Protein 6T4R (pdb70)

Solvent-accessible surface area: 22638 Å² total; per-residue (Å²): 118,178,112,12,113,23,97,128,79,160,66,118,32,61,34,123,1,76,36,100,62,109,98,51,0,45,0,72,0,74,7,54,82,24,108,13,52,21,123,6,41,20,70,52,78,96,47,21,78,0,84,4,66,8,55,76,48,87,21,23,22,71,0,45,10,90,61,92,94,33,51,90,5,55,5,110,15,69,76,43,104,8,46,34,137,2,29,17,41,53,104,136,48,30,124,0,42,7,86,19,88,97,29,88,29,46,23,94,0,42,15,48,69,75,116,44,35,41,4,62,8,82,12,132,88,52,36,3,93,26,116,0,39,14,74,52,70,107,38,16,78,0,40,4,78,22,24,100,74,104,46,64,26,151,10,42,16,36,21,82,76,32,14,15,2,79,12,25,6,20,106,18,79,39,38,18,99,6,67,13,67,6,148,24,33,0,49,0,76,11,63,8,138,88,32,95,47,61,63,108,1,61,6,156,28,21,144,16,52,7,78,115,110,149,86,9,105,31,102,123,82,162,68,101,42,56,29,124,1,74,60,80,61,110,98,51,0,41,0,70,0,75,9,60,70,21,106,12,52,19,111,2,41,20,70,50,79,93,49,26,80,0,65,0,59,7,53,84,59,92,21,23,25,76,0,46,9,90,62,97,91,27,45,103,5,58,4,110,15,67,73,56,101,8,47,34,139,3,30,16,49,38,144,119,41,21,110,0,43,8,88,18,85,82,30,87,27,44,24,96,0,40,11,29,78,69,101,43,25,42,5,63,8,82,12,135,90,52,39,4,105,29,116,0,43,20,63,51,68,102,31,13,75,0,48,3,75,17,22,123,75,133,43,64,24,142,11,44,15,37,11,73,46,50,0,14,0,80,17,20,6,24,119,18,112,27,31,10,95,9,66,0,56,4,99,53,25,0,49,0,56,10,51,4,100,108,32,101,34,60,62,104,1,67,6,119,54,16,166,127,59,111

Structure (mmCIF, N/CA/C/O backbone):
data_6T4R
#
_entry.id   6T4R
#
_cell.length_a   69.039
_cell.length_b   27.630
_cell.length_c   114.542
_cell.angle_alpha   90.000
_cell.angle_beta   101.833
_cell.angle_gamma   90.000
#
_symmetry.space_group_name_H-M   'P 1 21 1'
#
loop_
_entity.id
_entity.type
_entity.pdbx_description
1 polymer 'MORN repeat-containing protein 1'
2 water water
#
loop_
_atom_site.group_PDB
_atom_site.id
_atom_site.type_symbol
_atom_site.label_atom_id
_atom_site.label_alt_id
_atom_site.label_comp_id
_atom_site.label_asym_id
_atom_site.label_entity_id
_atom_site.label_seq_id
_atom_site.pdbx_PDB_ins_code
_atom_site.Cartn_x
_atom_site.Cartn_y
_atom_site.Cartn_z
_atom_site.occupancy
_atom_site.B_iso_or_equiv
_atom_site.auth_seq_id
_atom_site.auth_comp_id
_atom_site.auth_asym_id
_atom_site.auth_atom_id
_atom_site.pdbx_PDB_model_num
ATOM 1 N N . SER A 1 1 ? -60.422 38.237 35.902 1.000 104.540 143 SER AAA N 1
ATOM 2 C CA . SER A 1 1 ? -60.397 37.735 34.498 1.000 99.980 143 SER AAA CA 1
ATOM 3 C C . SER A 1 1 ? -59.294 38.445 33.701 1.000 94.810 143 SER AAA C 1
ATOM 4 O O . SER A 1 1 ? -58.631 37.761 32.900 1.000 106.590 143 SER AAA O 1
ATOM 14 N N . GLU A 1 2 ? -59.114 39.755 33.903 1.000 87.350 144 GLU AAA N 1
ATOM 15 C CA . GLU A 1 2 ? -58.043 40.567 33.264 1.000 86.750 144 GLU AAA CA 1
ATOM 16 C C . GLU A 1 2 ? -56.799 40.527 34.158 1.000 91.320 144 GLU AAA C 1
ATOM 17 O O . GLU A 1 2 ? -55.706 40.866 33.664 1.000 93.830 144 GLU AAA O 1
ATOM 29 N N . LYS A 1 3 ? -56.959 40.120 35.424 1.000 90.510 145 LYS AAA N 1
ATOM 30 C CA . LYS A 1 3 ? -55.845 39.869 36.382 1.000 88.780 145 LYS AAA CA 1
ATOM 31 C C . LYS A 1 3 ? -55.116 38.571 36.002 1.000 82.380 145 LYS AAA C 1
ATOM 32 O O . LYS A 1 3 ? -53.983 38.372 36.490 1.000 79.470 145 LYS AAA O 1
ATOM 51 N N . TYR A 1 4 ? -55.752 37.721 35.186 1.000 80.890 146 TYR AAA N 1
ATOM 52 C CA . TYR A 1 4 ? -55.259 36.387 34.758 1.000 79.230 146 TYR AAA CA 1
ATOM 53 C C . TYR A 1 4 ? -55.221 36.286 33.228 1.000 77.580 146 TYR AAA C 1
ATOM 54 O O . TYR A 1 4 ? -56.280 36.413 32.586 1.000 75.310 146 TYR AAA O 1
ATOM 72 N N . ASP A 1 5 ? -54.033 36.027 32.674 1.000 75.700 147 ASP AAA N 1
ATOM 73 C CA . ASP A 1 5 ? -53.806 35.730 31.234 1.000 76.370 147 ASP AAA CA 1
ATOM 74 C C . ASP A 1 5 ? -53.318 34.279 31.124 1.000 75.670 147 ASP AAA C 1
ATOM 75 O O . ASP A 1 5 ? -52.094 34.060 31.245 1.000 72.700 147 ASP AAA O 1
ATOM 84 N N . GLY A 1 6 ? -54.245 33.334 30.919 1.000 74.690 148 GLY AAA N 1
ATOM 85 C CA . GLY A 1 6 ? -53.950 31.891 30.822 1.000 76.490 148 GLY AAA CA 1
ATOM 86 C C . GLY A 1 6 ? -55.176 31.057 30.479 1.000 82.960 148 GLY AAA C 1
ATOM 87 O O . GLY A 1 6 ? -56.200 31.637 30.058 1.000 78.710 148 GLY AAA O 1
ATOM 91 N N . GLU A 1 7 ? -55.082 29.738 30.682 1.000 87.310 149 GLU AAA N 1
ATOM 92 C CA . GLU A 1 7 ? -56.086 28.739 30.223 1.000 87.460 149 GLU AAA CA 1
ATOM 93 C C . GLU A 1 7 ? -57.130 28.477 31.316 1.000 85.760 149 GLU AAA C 1
ATOM 94 O O . GLU A 1 7 ? -56.857 28.788 32.491 1.000 87.330 149 GLU AAA O 1
ATOM 106 N N . TRP A 1 8 ? -58.279 27.919 30.912 1.000 87.710 150 TRP AAA N 1
ATOM 107 C CA . TRP A 1 8 ? -59.465 27.631 31.767 1.000 85.230 150 TRP AAA CA 1
ATOM 108 C C . TRP A 1 8 ? -59.945 26.193 31.529 1.000 82.410 150 TRP AAA C 1
ATOM 109 O O . TRP A 1 8 ? -59.657 25.643 30.451 1.000 84.900 150 TRP AAA O 1
ATOM 130 N N . ASN A 1 9 ? -60.657 25.618 32.501 1.000 83.690 151 ASN AAA N 1
ATOM 131 C CA . ASN A 1 9 ? -61.287 24.272 32.411 1.000 84.130 151 ASN AAA CA 1
ATOM 132 C C . ASN A 1 9 ? -62.364 24.167 33.498 1.000 84.620 151 ASN AAA C 1
ATOM 133 O O . ASN A 1 9 ? -62.002 24.233 34.692 1.000 77.000 151 ASN AAA O 1
ATOM 144 N N . GLU A 1 10 ? -63.631 24.030 33.090 1.000 92.270 152 GLU AAA N 1
ATOM 145 C CA . GLU A 1 10 ? -64.827 24.008 33.978 1.000 94.920 152 GLU AAA CA 1
ATOM 146 C C . GLU A 1 10 ? -64.938 25.353 34.712 1.000 98.210 152 GLU AAA C 1
ATOM 147 O O . GLU A 1 10 ? -65.359 25.353 35.883 1.000 96.710 152 GLU AAA O 1
ATOM 159 N N . GLY A 1 11 ? -64.570 26.454 34.043 1.000 98.210 153 GLY AAA N 1
ATOM 160 C CA . GLY A 1 11 ? -64.719 27.838 34.536 1.000 94.360 153 GLY AAA CA 1
ATOM 161 C C . GLY A 1 11 ? -63.748 28.192 35.652 1.000 91.620 153 GLY AAA C 1
ATOM 162 O O . GLY A 1 11 ? -63.997 29.205 36.337 1.000 97.560 153 GLY AAA O 1
ATOM 166 N N . ARG A 1 12 ? -62.681 27.405 35.832 1.000 84.190 154 ARG AAA N 1
ATOM 167 C CA . ARG A 1 12 ? -61.601 27.649 36.829 1.000 77.980 154 ARG AAA CA 1
ATOM 168 C C . ARG A 1 12 ? -60.267 27.730 36.081 1.000 77.880 154 ARG AAA C 1
ATOM 169 O O . ARG A 1 12 ? -60.130 27.035 35.051 1.000 86.590 154 ARG AAA O 1
ATOM 190 N N . MET A 1 13 ? -59.322 28.536 36.576 1.000 73.600 155 MET AAA N 1
ATOM 191 C CA . MET A 1 13 ? -57.945 28.614 36.019 1.000 66.740 155 MET AAA CA 1
ATOM 192 C C . MET A 1 13 ? -57.339 27.207 36.081 1.000 60.470 155 MET AAA C 1
ATOM 193 O O . MET A 1 13 ? -57.302 26.632 37.190 1.000 54.550 155 MET AAA O 1
ATOM 207 N N . GLN A 1 14 ? -56.956 26.653 34.928 1.000 53.650 156 GLN AAA N 1
ATOM 208 C CA . GLN A 1 14 ? -56.266 25.341 34.829 1.000 53.830 156 GLN AAA CA 1
ATOM 209 C C . GLN A 1 14 ? -55.398 25.327 33.568 1.000 45.160 156 GLN AAA C 1
ATOM 210 O O . GLN A 1 14 ? -55.841 25.866 32.544 1.000 44.910 156 GLN AAA O 1
ATOM 224 N N . GLY A 1 15 ? -54.212 24.720 33.661 1.000 41.480 157 GLY AAA N 1
ATOM 225 C CA . GLY A 1 15 ? -53.143 24.800 32.650 1.000 39.520 157 GLY AAA CA 1
ATOM 226 C C . GLY A 1 15 ? -52.186 25.927 32.982 1.000 36.770 157 GLY AAA C 1
ATOM 227 O O . GLY A 1 15 ? -52.182 26.372 34.145 1.000 40.000 157 GLY AAA O 1
ATOM 231 N N . TRP A 1 16 ? -51.407 26.386 32.001 1.000 34.570 158 TRP AAA N 1
ATOM 232 C CA . TRP A 1 16 ? -50.437 27.500 32.165 1.000 32.640 158 TRP AAA CA 1
ATOM 233 C C . TRP A 1 16 ? -51.189 28.835 32.211 1.000 32.300 158 TRP AAA C 1
ATOM 234 O O . TRP A 1 16 ? -52.221 28.965 31.514 1.000 39.500 158 TRP AAA O 1
ATOM 255 N N . GLY A 1 17 ? -50.692 29.787 33.000 1.000 30.460 159 GLY AAA N 1
ATOM 256 C CA . GLY A 1 17 ? -51.279 31.135 33.097 1.000 31.570 159 GLY AAA CA 1
ATOM 257 C C . GLY A 1 17 ? -50.414 32.093 33.897 1.000 32.190 159 GLY AAA C 1
ATOM 258 O O . GLY A 1 17 ? -49.656 31.632 34.771 1.000 28.670 159 GLY AAA O 1
ATOM 262 N N . LYS A 1 18 ? -50.537 33.388 33.599 1.000 33.700 160 LYS AAA N 1
ATOM 263 C CA . LYS A 1 18 ? -49.908 34.511 34.342 1.000 39.030 160 LYS AAA CA 1
ATOM 264 C C . LYS A 1 18 ? -50.985 35.176 35.213 1.000 39.490 160 LYS AAA C 1
ATOM 265 O O . LYS A 1 18 ? -52.149 35.255 34.756 1.000 43.360 160 LYS AAA O 1
ATOM 284 N N . TYR A 1 19 ? -50.636 35.583 36.436 1.000 35.960 161 TYR AAA N 1
ATOM 285 C CA . TYR A 1 19 ? -51.534 36.337 37.348 1.000 35.050 161 TYR AAA CA 1
ATOM 286 C C . TYR A 1 19 ? -50.758 37.492 37.981 1.000 31.860 161 TYR AAA C 1
ATOM 287 O O . TYR A 1 19 ? -49.668 37.256 38.541 1.000 26.710 161 TYR AAA O 1
ATOM 305 N N . PHE A 1 20 ? -51.325 38.699 37.907 1.000 32.760 162 PHE AAA N 1
ATOM 306 C CA . PHE A 1 20 ? -50.786 39.948 38.505 1.000 35.680 162 PHE AAA CA 1
ATOM 307 C C . PHE A 1 20 ? -51.599 40.290 39.760 1.000 31.820 162 PHE AAA C 1
ATOM 308 O O . PHE A 1 20 ? -52.759 40.718 39.621 1.000 33.940 162 PHE AAA O 1
ATOM 325 N N . TYR A 1 21 ? -51.015 40.084 40.942 1.000 28.640 163 TYR AAA N 1
ATOM 326 C CA . TYR A 1 21 ? -51.647 40.360 42.257 1.000 27.350 163 TYR AAA CA 1
ATOM 327 C C . TYR A 1 21 ? -51.631 41.865 42.529 1.000 29.420 163 TYR AAA C 1
ATOM 328 O O . TYR A 1 21 ? -50.718 42.568 42.042 1.000 29.630 163 TYR AAA O 1
ATOM 346 N N . ALA A 1 22 ? -52.604 42.321 43.321 1.000 32.080 164 ALA AAA N 1
ATOM 347 C CA . ALA A 1 22 ? -52.821 43.732 43.709 1.000 32.060 164 ALA AAA CA 1
ATOM 348 C C . ALA A 1 22 ? -51.554 44.319 44.350 1.000 32.950 164 ALA AAA C 1
ATOM 349 O O . ALA A 1 22 ? -51.312 45.522 44.153 1.000 36.510 164 ALA AAA O 1
ATOM 356 N N . ASP A 1 23 ? -50.755 43.518 45.065 1.000 31.680 165 ASP AAA N 1
ATOM 357 C CA . ASP A 1 23 ? -49.568 44.027 45.811 1.000 31.820 165 ASP AAA CA 1
ATOM 358 C C . ASP A 1 23 ? -48.316 44.094 44.917 1.000 29.480 165 ASP AAA C 1
ATOM 359 O O . ASP A 1 23 ? -47.249 44.461 45.447 1.000 35.210 165 ASP AAA O 1
ATOM 368 N N . GLY A 1 24 ? -48.419 43.762 43.626 1.000 29.000 166 GLY AAA N 1
ATOM 369 C CA . GLY A 1 24 ? -47.297 43.859 42.668 1.000 31.770 166 GLY AAA CA 1
ATOM 370 C C . GLY A 1 24 ? -46.610 42.520 42.421 1.000 32.910 166 GLY AAA C 1
ATOM 371 O O . GLY A 1 24 ? -45.777 42.449 41.496 1.000 33.170 166 GLY AAA O 1
ATOM 375 N N . GLY A 1 25 ? -46.926 41.490 43.215 1.000 29.560 167 GLY AAA N 1
ATOM 376 C CA . GLY A 1 25 ? -46.452 40.109 42.994 1.000 27.670 167 GLY AAA CA 1
ATOM 377 C C . GLY A 1 25 ? -46.940 39.567 41.658 1.000 26.140 167 GLY AAA C 1
ATOM 378 O O . GLY A 1 25 ? -48.040 39.957 41.214 1.000 25.810 167 GLY AAA O 1
ATOM 382 N N . VAL A 1 26 ? -46.147 38.713 41.017 1.000 24.150 168 VAL AAA N 1
ATOM 383 C CA . VAL A 1 26 ? -46.493 38.103 39.701 1.000 25.770 168 VAL AAA CA 1
ATOM 384 C C . VAL A 1 26 ? -46.193 36.606 39.767 1.000 25.160 168 VAL AAA C 1
ATOM 385 O O . VAL A 1 26 ? -45.053 36.249 40.103 1.000 25.420 168 VAL AAA O 1
ATOM 398 N N . TYR A 1 27 ? -47.197 35.779 39.476 1.000 25.960 169 TYR AAA N 1
ATOM 399 C CA . TYR A 1 27 ? -47.046 34.324 39.234 1.000 26.320 169 TYR AAA CA 1
ATOM 400 C C . TYR A 1 27 ? -47.164 34.059 37.735 1.000 27.030 169 TYR AAA C 1
ATOM 401 O O . TYR A 1 27 ? -48.057 34.633 37.078 1.000 27.560 169 TYR AAA O 1
ATOM 419 N N . GLU A 1 28 ? -46.272 33.217 37.221 1.000 25.870 170 GLU AAA N 1
ATOM 420 C CA . GLU A 1 28 ? -46.407 32.565 35.896 1.000 27.980 170 GLU AAA CA 1
ATOM 421 C C . GLU A 1 28 ? -46.125 31.073 36.091 1.000 24.590 170 GLU AAA C 1
ATOM 422 O O . GLU A 1 28 ? -45.027 30.740 36.558 1.000 22.640 170 GLU AAA O 1
ATOM 434 N N . GLY A 1 29 ? -47.083 30.211 35.765 1.000 23.040 171 GLY AAA N 1
ATOM 435 C CA . GLY A 1 29 ? -46.909 28.762 35.952 1.000 26.090 171 GLY AAA CA 1
ATOM 436 C C . GLY A 1 29 ? -48.203 28.001 35.805 1.000 27.080 171 GLY AAA C 1
ATOM 437 O O . GLY A 1 29 ? -49.167 28.572 35.282 1.000 30.020 171 GLY AAA O 1
ATOM 441 N N . GLU A 1 30 ? -48.206 26.753 36.266 1.000 29.910 172 GLU AAA N 1
ATOM 442 C CA . GLU A 1 30 ? -49.358 25.823 36.177 1.000 32.520 172 GLU AAA CA 1
ATOM 443 C C . GLU A 1 30 ? -50.429 26.224 37.197 1.000 30.840 172 GLU AAA C 1
ATOM 444 O O . GLU A 1 30 ? -50.083 26.715 38.292 1.000 29.750 172 GLU AAA O 1
ATOM 456 N N . TRP A 1 31 ? -51.688 26.023 36.811 1.000 30.730 173 TRP AAA N 1
ATOM 457 C CA . TRP A 1 31 ? -52.906 26.256 37.626 1.000 30.560 173 TRP AAA CA 1
ATOM 458 C C . TRP A 1 31 ? -53.717 24.958 37.660 1.000 32.020 173 TRP AAA C 1
ATOM 459 O O . TRP A 1 31 ? -53.779 24.279 36.621 1.000 31.730 173 TRP AAA O 1
ATOM 480 N N . VAL A 1 32 ? -54.270 24.609 38.824 1.000 34.700 174 VAL AAA N 1
ATOM 481 C CA . VAL A 1 32 ? -55.267 23.510 38.990 1.000 37.510 174 VAL AAA CA 1
ATOM 482 C C . VAL A 1 32 ? -56.387 24.034 39.894 1.000 38.350 174 VAL AAA C 1
ATOM 483 O O . VAL A 1 32 ? -56.073 24.568 40.972 1.000 38.110 174 VAL AAA O 1
ATOM 496 N N . ASP A 1 33 ? -57.639 23.904 39.445 1.000 42.370 175 ASP AAA N 1
ATOM 497 C CA . ASP A 1 33 ? -58.857 24.339 40.181 1.000 45.920 175 ASP AAA CA 1
ATOM 498 C C . ASP A 1 33 ? -58.631 25.738 40.763 1.000 41.670 175 ASP AAA C 1
ATOM 499 O O . ASP A 1 33 ? -58.862 25.914 41.972 1.000 45.660 175 ASP AAA O 1
ATOM 508 N N . GLY A 1 34 ? -58.179 26.683 39.932 1.000 40.130 176 GLY AAA N 1
ATOM 509 C CA . GLY A 1 34 ? -58.073 28.119 40.264 1.000 41.820 176 GLY AAA CA 1
ATOM 510 C C . GLY A 1 34 ? -56.977 28.441 41.273 1.000 40.140 176 GLY AAA C 1
ATOM 511 O O . GLY A 1 34 ? -57.020 29.555 41.835 1.000 43.680 176 GLY AAA O 1
ATOM 515 N N . ARG A 1 35 ? -56.013 27.537 41.486 1.000 39.050 177 ARG AAA N 1
ATOM 516 C CA . ARG A 1 35 ? -54.882 27.748 42.434 1.000 37.740 177 ARG AAA CA 1
ATOM 517 C C . ARG A 1 35 ? -53.551 27.471 41.724 1.000 31.380 177 ARG AAA C 1
ATOM 518 O O . ARG A 1 35 ? -53.540 26.731 40.721 1.000 31.340 177 ARG AAA O 1
ATOM 539 N N . MET A 1 36 ? -52.477 28.080 42.226 1.000 28.710 178 MET AAA N 1
ATOM 540 C CA . MET A 1 36 ? -51.077 27.789 41.822 1.000 28.500 178 MET AAA CA 1
ATOM 541 C C . MET A 1 36 ? -50.764 26.341 42.232 1.000 30.280 178 MET AAA C 1
ATOM 542 O O . MET A 1 36 ? -50.864 26.024 43.434 1.000 30.440 178 MET AAA O 1
ATOM 556 N N . HIS A 1 37 ? -50.462 25.479 41.260 1.000 27.790 179 HIS AAA N 1
ATOM 557 C CA . HIS A 1 37 ? -50.415 24.003 41.432 1.000 27.470 179 HIS AAA CA 1
ATOM 558 C C . HIS A 1 37 ? -49.654 23.373 40.256 1.000 26.270 179 HIS AAA C 1
ATOM 559 O O . HIS A 1 37 ? -50.158 23.444 39.121 1.000 24.620 179 HIS AAA O 1
ATOM 574 N N . GLY A 1 38 ? -48.494 22.770 40.532 1.000 27.270 180 GLY AAA N 1
ATOM 575 C CA . GLY A 1 38 ? -47.497 22.343 39.530 1.000 26.550 180 GLY AAA CA 1
ATOM 576 C C . GLY A 1 38 ? -46.305 23.283 39.517 1.000 29.410 180 GLY AAA C 1
ATOM 577 O O . GLY A 1 38 ? -46.080 23.951 40.546 1.000 34.100 180 GLY AAA O 1
ATOM 581 N N . ARG A 1 39 ? -45.582 23.351 38.394 1.000 32.060 181 ARG AAA N 1
ATOM 582 C CA . ARG A 1 39 ? -44.382 24.217 38.206 1.000 32.740 181 ARG AAA CA 1
ATOM 583 C C . ARG A 1 39 ? -44.822 25.674 38.020 1.000 30.370 181 ARG AAA C 1
ATOM 584 O O . ARG A 1 39 ? -45.794 25.903 37.273 1.000 32.260 181 ARG AAA O 1
ATOM 605 N N . GLY A 1 40 ? -44.111 26.626 38.632 1.000 24.500 182 GLY AAA N 1
ATOM 606 C CA . GLY A 1 40 ? -44.404 28.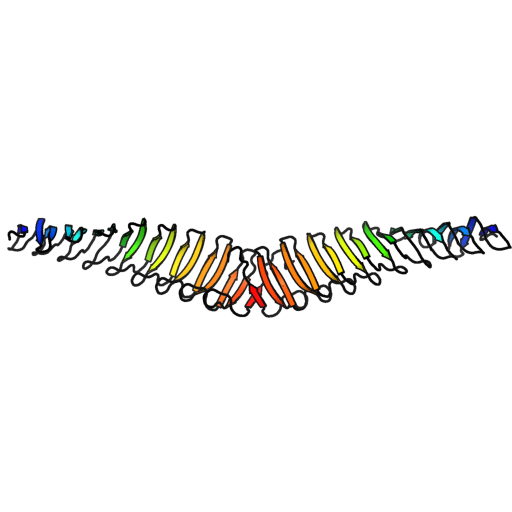061 38.465 1.000 23.440 182 GLY AAA CA 1
ATOM 607 C C . GLY A 1 40 ? -43.357 28.952 39.100 1.000 23.460 182 GLY AAA C 1
ATOM 608 O O . GLY A 1 40 ? -42.640 28.482 39.995 1.000 24.920 182 GLY AAA O 1
ATOM 612 N N . THR A 1 41 ? -43.292 30.201 38.637 1.000 24.460 183 THR AAA N 1
ATOM 613 C CA . THR A 1 41 ? -42.375 31.267 39.107 1.000 25.260 183 THR AAA CA 1
ATOM 614 C C . THR A 1 41 ? -43.208 32.360 39.780 1.000 26.110 183 THR AAA C 1
ATOM 615 O O . THR A 1 41 ? -44.215 32.793 39.186 1.000 24.140 183 THR AAA O 1
ATOM 626 N N . TYR A 1 42 ? -42.803 32.774 40.980 1.000 26.930 184 TYR AAA N 1
ATOM 627 C CA . TYR A 1 42 ? -43.438 33.870 41.747 1.000 27.160 184 TYR AAA CA 1
ATOM 628 C C . TYR A 1 42 ? -42.355 34.899 42.071 1.000 28.800 184 TYR AAA C 1
ATOM 629 O O . TYR A 1 42 ? -41.432 34.601 42.865 1.000 28.710 184 TYR AAA O 1
ATOM 647 N N . VAL A 1 43 ? -42.459 36.067 41.434 1.000 27.400 185 VAL AAA N 1
ATOM 648 C CA . VAL A 1 43 ? -41.654 37.278 41.752 1.000 28.860 185 VAL AAA CA 1
ATOM 649 C C . VAL A 1 43 ? -42.468 38.109 42.747 1.000 28.090 185 VAL AAA C 1
ATOM 650 O O . VAL A 1 43 ? -43.548 38.587 42.368 1.000 28.390 185 VAL AAA O 1
ATOM 663 N N . PHE A 1 44 ? -41.978 38.229 43.983 1.000 28.100 186 PHE AAA N 1
ATOM 664 C CA . PHE A 1 44 ? -42.654 38.941 45.097 1.000 30.450 186 PHE AAA CA 1
ATOM 665 C C . PHE A 1 44 ? -42.278 40.419 45.050 1.000 34.140 186 PHE AAA C 1
ATOM 666 O O . PHE A 1 44 ? -41.177 40.774 44.623 1.000 33.530 186 PHE AAA O 1
ATOM 683 N N . PRO A 1 45 ? -43.182 41.329 45.482 1.000 35.060 187 PRO AAA N 1
ATOM 684 C CA . PRO A 1 45 ? -42.893 42.764 45.459 1.000 35.470 187 PRO AAA CA 1
ATOM 685 C C . PRO A 1 45 ? -41.729 43.166 46.380 1.000 36.660 187 PRO AAA C 1
ATOM 686 O O . PRO A 1 45 ? -41.173 44.229 46.158 1.000 35.590 187 PRO AAA O 1
ATOM 697 N N . ASN A 1 46 ? -41.371 42.318 47.354 1.000 36.020 188 ASN AAA N 1
ATOM 698 C CA . ASN A 1 46 ? -40.247 42.568 48.301 1.000 31.700 188 ASN AAA CA 1
ATOM 699 C C . ASN A 1 46 ? -38.898 42.173 47.677 1.000 26.950 188 ASN AAA C 1
ATOM 700 O O . ASN A 1 46 ? -37.880 42.314 48.373 1.000 28.470 188 ASN AAA O 1
ATOM 711 N N . GLY A 1 47 ? -38.887 41.680 46.435 1.000 27.500 189 GLY AAA N 1
ATOM 712 C CA . GLY A 1 47 ? -37.653 41.302 45.714 1.000 28.410 189 GLY AAA CA 1
ATOM 713 C C . GLY A 1 47 ? -37.406 39.798 45.703 1.000 26.840 189 GLY AAA C 1
ATOM 714 O O . GLY A 1 47 ? -36.643 39.343 44.828 1.000 25.350 189 GLY AAA O 1
ATOM 718 N N . ASN A 1 48 ? -38.008 39.043 46.633 1.000 25.960 190 ASN AAA N 1
ATOM 719 C CA . ASN A 1 48 ? -37.873 37.562 46.715 1.000 23.950 190 ASN AAA CA 1
ATOM 720 C C . ASN A 1 48 ? -38.372 36.950 45.402 1.000 24.630 190 ASN AAA C 1
ATOM 721 O O . ASN A 1 48 ? -39.243 37.566 44.735 1.000 22.640 190 ASN AAA O 1
ATOM 732 N N . LYS A 1 49 ? -37.831 35.786 45.045 1.000 23.050 191 LYS AAA N 1
ATOM 733 C CA . LYS A 1 49 ? -38.244 35.022 43.843 1.000 24.480 191 LYS AAA CA 1
ATOM 734 C C . LYS A 1 49 ? -38.246 33.530 44.185 1.000 23.250 191 LYS AAA C 1
ATOM 735 O O . LYS A 1 49 ? -37.252 33.054 44.756 1.000 23.480 191 LYS AAA O 1
ATOM 754 N N . TYR A 1 50 ? -39.334 32.834 43.856 1.000 22.020 192 TYR AAA N 1
ATOM 755 C CA . TYR A 1 50 ? -39.436 31.356 43.907 1.000 21.760 192 TYR AAA CA 1
ATOM 756 C C . TYR A 1 50 ? -39.564 30.815 42.481 1.000 23.780 192 TYR AAA C 1
ATOM 757 O O . TYR A 1 50 ? -40.356 31.366 41.692 1.000 23.760 192 TYR AAA O 1
ATOM 775 N N . GLU A 1 51 ? -38.768 29.794 42.160 1.000 25.780 193 GLU AAA N 1
ATOM 776 C CA . GLU A 1 51 ? -38.966 28.898 40.991 1.000 29.790 193 GLU AAA CA 1
ATOM 777 C C . GLU A 1 51 ? -39.047 27.472 41.532 1.000 25.740 193 GLU AAA C 1
ATOM 778 O O . GLU A 1 51 ? -38.086 27.053 42.186 1.000 22.150 193 GLU AAA O 1
ATOM 790 N N . GLY A 1 52 ? -40.151 26.764 41.300 1.000 24.860 194 GLY AAA N 1
ATOM 791 C CA . GLY A 1 52 ? -40.296 25.382 41.789 1.000 24.630 194 GLY AAA CA 1
ATOM 792 C C . GLY A 1 52 ? -41.722 24.889 41.740 1.000 24.000 194 GLY AAA C 1
ATOM 793 O O . GLY A 1 52 ? -42.520 25.442 40.972 1.000 24.530 194 GLY AAA O 1
ATOM 797 N N . GLU A 1 53 ? -42.019 23.874 42.549 1.000 27.040 195 GLU AAA N 1
ATOM 798 C CA . GLU A 1 53 ? -43.316 23.152 42.544 1.000 29.690 195 GLU AAA CA 1
ATOM 799 C C . GLU A 1 53 ? -44.269 23.820 43.543 1.000 27.990 195 GLU AAA C 1
ATOM 800 O O . GLU A 1 53 ? -43.801 24.307 44.598 1.000 26.280 195 GLU AAA O 1
ATOM 812 N N . TRP A 1 54 ? -45.556 23.833 43.199 1.000 26.580 196 TRP AAA N 1
ATOM 813 C CA . TRP A 1 54 ? -46.668 24.401 44.004 1.000 27.360 196 TRP AAA CA 1
ATOM 814 C C . TRP A 1 54 ? -47.746 23.332 44.179 1.000 24.050 196 TRP AAA C 1
ATOM 815 O O . TRP A 1 54 ? -47.956 22.564 43.226 1.000 26.090 196 TRP AAA O 1
ATOM 836 N N . VAL A 1 55 ? -48.395 23.305 45.346 1.000 23.690 197 VAL AAA N 1
ATOM 837 C CA . VAL A 1 55 ? -49.667 22.569 45.607 1.000 24.010 197 VAL AAA CA 1
ATOM 838 C C . VAL A 1 55 ? -50.605 23.524 46.348 1.000 24.340 197 VAL AAA C 1
ATOM 839 O O . VAL A 1 55 ? -50.236 23.961 47.447 1.000 24.070 197 VAL AAA O 1
ATOM 852 N N . GLU A 1 56 ? -51.751 23.853 45.746 1.000 28.830 198 GLU AAA N 1
ATOM 853 C CA . GLU A 1 56 ? -52.851 24.644 46.363 1.000 29.710 198 GLU AAA CA 1
ATOM 854 C C . GLU A 1 56 ? -52.309 25.966 46.927 1.000 26.590 198 GLU AAA C 1
ATOM 855 O O . GLU A 1 56 ? -52.583 26.264 48.105 1.000 25.180 198 GLU AAA O 1
ATOM 867 N N . ASP A 1 57 ? -51.571 26.719 46.101 1.000 29.130 199 ASP AAA N 1
ATOM 868 C CA . ASP A 1 57 ? -51.069 28.100 46.361 1.000 27.060 199 ASP AAA CA 1
ATOM 869 C C . ASP A 1 57 ? -49.914 28.096 47.368 1.000 25.970 199 ASP AAA C 1
ATOM 870 O O . ASP A 1 57 ? -49.522 29.189 47.804 1.000 25.860 199 ASP AAA O 1
ATOM 879 N N . ARG A 1 58 ? -49.361 26.932 47.711 1.000 27.000 200 ARG AAA N 1
ATOM 880 C CA . ARG A 1 58 ? -48.231 26.833 48.669 1.000 28.640 200 ARG AAA CA 1
ATOM 881 C C . ARG A 1 58 ? -47.041 26.187 47.956 1.000 25.750 200 ARG AAA C 1
ATOM 882 O O . ARG A 1 58 ? -47.264 25.348 47.073 1.000 25.460 200 ARG AAA O 1
ATOM 903 N N . LYS A 1 59 ? -45.825 26.604 48.310 1.000 26.580 201 LYS AAA N 1
ATOM 904 C CA . LYS A 1 59 ? -44.569 25.953 47.862 1.000 26.480 201 LYS AAA CA 1
ATOM 905 C C . LYS A 1 59 ? -44.581 24.525 48.425 1.000 29.230 201 LYS AAA C 1
ATOM 906 O O . LYS A 1 59 ? -44.693 24.370 49.660 1.000 31.660 201 LYS AAA O 1
ATOM 925 N N . ASP A 1 60 ? -44.541 23.523 47.545 1.000 28.590 202 ASP AAA N 1
ATOM 926 C CA . ASP A 1 60 ? -44.722 22.092 47.900 1.000 31.010 202 ASP AAA CA 1
ATOM 927 C C . ASP A 1 60 ? -44.044 21.241 46.823 1.000 28.290 202 ASP AAA C 1
ATOM 928 O O . ASP A 1 60 ? -44.548 21.219 45.680 1.000 27.440 202 ASP AAA O 1
ATOM 937 N N . GLY A 1 61 ? -42.935 20.589 47.181 1.000 24.120 203 GLY AAA N 1
ATOM 938 C CA . GLY A 1 61 ? -42.070 19.830 46.261 1.000 23.700 203 GLY AAA CA 1
ATOM 939 C C . GLY A 1 61 ? -40.700 20.467 46.170 1.000 23.720 203 GLY AAA C 1
ATOM 940 O O . GLY A 1 61 ? -40.266 21.043 47.175 1.000 24.470 203 GLY AAA O 1
ATOM 944 N N . TYR A 1 62 ? -40.046 20.372 45.009 1.000 23.860 204 TYR AAA N 1
ATOM 945 C CA . TYR A 1 62 ? -38.714 20.975 44.757 1.000 24.350 204 TYR AAA CA 1
ATOM 946 C C . TYR A 1 62 ? -38.869 22.440 44.333 1.000 24.130 204 TYR AAA C 1
ATOM 947 O O . TYR A 1 62 ? -39.747 22.750 43.508 1.000 24.140 204 TYR AAA O 1
ATOM 965 N N . GLY A 1 63 ? -38.006 23.316 44.852 1.000 23.540 205 GLY AAA N 1
ATOM 966 C CA . GLY A 1 63 ? -38.030 24.746 44.497 1.000 22.990 205 GLY AAA CA 1
ATOM 967 C C . GLY A 1 63 ? -36.826 25.512 45.000 1.000 22.500 205 GLY AAA C 1
ATOM 968 O O . GLY A 1 63 ? -36.231 25.098 46.008 1.000 21.770 205 GLY AAA O 1
ATOM 972 N N . ILE A 1 64 ? -36.508 26.607 44.301 1.000 22.710 206 ILE AAA N 1
ATOM 973 C CA . ILE A 1 64 ? -35.421 27.576 44.617 1.000 22.550 206 ILE AAA CA 1
ATOM 974 C C . ILE A 1 64 ? -36.079 28.897 45.023 1.000 23.490 206 ILE AAA C 1
ATOM 975 O O . ILE A 1 64 ? -36.863 29.445 44.220 1.000 23.250 206 ILE AAA O 1
ATOM 991 N N . LEU A 1 65 ? -35.772 29.392 46.219 1.000 23.050 207 LEU AAA N 1
ATOM 992 C CA . LEU A 1 65 ? -36.167 30.757 46.637 1.000 26.000 207 LEU AAA CA 1
ATOM 993 C C . LEU A 1 65 ? -34.888 31.578 46.806 1.000 28.150 207 LEU AAA C 1
ATOM 994 O O . LEU A 1 65 ? -34.078 31.240 47.695 1.000 29.890 207 LEU AAA O 1
ATOM 1010 N N . LEU A 1 66 ? -34.690 32.571 45.934 1.000 27.500 208 LEU AAA N 1
ATOM 1011 C CA . LEU A 1 66 ? -33.645 33.608 46.102 1.000 30.030 208 LEU AAA CA 1
ATOM 1012 C C . LEU A 1 66 ? -34.271 34.750 46.902 1.000 27.840 208 LEU AAA C 1
ATOM 1013 O O . LEU A 1 66 ? -35.291 35.305 46.446 1.000 28.310 208 LEU AAA O 1
ATOM 1029 N N . TYR A 1 67 ? -33.711 35.035 48.077 1.000 29.230 209 TYR AAA N 1
ATOM 1030 C CA . TYR A 1 67 ? -34.150 36.133 48.972 1.000 32.800 209 TYR AAA CA 1
ATOM 1031 C C . TYR A 1 67 ? -33.420 37.423 48.576 1.000 33.070 209 TYR AAA C 1
ATOM 1032 O O . TYR A 1 67 ? -32.237 37.342 48.180 1.000 33.190 209 TYR AAA O 1
ATOM 1050 N N . THR A 1 68 ? -34.110 38.563 48.681 1.000 36.180 210 THR AAA N 1
ATOM 1051 C CA . THR A 1 68 ? -33.561 39.935 48.507 1.000 39.450 210 THR AAA CA 1
ATOM 1052 C C . THR A 1 68 ? -32.273 40.069 49.327 1.000 41.200 210 THR AAA C 1
ATOM 1053 O O . THR A 1 68 ? -31.243 40.478 48.757 1.000 35.180 210 THR AAA O 1
ATOM 1064 N N . ASN A 1 69 ? -32.348 39.690 50.609 1.000 42.980 211 ASN AAA N 1
ATOM 1065 C CA . ASN A 1 69 ? -31.260 39.800 51.621 1.000 43.830 211 ASN AAA CA 1
ATOM 1066 C C . ASN A 1 69 ? -30.074 38.889 51.276 1.000 39.490 211 ASN AAA C 1
ATOM 1067 O O . ASN A 1 69 ? -29.134 38.876 52.066 1.000 43.210 211 ASN AAA O 1
ATOM 1078 N N . GLY A 1 70 ? -30.110 38.158 50.159 1.000 46.560 212 GLY AAA N 1
ATOM 1079 C CA . GLY A 1 70 ? -28.936 37.464 49.586 1.000 44.260 212 GLY AAA CA 1
ATOM 1080 C C . GLY A 1 70 ? -28.927 35.972 49.880 1.000 37.720 212 GLY AAA C 1
ATOM 1081 O O . GLY A 1 70 ? -28.189 35.244 49.191 1.000 30.940 212 GLY AAA O 1
ATOM 1085 N N . GLU A 1 71 ? -29.704 35.516 50.865 1.000 33.490 213 GLU AAA N 1
ATOM 1086 C CA . GLU A 1 71 ? -29.861 34.064 51.159 1.000 31.570 213 GLU AAA CA 1
ATOM 1087 C C . GLU A 1 71 ? -30.471 33.373 49.934 1.000 30.240 213 GLU AAA C 1
ATOM 1088 O O . GLU A 1 71 ? -31.245 34.025 49.179 1.000 28.630 213 GLU AAA O 1
ATOM 1100 N N . ARG A 1 72 ? -30.136 32.096 49.743 1.000 29.150 214 ARG AAA N 1
ATOM 1101 C CA . ARG A 1 72 ? -30.665 31.250 48.644 1.000 28.050 214 ARG AAA CA 1
ATOM 1102 C C . ARG A 1 72 ? -30.987 29.859 49.194 1.000 26.820 214 ARG AAA C 1
ATOM 1103 O O . ARG A 1 72 ? -30.058 29.179 49.649 1.000 28.450 214 ARG AAA O 1
ATOM 1124 N N . TYR A 1 73 ? -32.258 29.464 49.169 1.000 26.100 215 TYR AAA N 1
ATOM 1125 C CA . TYR A 1 73 ? -32.692 28.090 49.515 1.000 26.810 215 TYR AAA CA 1
ATOM 1126 C C . TYR A 1 73 ? -32.921 27.314 48.222 1.000 27.510 215 TYR AAA C 1
ATOM 1127 O O . TYR A 1 73 ? -33.594 27.835 47.307 1.000 32.140 215 TYR AAA O 1
ATOM 1145 N N . GLU A 1 74 ? -32.368 26.104 48.174 1.000 25.650 216 GLU AAA N 1
ATOM 1146 C CA . GLU A 1 74 ? -32.508 25.144 47.056 1.000 27.510 216 GLU AAA CA 1
ATOM 1147 C C . GLU A 1 74 ? -32.784 23.774 47.679 1.000 26.850 216 GLU AAA C 1
ATOM 1148 O O . GLU A 1 74 ? -31.912 23.273 48.415 1.000 23.850 216 GLU AAA O 1
ATOM 1160 N N . GLY A 1 75 ? -33.980 23.229 47.452 1.000 27.700 217 GLY AAA N 1
ATOM 1161 C CA . GLY A 1 75 ? -34.373 21.906 47.968 1.000 29.070 217 GLY AAA CA 1
ATOM 1162 C C . GLY A 1 75 ? -35.876 21.745 48.052 1.000 28.370 217 GLY AAA C 1
ATOM 1163 O O . GLY A 1 75 ? -36.580 22.305 47.191 1.000 29.570 217 GLY AAA O 1
ATOM 1167 N N . TYR A 1 76 ? -36.348 21.013 49.062 1.000 25.780 218 TYR AAA N 1
ATOM 1168 C CA . TYR A 1 76 ? -37.742 20.517 49.145 1.000 24.320 218 TYR AAA CA 1
ATOM 1169 C C . TYR A 1 76 ? -38.546 21.385 50.118 1.000 21.880 218 TYR AAA C 1
ATOM 1170 O O . TYR A 1 76 ? -37.985 21.946 51.090 1.000 22.450 218 TYR AAA O 1
ATOM 1188 N N . TRP A 1 77 ? -39.835 21.508 49.794 1.000 19.410 219 TRP AAA N 1
ATOM 1189 C CA . TRP A 1 77 ? -40.854 22.346 50.466 1.000 19.060 219 TRP AAA CA 1
ATOM 1190 C C . TRP A 1 77 ? -42.086 21.487 50.754 1.000 19.240 219 TRP AAA C 1
ATOM 1191 O O . TRP A 1 77 ? -42.363 20.582 49.950 1.000 18.970 219 TRP AAA O 1
ATOM 1212 N N . HIS A 1 78 ? -42.800 21.780 51.841 1.000 19.190 220 HIS AAA N 1
ATOM 1213 C CA . HIS A 1 78 ? -44.139 21.216 52.157 1.000 21.430 220 HIS AAA CA 1
ATOM 1214 C C . HIS A 1 78 ? -44.955 22.282 52.892 1.000 22.280 220 HIS AAA C 1
ATOM 1215 O O . HIS A 1 78 ? -44.419 22.879 53.846 1.000 23.870 220 HIS AAA O 1
ATOM 1230 N N . LEU A 1 79 ? -46.191 22.520 52.450 1.000 22.230 221 LEU AAA N 1
ATOM 1231 C CA . LEU A 1 79 ? -47.111 23.528 53.038 1.000 25.940 221 LEU AAA CA 1
ATOM 1232 C C . LEU A 1 79 ? -46.381 24.870 53.174 1.000 25.970 221 LEU AAA C 1
ATOM 1233 O O . LEU A 1 79 ? -46.476 25.486 54.250 1.000 27.520 221 LEU AAA O 1
ATOM 1249 N N . ASP A 1 80 ? -45.666 25.284 52.122 1.000 29.220 222 ASP AAA N 1
ATOM 1250 C CA . ASP A 1 80 ? -45.125 26.659 51.935 1.000 29.560 222 ASP AAA CA 1
ATOM 1251 C C . ASP A 1 80 ? -43.879 26.891 52.804 1.000 27.230 222 ASP AAA C 1
ATOM 1252 O O . ASP A 1 80 ? -43.484 28.059 52.943 1.000 26.360 222 ASP AAA O 1
ATOM 1261 N N . LYS A 1 81 ? -43.267 25.830 53.344 1.000 26.560 223 LYS AAA N 1
ATO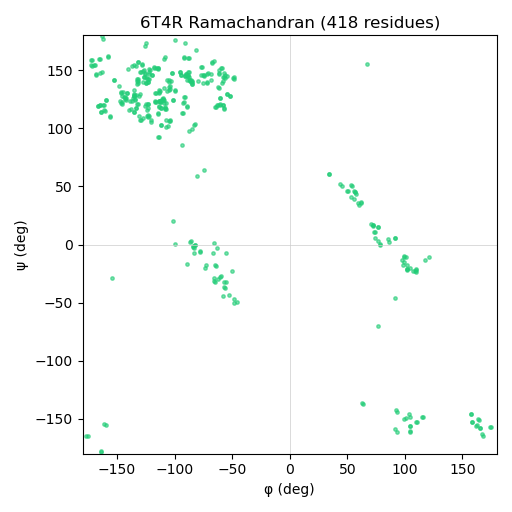M 1262 C CA . LYS A 1 81 ? -42.069 25.911 54.225 1.000 28.270 223 LYS AAA CA 1
ATOM 1263 C C . LYS A 1 81 ? -41.036 24.874 53.780 1.000 24.880 223 LYS AAA C 1
ATOM 1264 O O . LYS A 1 81 ? -41.441 23.852 53.223 1.000 25.620 223 LYS AAA O 1
ATOM 1283 N N . ALA A 1 82 ? -39.756 25.129 54.062 1.000 26.950 224 ALA AAA N 1
ATOM 1284 C CA . ALA A 1 82 ? -38.643 24.170 53.884 1.000 27.910 224 ALA AAA CA 1
ATOM 1285 C C . ALA A 1 82 ? -38.993 22.883 54.641 1.000 30.890 224 ALA AAA C 1
ATOM 1286 O O . ALA A 1 82 ? -39.396 22.975 55.821 1.000 30.470 224 ALA AAA O 1
ATOM 1293 N N . HIS A 1 83 ? -38.883 21.732 53.974 1.000 30.210 225 HIS AAA N 1
ATOM 1294 C CA . HIS A 1 83 ? -39.255 20.405 54.529 1.000 28.830 225 HIS AAA CA 1
ATOM 1295 C C . HIS A 1 83 ? -38.559 19.297 53.733 1.000 27.740 225 HIS AAA C 1
ATOM 1296 O O . HIS A 1 83 ? -38.748 19.246 52.506 1.000 26.630 225 HIS AAA O 1
ATOM 1311 N N . GLY A 1 84 ? -37.801 18.438 54.420 1.000 26.790 226 GLY AAA N 1
ATOM 1312 C CA . GLY A 1 84 ? -36.953 17.400 53.802 1.000 26.960 226 GLY AAA CA 1
ATOM 1313 C C . GLY A 1 84 ? -35.544 17.922 53.595 1.000 27.570 226 GLY AAA C 1
ATOM 1314 O O . GLY A 1 84 ? -35.091 18.706 54.447 1.000 29.580 226 GLY AAA O 1
ATOM 1318 N N . LYS A 1 85 ? -34.880 17.527 52.504 1.000 25.660 227 LYS AAA N 1
ATOM 1319 C CA . LYS A 1 85 ? -33.476 17.929 52.222 1.000 26.530 227 LYS AAA CA 1
ATOM 1320 C C . LYS A 1 85 ? -33.479 19.277 51.496 1.000 23.270 227 LYS AAA C 1
ATOM 1321 O O . LYS A 1 85 ? -34.335 19.481 50.630 1.000 21.870 227 LYS AAA O 1
ATOM 1340 N N . GLY A 1 86 ? -32.527 20.142 51.842 1.000 22.950 228 GLY AAA N 1
ATOM 1341 C CA . GLY A 1 86 ? -32.431 21.519 51.326 1.000 24.530 228 GLY AAA CA 1
ATOM 1342 C C . GLY A 1 86 ? -31.101 22.152 51.666 1.000 23.190 228 GLY AAA C 1
ATOM 1343 O O . GLY A 1 86 ? -30.565 21.848 52.734 1.000 22.780 228 GLY AAA O 1
ATOM 1347 N N . THR A 1 87 ? -30.596 22.999 50.768 1.000 26.040 229 THR AAA N 1
ATOM 1348 C CA . THR A 1 87 ? -29.335 23.768 50.918 1.000 25.720 229 THR AAA CA 1
ATOM 1349 C C . THR A 1 87 ? -29.691 25.244 51.106 1.000 25.960 229 THR AAA C 1
ATOM 1350 O O . THR A 1 87 ? -30.430 25.774 50.258 1.000 29.870 229 THR AAA O 1
ATOM 1361 N N . LEU A 1 88 ? -29.223 25.861 52.193 1.000 26.050 230 LEU AAA N 1
ATOM 1362 C CA . LEU A 1 88 ? -29.311 27.327 52.412 1.000 26.580 230 LEU AAA CA 1
ATOM 1363 C C . LEU A 1 88 ? -27.893 27.898 52.352 1.000 27.060 230 LEU AAA C 1
ATOM 1364 O O . LEU A 1 88 ? -27.057 27.478 53.183 1.000 25.250 230 LEU AAA O 1
ATOM 1380 N N . THR A 1 89 ? -27.638 28.782 51.381 1.000 28.060 231 THR AAA N 1
ATOM 1381 C CA . THR A 1 89 ? -26.373 29.547 51.247 1.000 33.440 231 THR AAA CA 1
ATOM 1382 C C . THR A 1 89 ? -26.657 30.993 51.651 1.000 37.460 231 THR AAA C 1
ATOM 1383 O O . THR A 1 89 ? -27.769 31.483 51.334 1.000 41.490 231 THR AAA O 1
ATOM 1394 N N . PHE A 1 90 ? -25.705 31.628 52.341 1.000 44.470 232 PHE AAA N 1
ATOM 1395 C CA . PHE A 1 90 ? -25.776 33.046 52.773 1.000 46.040 232 PHE AAA CA 1
ATOM 1396 C C . PHE A 1 90 ? -24.774 33.862 51.948 1.000 49.490 232 PHE AAA C 1
ATOM 1397 O O . PHE A 1 90 ? -23.856 33.260 51.342 1.000 47.130 232 PHE AAA O 1
ATOM 1414 N N . LEU A 1 91 ? -24.981 35.184 51.895 1.000 62.050 233 LEU AAA N 1
ATOM 1415 C CA . LEU A 1 91 ? -24.060 36.173 51.265 1.000 60.870 233 LEU AAA CA 1
ATOM 1416 C C . LEU A 1 91 ? -22.614 35.952 51.736 1.000 60.590 233 LEU AAA C 1
ATOM 1417 O O . LEU A 1 91 ? -21.727 35.906 50.856 1.000 57.480 233 LEU AAA O 1
ATOM 1433 N N . GLN A 1 92 ? -22.394 35.784 53.050 1.000 61.850 234 GLN AAA N 1
ATOM 1434 C CA . GLN A 1 92 ? -21.050 35.674 53.690 1.000 63.950 234 GLN AAA CA 1
ATOM 1435 C C . GLN A 1 92 ? -20.298 34.457 53.127 1.000 61.980 234 GLN AAA C 1
ATOM 1436 O O . GLN A 1 92 ? -19.051 34.477 53.156 1.000 71.150 234 GLN AAA O 1
ATOM 1450 N N . GLY A 1 93 ? -21.026 33.425 52.676 1.000 57.260 235 GLY AAA N 1
ATOM 1451 C CA . GLY A 1 93 ? -20.463 32.180 52.120 1.000 51.870 235 GLY AAA CA 1
ATOM 1452 C C . GLY A 1 93 ? -20.841 30.955 52.943 1.000 44.520 235 GLY AAA C 1
ATOM 1453 O O . GLY A 1 93 ? -20.618 29.839 52.448 1.000 41.090 235 GLY AAA O 1
ATOM 1457 N N . ASP A 1 94 ? -21.368 31.147 54.160 1.000 41.640 236 ASP AAA N 1
ATOM 1458 C CA . ASP A 1 94 ? -21.933 30.071 55.020 1.000 40.200 236 ASP AAA CA 1
ATOM 1459 C C . ASP A 1 94 ? -22.911 29.220 54.199 1.000 37.390 236 ASP AAA C 1
ATOM 1460 O O . ASP A 1 94 ? -23.632 29.786 53.343 1.000 33.350 236 ASP AAA O 1
ATOM 1469 N N . ARG A 1 95 ? -22.929 27.907 54.451 1.000 33.470 237 ARG AAA N 1
ATOM 1470 C CA . ARG A 1 95 ? -23.743 26.931 53.683 1.000 31.140 237 ARG AAA CA 1
ATOM 1471 C C . ARG A 1 95 ? -24.274 25.856 54.630 1.000 26.940 237 ARG AAA C 1
ATOM 1472 O O . ARG A 1 95 ? -23.460 25.254 55.344 1.000 26.110 237 ARG AAA O 1
ATOM 1493 N N . TYR A 1 96 ? -25.588 25.625 54.625 1.000 25.710 238 TYR AAA N 1
ATOM 1494 C CA . TYR A 1 96 ? -26.245 24.503 55.341 1.000 25.940 238 TYR AAA CA 1
ATOM 1495 C C . TYR A 1 96 ? -26.777 23.505 54.314 1.000 27.040 238 TYR AAA C 1
ATOM 1496 O O . TYR A 1 96 ? -27.538 23.926 53.433 1.000 25.450 238 TYR AAA O 1
ATOM 1514 N N . VAL A 1 97 ? -26.380 22.236 54.449 1.000 27.860 239 VAL AAA N 1
ATOM 1515 C CA . VAL A 1 97 ? -26.861 21.082 53.635 1.000 28.090 239 VAL AAA CA 1
ATOM 1516 C C . VAL A 1 97 ? -27.413 20.031 54.603 1.000 29.640 239 VAL AAA C 1
ATOM 1517 O O . VAL A 1 97 ? -26.628 19.506 55.407 1.000 29.090 239 VAL AAA O 1
ATOM 1530 N N . GLY A 1 98 ? -28.712 19.739 54.543 1.000 30.710 240 GLY AAA N 1
ATOM 1531 C CA . GLY A 1 98 ? -29.326 18.724 55.418 1.000 32.720 240 GLY AAA CA 1
ATOM 1532 C C . GLY A 1 98 ? -30.821 18.891 55.585 1.000 31.950 240 GLY AAA C 1
ATOM 1533 O O . GLY A 1 98 ? -31.461 19.445 54.689 1.000 33.860 240 GLY AAA O 1
ATOM 1537 N N . GLU A 1 99 ? -31.343 18.428 56.720 1.000 31.830 241 GLU AAA N 1
ATOM 1538 C CA . GLU A 1 99 ? -32.786 18.148 56.922 1.000 33.560 241 GLU AAA CA 1
ATOM 1539 C C . GLU A 1 99 ? -33.478 19.400 57.456 1.000 28.520 241 GLU AAA C 1
ATOM 1540 O O . GLU A 1 99 ? -32.847 20.180 58.189 1.000 26.180 241 GLU AAA O 1
ATOM 1552 N N . TRP A 1 100 ? -34.735 19.570 57.053 1.000 26.130 242 TRP AAA N 1
ATOM 1553 C CA . TRP A 1 100 ? -35.606 20.719 57.392 1.000 26.810 242 TRP AAA CA 1
ATOM 1554 C C . TRP A 1 100 ? -36.958 20.180 57.862 1.000 25.520 242 TRP AAA C 1
ATOM 1555 O O . TRP A 1 100 ? -37.432 19.187 57.281 1.000 23.860 242 TRP AAA O 1
ATOM 1576 N N . HIS A 1 101 ? -37.539 20.810 58.881 1.000 27.740 243 HIS AAA N 1
ATOM 1577 C CA . HIS A 1 101 ? -38.882 20.486 59.427 1.000 30.320 243 HIS AAA CA 1
ATOM 1578 C C . HIS A 1 101 ? -39.690 21.787 59.501 1.000 29.050 243 HIS AAA C 1
ATOM 1579 O O . HIS A 1 101 ? -39.353 22.644 60.337 1.000 29.240 243 HIS AAA O 1
ATOM 1594 N N . TYR A 1 102 ? -40.670 21.936 58.606 1.000 29.010 244 TYR AAA N 1
ATOM 1595 C CA . TYR A 1 102 ? -41.530 23.134 58.420 1.000 32.100 244 TYR AAA CA 1
ATOM 1596 C C . TYR A 1 102 ? -40.726 24.409 58.711 1.000 31.460 244 TYR AAA C 1
ATOM 1597 O O . TYR A 1 102 ? -41.086 25.155 59.639 1.000 33.390 244 TYR AAA O 1
ATOM 1615 N N . GLY A 1 103 ? -39.657 24.631 57.937 1.000 30.610 245 GLY AAA N 1
ATOM 1616 C CA . GLY A 1 103 ? -38.941 25.918 57.837 1.000 29.340 245 GLY AAA CA 1
ATOM 1617 C C . GLY A 1 103 ? -37.788 26.066 58.822 1.000 30.420 245 GLY AAA C 1
ATOM 1618 O O . GLY A 1 103 ? -37.212 27.164 58.854 1.000 29.700 245 GLY AAA O 1
ATOM 1622 N N . LYS A 1 104 ? -37.449 25.020 59.587 1.000 29.020 246 LYS AAA N 1
ATOM 1623 C CA . LYS A 1 104 ? -36.371 25.050 60.617 1.000 29.390 246 LYS AAA CA 1
ATOM 1624 C C . LYS A 1 104 ? -35.335 23.964 60.309 1.000 28.220 246 LYS AAA C 1
ATOM 1625 O O . LYS A 1 104 ? -35.754 22.861 59.904 1.000 27.250 246 LYS AAA O 1
ATOM 1644 N N . LYS A 1 105 ? -34.044 24.267 60.489 1.000 27.090 247 LYS AAA N 1
ATOM 1645 C CA . LYS A 1 105 ? -32.950 23.260 60.485 1.000 27.810 247 LYS AAA CA 1
ATOM 1646 C C . LYS A 1 105 ? -33.296 22.241 61.577 1.000 30.550 247 LYS AAA C 1
ATOM 1647 O O . LYS A 1 105 ? -33.415 22.650 62.750 1.000 31.390 247 LYS AAA O 1
ATOM 1666 N N . HIS A 1 106 ? -33.525 20.982 61.202 1.000 29.890 248 HIS AAA N 1
ATOM 1667 C CA . HIS A 1 106 ? -34.127 19.958 62.093 1.000 30.570 248 HIS AAA CA 1
ATOM 1668 C C . HIS A 1 106 ? -33.848 18.555 61.548 1.000 30.650 248 HIS AAA C 1
ATOM 1669 O O . HIS A 1 106 ? -34.303 18.257 60.421 1.000 27.880 248 HIS AAA O 1
ATOM 1684 N N . GLY A 1 107 ? -33.159 17.734 62.350 1.000 30.410 249 GLY AAA N 1
ATOM 1685 C CA . GLY A 1 107 ? -32.569 16.443 61.951 1.000 28.520 249 GLY AAA CA 1
ATOM 1686 C C . GLY A 1 107 ? -31.066 16.574 61.797 1.000 31.860 249 GLY AAA C 1
ATOM 1687 O O . GLY A 1 107 ? -30.472 17.392 62.524 1.000 35.010 249 GLY AAA O 1
ATOM 1691 N N . HIS A 1 108 ? -30.463 15.811 60.885 1.000 31.520 250 HIS AAA N 1
ATOM 1692 C CA . HIS A 1 108 ? -29.011 15.877 60.572 1.000 36.590 250 HIS AAA CA 1
ATOM 1693 C C . HIS A 1 108 ? -28.766 16.950 59.505 1.000 36.350 250 HIS AAA C 1
ATOM 1694 O O . HIS A 1 108 ? -29.584 17.059 58.571 1.000 35.660 250 HIS AAA O 1
ATOM 1709 N N . GLY A 1 109 ? -27.669 17.698 59.640 1.000 36.930 251 GLY AAA N 1
ATOM 1710 C CA . GLY A 1 109 ? -27.274 18.759 58.694 1.000 34.960 251 GLY AAA CA 1
ATOM 1711 C C . GLY A 1 109 ? -25.828 19.177 58.876 1.000 33.970 251 GLY AAA C 1
ATOM 1712 O O . GLY A 1 109 ? -25.326 19.122 60.018 1.000 31.740 251 GLY AAA O 1
ATOM 1716 N N . VAL A 1 110 ? -25.174 19.559 57.778 1.000 30.680 252 VAL AAA N 1
ATOM 1717 C CA . VAL A 1 110 ? -23.782 20.082 57.779 1.000 32.480 252 VAL AAA CA 1
ATOM 1718 C C . VAL A 1 110 ? -23.845 21.585 57.486 1.000 34.420 252 VAL AAA C 1
ATOM 1719 O O . VAL A 1 110 ? -24.352 21.959 56.416 1.000 33.820 252 VAL AAA O 1
ATOM 1732 N N . LEU A 1 111 ? -23.380 22.405 58.434 1.000 34.470 253 LEU AAA N 1
ATOM 1733 C CA . LEU A 1 111 ? -23.204 23.870 58.269 1.000 35.560 253 LEU AAA CA 1
ATOM 1734 C C . LEU A 1 111 ? -21.707 24.165 58.135 1.000 35.070 253 LEU AAA C 1
ATOM 1735 O O . LEU A 1 111 ? -21.006 24.124 59.163 1.000 31.120 253 LEU AAA O 1
ATOM 1751 N N . SER A 1 112 ? -21.247 24.394 56.898 1.000 35.450 254 SER AAA N 1
ATOM 1752 C CA . SER A 1 112 ? -19.895 24.908 56.558 1.000 35.470 254 SER AAA CA 1
ATOM 1753 C C . SER A 1 112 ? -19.896 26.432 56.704 1.000 39.010 254 SER AAA C 1
ATOM 1754 O O . SER A 1 112 ? -20.457 27.115 55.819 1.000 36.670 254 SER AAA O 1
ATOM 1762 N N . TYR A 1 113 ? -19.309 26.937 57.794 1.000 41.560 255 TYR AAA N 1
ATOM 1763 C CA . TYR A 1 113 ? -19.088 28.386 58.023 1.000 44.780 255 TYR AAA CA 1
ATOM 1764 C C . TYR A 1 113 ? -17.975 28.854 57.082 1.000 45.970 255 TYR AAA C 1
ATOM 1765 O O . TYR A 1 113 ? -17.080 28.046 56.774 1.000 47.190 255 TYR AAA O 1
ATOM 1783 N N . SER A 1 114 ? -18.055 30.106 56.618 1.000 55.310 256 SER AAA N 1
ATOM 1784 C CA . SER A 1 114 ? -16.993 30.792 55.833 1.000 58.790 256 SER AAA CA 1
ATOM 1785 C C . SER A 1 114 ? -15.715 30.921 56.677 1.000 59.650 256 SER AAA C 1
ATOM 1786 O O . SER A 1 114 ? -14.623 30.916 56.086 1.000 59.310 256 SER AAA O 1
ATOM 1794 N N . ASN A 1 115 ? -15.871 31.025 58.004 1.000 62.350 257 ASN AAA N 1
ATOM 1795 C CA . ASN A 1 115 ? -14.816 30.995 59.059 1.000 60.170 257 ASN AAA CA 1
ATOM 1796 C C . ASN A 1 115 ? -13.873 29.798 58.898 1.000 53.940 257 ASN AAA C 1
ATOM 1797 O O . ASN A 1 115 ? -12.770 29.839 59.483 1.000 60.340 257 ASN AAA O 1
ATOM 1808 N N . GLY A 1 116 ? -14.328 28.739 58.216 1.000 54.330 258 GLY AAA N 1
ATOM 1809 C CA . GLY A 1 116 ? -13.615 27.451 58.083 1.000 54.850 258 GLY AAA CA 1
ATOM 1810 C C . GLY A 1 116 ? -14.188 26.387 59.012 1.000 51.080 258 GLY AAA C 1
ATOM 1811 O O . GLY A 1 116 ? -13.981 25.181 58.747 1.000 44.130 258 GLY AAA O 1
ATOM 1815 N N . ASP A 1 117 ? -14.866 26.814 60.083 1.000 53.700 259 ASP AAA N 1
ATOM 1816 C CA . ASP A 1 117 ? -15.590 25.933 61.036 1.000 55.730 259 ASP AAA CA 1
ATOM 1817 C C . ASP A 1 117 ? -16.641 25.124 60.266 1.000 51.680 259 ASP AAA C 1
ATOM 1818 O O . ASP A 1 117 ? -17.276 25.685 59.338 1.000 51.610 259 ASP AAA O 1
ATOM 1827 N N . THR A 1 118 ? -16.799 23.849 60.633 1.000 46.890 260 THR AAA N 1
ATOM 1828 C CA . THR A 1 118 ? -17.857 22.934 60.131 1.000 44.120 260 THR AAA CA 1
ATOM 1829 C C . THR A 1 118 ? -18.546 22.264 61.323 1.000 39.150 260 THR AAA C 1
ATOM 1830 O O . THR A 1 118 ? -17.833 21.753 62.212 1.000 35.470 260 THR AAA O 1
ATOM 1841 N N . TYR A 1 119 ? -19.881 22.304 61.352 1.000 37.440 261 TYR AAA N 1
ATOM 1842 C CA . TYR A 1 119 ? -20.731 21.510 62.277 1.000 38.040 261 TYR AAA CA 1
ATOM 1843 C C . TYR A 1 119 ? -21.425 20.408 61.481 1.000 32.960 261 TYR AAA C 1
ATOM 1844 O O . TYR A 1 119 ? -22.161 20.727 60.534 1.000 36.530 261 TYR AAA O 1
ATOM 1862 N N . ASP A 1 120 ? -21.189 19.158 61.875 1.000 33.340 262 ASP AAA N 1
ATOM 1863 C CA . ASP A 1 120 ? -21.804 17.942 61.286 1.000 34.670 262 ASP AAA CA 1
ATOM 1864 C C . ASP A 1 120 ? -22.500 17.181 62.417 1.000 30.380 262 ASP AAA C 1
ATOM 1865 O O . ASP A 1 120 ? -21.796 16.663 63.286 1.000 29.570 262 ASP AAA O 1
ATOM 1874 N N . GLY A 1 121 ? -23.833 17.157 62.428 1.000 32.020 263 GLY AAA N 1
ATOM 1875 C CA . GLY A 1 121 ? -24.613 16.576 63.538 1.000 35.300 263 GLY AAA CA 1
ATOM 1876 C C . GLY A 1 121 ? -26.064 17.024 63.552 1.000 33.680 263 GLY AAA C 1
ATOM 1877 O O . GLY A 1 121 ? -26.578 17.421 62.487 1.000 35.280 263 GLY AAA O 1
ATOM 1881 N N . GLU A 1 122 ? -26.683 16.987 64.736 1.000 32.360 264 GLU AAA N 1
ATOM 1882 C CA . GLU A 1 122 ? -28.156 17.049 64.921 1.000 33.460 264 GLU AAA CA 1
ATOM 1883 C C . GLU A 1 122 ? -28.605 18.486 65.206 1.000 32.760 264 GLU AAA C 1
ATOM 1884 O O . GLU A 1 122 ? -27.846 19.262 65.830 1.000 28.590 264 GLU AAA O 1
ATOM 1896 N N . TRP A 1 123 ? -29.821 18.800 64.757 1.000 31.120 265 TRP AAA N 1
ATOM 1897 C CA . TRP A 1 123 ? -30.484 20.120 64.884 1.000 29.130 265 TRP AAA CA 1
ATOM 1898 C C . TRP A 1 123 ? -31.904 19.922 65.413 1.000 28.940 265 TRP AAA C 1
ATOM 1899 O O . TRP A 1 123 ? -32.554 18.951 65.003 1.000 28.330 265 TRP AAA O 1
ATOM 1920 N N . ARG A 1 124 ? -32.362 20.836 66.265 1.000 32.160 266 ARG AAA N 1
ATOM 1921 C CA . ARG A 1 124 ? -33.783 20.986 66.666 1.000 34.190 266 ARG AAA CA 1
ATOM 1922 C C . ARG A 1 124 ? -34.119 22.481 66.648 1.000 31.340 266 ARG AAA C 1
ATOM 1923 O O . ARG A 1 124 ? -33.387 23.251 67.294 1.000 34.800 266 ARG AAA O 1
ATOM 1944 N N . ASP A 1 125 ? -35.173 22.869 65.927 1.000 28.810 267 ASP AAA N 1
ATOM 1945 C CA . ASP A 1 125 ? -35.754 24.235 65.989 1.000 32.030 267 ASP AAA CA 1
ATOM 1946 C C . ASP A 1 125 ? -34.661 25.273 65.691 1.000 30.930 267 ASP AAA C 1
ATOM 1947 O O . ASP A 1 125 ? -34.558 26.262 66.449 1.000 27.260 267 ASP AAA O 1
ATOM 1956 N N . ASP A 1 126 ? -33.864 25.027 64.641 1.000 33.490 268 ASP AAA N 1
ATOM 1957 C CA . ASP A 1 126 ? -32.833 25.945 64.072 1.000 35.490 268 ASP AAA CA 1
ATOM 1958 C C . ASP A 1 126 ? -31.537 25.961 64.901 1.000 35.270 268 ASP AAA C 1
ATOM 1959 O O . ASP A 1 126 ? -30.607 26.675 64.489 1.000 36.230 268 ASP AAA O 1
ATOM 1968 N N . ASP A 1 127 ? -31.443 25.200 65.996 1.000 37.960 269 ASP AAA N 1
ATOM 1969 C CA . ASP A 1 127 ? -30.239 25.156 66.874 1.000 39.630 269 ASP AAA CA 1
ATOM 1970 C C . ASP A 1 127 ? -29.594 23.767 66.826 1.000 37.020 269 ASP AAA C 1
ATOM 1971 O O . ASP A 1 127 ? -30.320 22.787 66.606 1.000 39.430 269 ASP AAA O 1
ATOM 1980 N N . ALA A 1 128 ? -28.281 23.687 67.044 1.000 39.410 270 ALA AAA N 1
ATOM 1981 C CA . ALA A 1 128 ? -27.563 22.422 67.336 1.000 36.170 270 ALA AAA CA 1
ATOM 1982 C C . ALA A 1 128 ? -28.151 21.828 68.623 1.000 33.470 270 ALA AAA C 1
ATOM 1983 O O . ALA A 1 128 ? -28.158 22.530 69.659 1.000 30.890 270 ALA AAA O 1
ATOM 1990 N N . TRP A 1 129 ? -28.681 20.606 68.520 1.000 34.090 271 TRP AAA N 1
ATOM 1991 C CA . TRP A 1 129 ? -29.313 19.822 69.612 1.000 37.160 271 TRP AAA CA 1
ATOM 1992 C C . TRP A 1 129 ? -29.013 18.338 69.390 1.000 37.470 271 TRP AAA C 1
ATOM 1993 O O . TRP A 1 129 ? -29.302 17.852 68.284 1.000 34.400 271 TRP AAA O 1
ATOM 2014 N N . GLY A 1 130 ? -28.487 17.652 70.408 1.000 37.700 272 GLY AAA N 1
ATOM 2015 C CA . GLY A 1 130 ? -28.096 16.230 70.338 1.000 35.810 272 GLY AAA CA 1
ATOM 2016 C C . GLY A 1 130 ? -26.605 16.086 70.110 1.000 37.330 272 GLY AAA C 1
ATOM 2017 O O . GLY A 1 130 ? -25.857 16.973 70.556 1.000 38.760 272 GLY AAA O 1
ATOM 2021 N N . TYR A 1 131 ? -26.185 15.012 69.439 1.000 40.230 273 TYR AAA N 1
ATOM 2022 C CA . TYR A 1 131 ? -24.767 14.727 69.103 1.000 39.360 273 TYR AAA CA 1
ATOM 2023 C C . TYR A 1 131 ? -24.410 15.464 67.810 1.000 36.970 273 TYR AAA C 1
ATOM 2024 O O . TYR A 1 131 ? -25.237 15.517 66.884 1.000 34.300 273 TYR AAA O 1
ATOM 2042 N N . GLY A 1 132 ? -23.201 16.022 67.763 1.000 36.190 274 GLY AAA N 1
ATOM 2043 C CA . GLY A 1 132 ? -22.627 16.649 66.561 1.000 34.660 274 GLY AAA CA 1
ATOM 2044 C C . GLY A 1 132 ? -21.135 16.862 66.713 1.000 32.730 274 GLY AAA C 1
ATOM 2045 O O . GLY A 1 132 ? -20.656 16.880 67.863 1.000 30.470 274 GLY AAA O 1
ATOM 2049 N N . VAL A 1 133 ? -20.441 17.021 65.585 1.000 32.160 275 VAL AAA N 1
ATOM 2050 C CA . VAL A 1 133 ? -18.983 17.314 65.506 1.000 33.650 275 VAL AAA CA 1
ATOM 2051 C C . VAL A 1 133 ? -18.809 18.748 64.999 1.000 35.850 275 VAL AAA C 1
ATOM 2052 O O . VAL A 1 133 ? -19.366 19.066 63.941 1.000 34.680 275 VAL AAA O 1
ATOM 2065 N N . LEU A 1 134 ? -18.075 19.582 65.746 1.000 40.980 276 LEU AAA N 1
ATOM 2066 C CA . LEU A 1 134 ? -17.554 20.889 65.274 1.000 38.270 276 LEU AAA CA 1
ATOM 2067 C C . LEU A 1 134 ? -16.058 20.725 64.980 1.000 43.000 276 LEU AAA C 1
ATOM 2068 O O . LEU A 1 134 ? -15.284 20.571 65.942 1.000 43.580 276 LEU AAA O 1
ATOM 2084 N N . GLN A 1 135 ? -15.690 20.706 63.697 1.000 46.370 277 GLN AAA N 1
ATOM 2085 C CA . GLN A 1 135 ? -14.282 20.806 63.238 1.000 46.650 277 GLN AAA CA 1
ATOM 2086 C C . GLN A 1 135 ? -13.956 22.293 63.093 1.000 46.340 277 GLN AAA C 1
ATOM 2087 O O . GLN A 1 135 ? -14.339 22.881 62.059 1.000 50.120 277 GLN AAA O 1
ATOM 2101 N N . TYR A 1 136 ? -13.314 22.887 64.104 1.000 48.410 278 TYR AAA N 1
ATOM 2102 C CA . TYR A 1 136 ? -12.897 24.314 64.097 1.000 51.230 278 TYR AAA CA 1
ATOM 2103 C C . TYR A 1 136 ? -11.792 24.493 63.046 1.000 51.340 278 TYR AAA C 1
ATOM 2104 O O . TYR A 1 136 ? -11.135 23.490 62.682 1.000 52.470 278 TYR AAA O 1
ATOM 2122 N N . ALA A 1 137 ? -11.612 25.725 62.560 1.000 53.530 279 ALA AAA N 1
ATOM 2123 C CA . ALA A 1 137 ? -10.627 26.102 61.516 1.000 57.640 279 ALA AAA CA 1
ATOM 2124 C C . ALA A 1 137 ? -9.200 25.920 62.050 1.000 63.930 279 ALA AAA C 1
ATOM 2125 O O . ALA A 1 137 ? -8.304 25.584 61.249 1.000 63.990 279 ALA AAA O 1
ATOM 2132 N N . ASN A 1 138 ? -9.009 26.113 63.360 1.000 64.760 280 ASN AAA N 1
ATOM 2133 C CA . ASN A 1 138 ? -7.684 26.140 64.037 1.000 64.240 280 ASN AAA CA 1
ATOM 2134 C C . ASN A 1 138 ? -7.200 24.721 64.378 1.000 65.040 280 ASN AAA C 1
ATOM 2135 O O . ASN A 1 138 ? -6.097 24.612 64.948 1.000 68.490 280 ASN AAA O 1
ATOM 2146 N N . GLY A 1 139 ? -7.989 23.684 64.074 1.000 61.890 281 GLY AAA N 1
ATOM 2147 C CA . GLY A 1 139 ? -7.602 22.270 64.255 1.000 55.260 281 GLY AAA CA 1
ATOM 2148 C C . GLY A 1 139 ? -8.363 21.594 65.385 1.000 53.550 281 GLY AAA C 1
ATOM 2149 O O . GLY A 1 139 ? -8.455 20.350 65.362 1.000 54.090 281 GLY AAA O 1
ATOM 2153 N N . CYS A 1 140 ? -8.878 22.365 66.348 1.000 53.190 282 CYS AAA N 1
ATOM 2154 C CA . CYS A 1 140 ? -9.712 21.859 67.473 1.000 59.120 282 CYS AAA CA 1
ATOM 2155 C C . CYS A 1 140 ? -10.929 21.112 66.911 1.000 58.920 282 CYS AAA C 1
ATOM 2156 O O . CYS A 1 140 ? -11.453 21.535 65.856 1.000 63.930 282 CYS AAA O 1
ATOM 2164 N N . ARG A 1 141 ? -11.352 20.040 67.587 1.000 53.290 283 ARG AAA N 1
ATOM 2165 C CA . ARG A 1 141 ? -12.557 19.246 67.235 1.000 49.670 283 ARG AAA CA 1
ATOM 2166 C C . ARG A 1 141 ? -13.333 18.907 68.515 1.000 48.500 283 ARG AAA C 1
ATOM 2167 O O . ARG A 1 141 ? -12.738 18.302 69.425 1.000 42.930 283 ARG AAA O 1
ATOM 2188 N N . TYR A 1 142 ? -14.614 19.287 68.574 1.000 47.310 284 TYR AAA N 1
ATOM 2189 C CA . TYR A 1 142 ? -15.584 18.854 69.614 1.000 41.090 284 TYR AAA CA 1
ATOM 2190 C C . TYR A 1 142 ? -16.475 17.750 69.038 1.000 41.040 284 TYR AAA C 1
ATOM 2191 O O . TYR A 1 142 ? -17.088 17.983 67.984 1.000 36.740 284 TYR AAA O 1
ATOM 2209 N N . GLU A 1 143 ? -16.516 16.596 69.711 1.000 42.910 285 GLU AAA N 1
ATOM 2210 C CA . GLU A 1 143 ? -17.464 15.484 69.447 1.000 38.120 285 GLU AAA CA 1
ATOM 2211 C C . GLU A 1 143 ? -18.266 15.244 70.726 1.000 37.980 285 GLU AAA C 1
ATOM 2212 O O . GLU A 1 143 ? -17.686 14.723 71.698 1.000 41.820 285 GLU AAA O 1
ATOM 2224 N N . GLY A 1 144 ? -19.540 15.635 70.747 1.000 36.680 286 GLY AAA N 1
ATOM 2225 C CA . GLY A 1 144 ? -20.393 15.426 71.930 1.000 36.450 286 GLY AAA CA 1
ATOM 2226 C C . GLY A 1 144 ? -21.758 16.066 71.799 1.000 39.180 286 GLY AAA C 1
ATOM 2227 O O . GLY A 1 144 ? -22.204 16.312 70.662 1.000 37.870 286 GLY AAA O 1
ATOM 2231 N N . GLU A 1 145 ? -22.382 16.336 72.947 1.000 39.490 287 GLU AAA N 1
ATOM 2232 C CA . GLU A 1 145 ? -23.803 16.739 73.060 1.000 37.590 287 GLU AAA CA 1
ATOM 2233 C C . GLU A 1 145 ? -23.912 18.265 72.955 1.000 37.610 287 GLU AAA C 1
ATOM 2234 O O . GLU A 1 145 ? -22.992 18.977 73.419 1.000 34.820 287 GLU AAA O 1
ATOM 2246 N N . TRP A 1 146 ? -25.000 18.731 72.338 1.000 33.140 288 TRP AAA N 1
ATOM 2247 C CA . TRP A 1 146 ? -25.344 20.162 72.141 1.000 33.020 288 TRP AAA CA 1
ATOM 2248 C C . TRP A 1 146 ? -26.747 20.414 72.699 1.000 33.200 288 TRP AAA C 1
ATOM 2249 O O . TRP A 1 146 ? -27.587 19.496 72.630 1.000 32.370 288 TRP AAA O 1
ATOM 2270 N N . ALA A 1 147 ? -26.985 21.615 73.224 1.000 32.230 289 ALA AAA N 1
ATOM 2271 C CA . ALA A 1 147 ? -28.307 22.080 73.694 1.000 32.660 289 ALA AAA CA 1
ATOM 2272 C C . ALA A 1 147 ? -28.405 23.588 73.461 1.000 35.500 289 ALA AAA C 1
ATOM 2273 O O . ALA A 1 147 ? -27.518 24.328 73.946 1.000 34.800 289 ALA AAA O 1
ATOM 2280 N N . GLU A 1 148 ? -29.435 24.009 72.721 1.000 36.650 290 GLU AAA N 1
ATOM 2281 C CA . GLU A 1 148 ? -29.716 25.424 72.378 1.000 37.350 290 GLU AAA CA 1
ATOM 2282 C C . GLU A 1 148 ? -28.484 26.013 71.677 1.000 34.170 290 GLU AAA C 1
ATOM 2283 O O . GLU A 1 148 ? -28.062 27.129 72.031 1.000 32.020 290 GLU AAA O 1
ATOM 2295 N N . ASP A 1 149 ? -27.919 25.258 70.732 1.000 34.970 291 ASP AAA N 1
ATOM 2296 C CA . ASP A 1 149 ? -26.870 25.714 69.783 1.000 41.280 291 ASP AAA CA 1
ATOM 2297 C C . ASP A 1 149 ? -25.499 25.798 70.471 1.000 43.270 291 ASP AAA C 1
ATOM 2298 O O . ASP A 1 149 ? -24.544 26.212 69.782 1.000 43.580 291 ASP AAA O 1
ATOM 2307 N N . ARG A 1 150 ? -25.392 25.418 71.753 1.000 39.580 292 ARG AAA N 1
ATOM 2308 C CA . ARG A 1 150 ? -24.135 25.499 72.551 1.000 42.660 292 ARG AAA CA 1
ATOM 2309 C C . ARG A 1 150 ? -23.761 24.105 73.076 1.000 39.680 292 ARG AAA C 1
ATOM 2310 O O . ARG A 1 150 ? -24.672 23.282 73.287 1.000 42.040 292 ARG AAA O 1
ATOM 2331 N N . ARG A 1 151 ? -22.460 23.855 73.263 1.000 41.890 293 ARG AAA N 1
ATOM 2332 C CA . ARG A 1 151 ? -21.918 22.583 73.823 1.000 37.540 293 ARG AAA CA 1
ATOM 2333 C C . ARG A 1 151 ? -22.479 22.407 75.238 1.000 35.590 293 ARG AAA C 1
ATOM 2334 O O . ARG A 1 151 ? -22.362 23.345 76.046 1.000 35.830 293 ARG AAA O 1
ATOM 2355 N N . HIS A 1 152 ? -23.101 21.261 75.510 1.000 34.810 294 HIS AAA N 1
ATOM 2356 C CA . HIS A 1 152 ? -23.941 21.033 76.715 1.000 35.600 294 HIS AAA CA 1
ATOM 2357 C C . HIS A 1 152 ? -24.215 19.534 76.869 1.000 36.670 294 HIS AAA C 1
ATOM 2358 O O . HIS A 1 152 ? -24.827 18.958 75.954 1.000 31.660 294 HIS AAA O 1
ATOM 2373 N N . GLY A 1 153 ? -23.778 18.943 77.987 1.000 36.570 295 GLY AAA N 1
ATOM 2374 C CA . GLY A 1 153 ? -23.775 17.487 78.236 1.000 33.810 295 GLY AAA CA 1
ATOM 2375 C C . GLY A 1 153 ? -22.354 16.950 78.241 1.000 38.800 295 GLY AAA C 1
ATOM 2376 O O . GLY A 1 153 ? -21.435 17.728 78.562 1.000 40.470 295 GLY AAA O 1
ATOM 2380 N N . LYS A 1 154 ? -22.168 15.674 77.893 1.000 47.240 296 LYS AAA N 1
ATOM 2381 C CA . LYS A 1 154 ? -20.829 15.038 77.770 1.000 47.270 296 LYS AAA CA 1
ATOM 2382 C C . LYS A 1 154 ? -20.276 15.313 76.370 1.000 44.720 296 LYS AAA C 1
ATOM 2383 O O . LYS A 1 154 ? -21.063 15.281 75.402 1.000 40.390 296 LYS AAA O 1
ATOM 2402 N N . GLY A 1 155 ? -18.969 15.570 76.274 1.000 44.470 297 GLY AAA N 1
ATOM 2403 C CA . GLY A 1 155 ? -18.280 15.825 74.995 1.000 42.760 297 GLY AAA CA 1
ATOM 2404 C C . GLY A 1 155 ? -16.791 15.550 75.079 1.000 43.470 297 GLY AAA C 1
ATOM 2405 O O . GLY A 1 155 ? -16.257 15.483 76.205 1.000 40.600 297 GLY AAA O 1
ATOM 2409 N N . LEU A 1 156 ? -16.158 15.379 73.917 1.000 44.140 298 LEU AAA N 1
ATOM 2410 C CA . LEU A 1 156 ? -14.690 15.234 73.750 1.000 42.760 298 LEU AAA CA 1
ATOM 2411 C C . LEU A 1 156 ? -14.173 16.456 72.986 1.000 42.910 298 LEU AAA C 1
ATOM 2412 O O . LEU A 1 156 ? -14.684 16.708 71.880 1.000 46.240 298 LEU AAA O 1
ATOM 2428 N N . LEU A 1 157 ? -13.214 17.183 73.566 1.000 40.580 299 LEU AAA N 1
ATOM 2429 C CA . LEU A 1 157 ? -12.514 18.321 72.916 1.000 38.030 299 LEU AAA CA 1
ATOM 2430 C C . LEU A 1 157 ? -11.056 17.923 72.674 1.000 39.730 299 LEU AAA C 1
ATOM 2431 O O . LEU A 1 157 ? -10.278 17.911 73.648 1.000 46.810 299 LEU AAA O 1
ATOM 2447 N N . VAL A 1 158 ? -10.720 17.579 71.430 1.000 39.330 300 VAL AAA N 1
ATOM 2448 C CA . VAL A 1 158 ? -9.341 17.231 70.984 1.000 37.770 300 VAL AAA CA 1
ATOM 2449 C C . VAL A 1 158 ? -8.697 18.512 70.456 1.000 42.030 300 VAL AAA C 1
ATOM 2450 O O . VAL A 1 158 ? -9.270 19.108 69.526 1.000 48.060 300 VAL AAA O 1
ATOM 2463 N N . LEU A 1 159 ? -7.562 18.920 71.030 1.000 47.430 301 LEU AAA N 1
ATOM 2464 C CA . LEU A 1 159 ? -6.798 20.118 70.586 1.000 49.840 301 LEU AAA CA 1
ATOM 2465 C C . LEU A 1 159 ? -5.824 19.697 69.488 1.000 49.750 301 LEU AAA C 1
ATOM 2466 O O . LEU A 1 159 ? -5.531 18.511 69.344 1.000 46.470 301 LEU AAA O 1
ATOM 2482 N N . PRO A 1 160 ? -5.314 20.645 68.667 1.000 55.290 302 PRO AAA N 1
ATOM 2483 C CA . PRO A 1 160 ? -4.379 20.309 67.590 1.000 57.960 302 PRO AAA CA 1
ATOM 2484 C C . PRO A 1 160 ? -3.114 19.573 68.066 1.000 60.690 302 PRO AAA C 1
ATOM 2485 O O . PRO A 1 160 ? -2.669 18.682 67.364 1.000 64.420 302 PRO AAA O 1
ATOM 2496 N N . ASP A 1 161 ? -2.591 19.937 69.243 1.000 60.130 303 ASP AAA N 1
ATOM 2497 C CA . ASP A 1 161 ? -1.298 19.434 69.788 1.000 65.480 303 ASP AAA CA 1
ATOM 2498 C C . ASP A 1 161 ? -1.446 18.019 70.375 1.000 64.650 303 ASP AAA C 1
ATOM 2499 O O . ASP A 1 161 ? -0.407 17.453 70.758 1.000 67.940 303 ASP AAA O 1
ATOM 2508 N N . GLY A 1 162 ? -2.666 17.471 70.451 1.000 58.170 304 GLY AAA N 1
ATOM 2509 C CA . GLY A 1 162 ? -2.928 16.095 70.921 1.000 55.680 304 GLY AAA CA 1
ATOM 2510 C C . GLY A 1 162 ? -3.614 16.070 72.279 1.000 52.540 304 GLY AAA C 1
ATOM 2511 O O . GLY A 1 162 ? -4.226 15.037 72.604 1.000 51.440 304 GLY AAA O 1
ATOM 2515 N N . SER A 1 163 ? -3.503 17.156 73.053 1.000 49.980 305 SER AAA N 1
ATOM 2516 C CA . SER A 1 163 ? -4.279 17.401 74.298 1.000 51.910 305 SER AAA CA 1
ATOM 2517 C C . SER A 1 163 ? -5.762 17.125 74.030 1.000 53.260 305 SER AAA C 1
ATOM 2518 O O . SER A 1 163 ? -6.232 17.448 72.918 1.000 59.970 305 SER AAA O 1
ATOM 2526 N N . SER A 1 164 ? -6.471 16.546 75.001 1.000 46.670 306 SER AAA N 1
ATOM 2527 C CA . SER A 1 164 ? -7.938 16.330 74.937 1.000 42.410 306 SER AAA CA 1
ATOM 2528 C C . SER A 1 164 ? -8.574 16.595 76.305 1.000 39.840 306 SER AAA C 1
ATOM 2529 O O . SER A 1 164 ? -7.885 16.439 77.334 1.000 35.250 306 SER AAA O 1
ATOM 2537 N N . TYR A 1 165 ? -9.837 17.025 76.289 1.000 40.660 307 TYR AAA N 1
ATOM 2538 C CA . TYR A 1 165 ? -10.743 17.090 77.463 1.000 36.780 307 TYR AAA CA 1
ATOM 2539 C C . TYR A 1 165 ? -11.925 16.153 77.206 1.000 39.900 307 TYR AAA C 1
ATOM 2540 O O . TYR A 1 165 ? -12.590 16.322 76.166 1.000 41.070 307 TYR AAA O 1
ATOM 2558 N N . GLU A 1 166 ? -12.139 15.189 78.106 1.000 42.210 308 GLU AAA N 1
ATOM 2559 C CA . GLU A 1 166 ? -13.350 14.334 78.163 1.000 44.580 308 GLU AAA CA 1
ATOM 2560 C C . GLU A 1 166 ? -14.109 14.661 79.446 1.000 41.400 308 GLU AAA C 1
ATOM 2561 O O . GLU A 1 166 ? -13.532 14.469 80.538 1.000 45.530 308 GLU AAA O 1
ATOM 2573 N N . GLY A 1 167 ? -15.349 15.131 79.319 1.000 41.200 309 GLY AAA N 1
ATOM 2574 C CA . GLY A 1 167 ? -16.222 15.413 80.472 1.000 40.430 309 GLY AAA CA 1
ATOM 2575 C C . GLY A 1 167 ? -17.406 16.281 80.100 1.000 37.630 309 GLY AAA C 1
ATOM 2576 O O . GLY A 1 167 ? -17.843 16.242 78.932 1.000 38.780 309 GLY AAA O 1
ATOM 2580 N 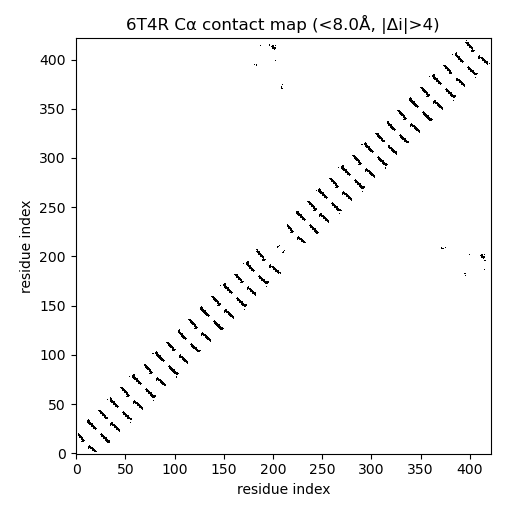N . SER A 1 168 ? -17.883 17.058 81.070 1.000 38.310 310 SER AAA N 1
ATOM 2581 C CA . SER A 1 168 ? -19.182 17.769 81.026 1.000 36.240 310 SER AAA CA 1
ATOM 2582 C C . SER A 1 168 ? -18.988 19.202 80.523 1.000 37.710 310 SER AAA C 1
ATOM 2583 O O . SER A 1 168 ? -17.940 19.812 80.808 1.000 30.480 310 SER AAA O 1
ATOM 2591 N N . PHE A 1 169 ? -19.986 19.696 79.790 1.000 37.360 311 PHE AAA N 1
ATOM 2592 C CA . PHE A 1 169 ? -20.107 21.092 79.312 1.000 34.970 311 PHE AAA CA 1
ATOM 2593 C C . PHE A 1 169 ? -21.473 21.623 79.742 1.000 35.470 311 PHE AAA C 1
ATOM 2594 O O . PHE A 1 169 ? -22.413 20.820 79.866 1.000 32.260 311 PHE AAA O 1
ATOM 2611 N N . ALA A 1 170 ? -21.563 22.931 79.974 1.000 38.310 312 ALA AAA N 1
ATOM 2612 C CA . ALA A 1 170 ? -22.817 23.652 80.282 1.000 42.440 312 ALA AAA CA 1
ATOM 2613 C C . ALA A 1 170 ? -22.728 25.054 79.678 1.000 42.430 312 ALA AAA C 1
ATOM 2614 O O . ALA A 1 170 ? -21.763 25.770 79.998 1.000 46.410 312 ALA AAA O 1
ATOM 2621 N N . HIS A 1 171 ? -23.671 25.396 78.796 1.000 41.240 313 HIS AAA N 1
ATOM 2622 C CA . HIS A 1 171 ? -23.817 26.739 78.177 1.000 42.170 313 HIS AAA CA 1
ATOM 2623 C C . HIS A 1 171 ? -22.543 27.100 77.399 1.000 41.920 313 HIS AAA C 1
ATOM 2624 O O . HIS A 1 171 ? -22.157 28.290 77.414 1.000 48.600 313 HIS AAA O 1
ATOM 2639 N N . GLY A 1 172 ? -21.906 26.105 76.768 1.000 43.860 314 GLY AAA N 1
ATOM 2640 C CA . GLY A 1 172 ? -20.765 26.287 75.847 1.000 40.040 314 GLY AAA CA 1
ATOM 2641 C C . GLY A 1 172 ? -19.408 26.023 76.489 1.000 39.460 314 GLY AAA C 1
ATOM 2642 O O . GLY A 1 172 ? -18.432 25.847 75.732 1.000 40.250 314 GLY AAA O 1
ATOM 2646 N N . LYS A 1 173 ? -19.329 25.971 77.823 1.000 39.150 315 LYS AAA N 1
ATOM 2647 C CA . LYS A 1 173 ? -18.040 25.935 78.572 1.0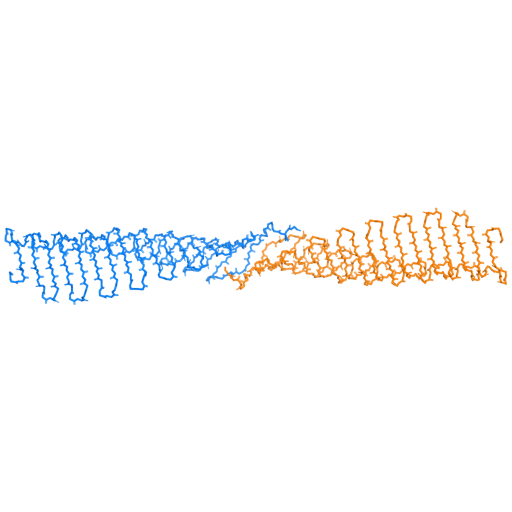00 40.320 315 LYS AAA CA 1
ATOM 2648 C C . LYS A 1 173 ? -17.906 24.616 79.336 1.000 41.330 315 LYS AAA C 1
ATOM 2649 O O . LYS A 1 173 ? -18.946 24.041 79.723 1.000 46.310 315 LYS AAA O 1
ATOM 2668 N N . LYS A 1 174 ? -16.666 24.173 79.563 1.000 41.760 316 LYS AAA N 1
ATOM 2669 C CA . LYS A 1 174 ? -16.332 23.056 80.488 1.000 41.070 316 LYS AAA CA 1
ATOM 2670 C C . LYS A 1 174 ? -16.993 23.346 81.840 1.000 38.230 316 LYS AAA C 1
ATOM 2671 O O . LYS A 1 174 ? -16.819 24.473 82.354 1.000 36.170 316 LYS AAA O 1
ATOM 2690 N N . ASP A 1 175 ? -17.749 22.387 82.377 1.000 37.270 317 ASP AAA N 1
ATOM 2691 C CA . ASP A 1 175 ? -18.570 22.574 83.603 1.000 39.550 317 ASP AAA CA 1
ATOM 2692 C C . ASP A 1 175 ? -18.994 21.201 84.136 1.000 37.520 317 ASP AAA C 1
ATOM 2693 O O . ASP A 1 175 ? -19.668 20.472 83.390 1.000 35.460 317 ASP AAA O 1
ATOM 2702 N N . GLY A 1 176 ? -18.600 20.869 85.371 1.000 36.790 318 GLY AAA N 1
ATOM 2703 C CA . GLY A 1 176 ? -18.884 19.576 86.030 1.000 38.310 318 GLY AAA CA 1
ATOM 2704 C C . GLY A 1 176 ? -17.655 18.669 86.061 1.000 38.550 318 GLY AAA C 1
ATOM 2705 O O . GLY A 1 176 ? -16.531 19.140 85.899 1.000 40.870 318 GLY AAA O 1
ATOM 2709 N N . PRO A 1 177 ? -17.825 17.342 86.271 1.000 37.840 319 PRO AAA N 1
ATOM 2710 C CA . PRO A 1 177 ? -16.696 16.410 86.267 1.000 36.180 319 PRO AAA CA 1
ATOM 2711 C C . PRO A 1 177 ? -16.126 16.191 84.855 1.000 37.230 319 PRO AAA C 1
ATOM 2712 O O . PRO A 1 177 ? -16.896 16.099 83.913 1.000 39.580 319 PRO AAA O 1
ATOM 2723 N N . GLY A 1 178 ? -14.797 16.131 84.740 1.000 36.210 320 GLY AAA N 1
ATOM 2724 C CA . GLY A 1 178 ? -14.087 15.941 83.461 1.000 37.880 320 GLY AAA CA 1
ATOM 2725 C C . GLY A 1 178 ? -12.655 15.489 83.676 1.000 37.430 320 GLY AAA C 1
ATOM 2726 O O . GLY A 1 178 ? -12.244 15.385 84.848 1.000 35.990 320 GLY AAA O 1
ATOM 2730 N N . LYS A 1 179 ? -11.929 15.229 82.586 1.000 36.630 321 LYS AAA N 1
ATOM 2731 C CA . LYS A 1 179 ? -10.523 14.755 82.621 1.000 40.710 321 LYS AAA CA 1
ATOM 2732 C C . LYS A 1 179 ? -9.767 15.291 81.399 1.000 41.500 321 LYS AAA C 1
ATOM 2733 O O . LYS A 1 179 ? -10.333 15.300 80.296 1.000 39.030 321 LYS AAA O 1
ATOM 2752 N N . ILE A 1 180 ? -8.540 15.775 81.622 1.000 43.440 322 ILE AAA N 1
ATOM 2753 C CA . ILE A 1 180 ? -7.586 16.235 80.570 1.000 44.640 322 ILE AAA CA 1
ATOM 2754 C C . ILE A 1 180 ? -6.512 15.157 80.390 1.000 44.180 322 ILE AAA C 1
ATOM 2755 O O . ILE A 1 180 ? -6.026 14.647 81.419 1.000 43.420 322 ILE AAA O 1
ATOM 2771 N N . ILE A 1 181 ? -6.200 14.810 79.137 1.000 47.170 323 ILE AAA N 1
ATOM 2772 C CA . ILE A 1 181 ? -4.958 14.089 78.722 1.000 46.950 323 ILE AAA CA 1
ATOM 2773 C C . ILE A 1 181 ? -4.098 15.099 77.957 1.000 44.900 323 ILE AAA C 1
ATOM 2774 O O . ILE A 1 181 ? -4.661 15.808 77.113 1.000 43.740 323 ILE AAA O 1
ATOM 2790 N N . LEU A 1 182 ? -2.791 15.163 78.237 1.000 51.330 324 LEU AAA N 1
ATOM 2791 C CA . LEU A 1 182 ? -1.879 16.230 77.735 1.000 49.910 324 LEU AAA CA 1
ATOM 2792 C C . LEU A 1 182 ? -1.063 15.768 76.519 1.000 49.870 324 LEU AAA C 1
ATOM 2793 O O . LEU A 1 182 ? -0.282 16.594 76.008 1.000 44.610 324 LEU AAA O 1
ATOM 2809 N N . LYS A 1 183 ? -1.255 14.523 76.070 1.000 55.520 325 LYS AAA N 1
ATOM 2810 C CA . LYS A 1 183 ? -0.617 13.896 74.874 1.000 66.750 325 LYS AAA CA 1
ATOM 2811 C C . LYS A 1 183 ? 0.675 13.184 75.294 1.000 71.020 325 LYS AAA C 1
ATOM 2812 O O . LYS A 1 183 ? 0.861 12.021 74.859 1.000 71.430 325 LYS AAA O 1
ATOM 2831 N N . ASP A 1 184 ? 1.525 13.832 76.101 1.000 72.190 326 ASP AAA N 1
ATOM 2832 C CA . ASP A 1 184 ? 2.634 13.136 76.815 1.000 77.180 326 ASP AAA CA 1
ATOM 2833 C C . ASP A 1 184 ? 2.039 11.981 77.637 1.000 76.000 326 ASP AAA C 1
ATOM 2834 O O . ASP A 1 184 ? 2.820 11.201 78.207 1.000 78.670 326 ASP AAA O 1
ATOM 2843 N N . GLY A 1 185 ? 0.703 11.904 77.703 1.000 77.130 327 GLY AAA N 1
ATOM 2844 C CA . GLY A 1 185 ? -0.066 10.792 78.293 1.000 76.780 327 GLY AAA CA 1
ATOM 2845 C C . GLY A 1 185 ? -0.633 11.154 79.657 1.000 75.730 327 GLY AAA C 1
ATOM 2846 O O . GLY A 1 185 ? -1.590 10.469 80.079 1.000 66.430 327 GLY AAA O 1
ATOM 2850 N N . SER A 1 186 ? -0.066 12.173 80.321 1.000 70.820 328 SER AAA N 1
ATOM 2851 C CA . SER A 1 186 ? -0.359 12.564 81.728 1.000 71.280 328 SER AAA CA 1
ATOM 2852 C C . SER A 1 186 ? -1.784 13.116 81.804 1.000 66.620 328 SER AAA C 1
ATOM 2853 O O . SER A 1 186 ? -2.179 13.827 80.868 1.000 71.140 328 SER AAA O 1
ATOM 2861 N N . MET A 1 187 ? -2.508 12.802 82.881 1.000 60.860 329 MET AAA N 1
ATOM 2862 C CA . MET A 1 187 ? -3.989 12.924 82.959 1.000 61.790 329 MET AAA CA 1
ATOM 2863 C C . MET A 1 187 ? -4.377 13.567 84.298 1.000 54.830 329 MET AAA C 1
ATOM 2864 O O . MET A 1 187 ? -3.849 13.123 85.330 1.000 53.230 329 MET AAA O 1
ATOM 2878 N N . TYR A 1 188 ? -5.265 14.569 84.267 1.000 46.940 330 TYR AAA N 1
ATOM 2879 C CA . TYR A 1 188 ? -5.859 15.236 85.457 1.000 44.250 330 TYR AAA CA 1
ATOM 2880 C C . TYR A 1 188 ? -7.368 14.973 85.477 1.000 41.500 330 TYR AAA C 1
ATOM 2881 O O . TYR A 1 188 ? -8.036 15.318 84.488 1.000 42.450 330 TYR AAA O 1
ATOM 2899 N N . ILE A 1 189 ? -7.880 14.382 86.561 1.000 37.420 331 ILE AAA N 1
ATOM 2900 C CA . ILE A 1 189 ? -9.334 14.119 86.775 1.000 40.950 331 ILE AAA CA 1
ATOM 2901 C C . ILE A 1 189 ? -9.830 15.081 87.855 1.000 39.390 331 ILE AAA C 1
ATOM 2902 O O . ILE A 1 189 ? -9.352 14.964 88.999 1.000 44.270 331 ILE AAA O 1
ATOM 2918 N N . GLY A 1 190 ? -10.756 15.980 87.504 1.000 37.380 332 GLY AAA N 1
ATOM 2919 C CA . GLY A 1 190 ? -11.193 17.086 88.378 1.000 35.180 332 GLY AAA CA 1
ATOM 2920 C C . GLY A 1 190 ? -12.550 17.647 87.989 1.000 32.990 332 GLY AAA C 1
ATOM 2921 O O . GLY A 1 190 ? -13.346 16.922 87.362 1.000 33.500 332 GLY AAA O 1
ATOM 2925 N N . THR A 1 191 ? -12.795 18.907 88.354 1.000 35.750 333 THR AAA N 1
ATOM 2926 C CA . THR A 1 191 ? -14.102 19.605 88.254 1.000 38.730 333 THR AAA CA 1
ATOM 2927 C C . THR A 1 191 ? -13.886 20.974 87.606 1.000 38.390 333 THR AAA C 1
ATOM 2928 O O . THR A 1 191 ? -12.893 21.638 87.954 1.000 37.390 333 THR AAA O 1
ATOM 2939 N N . TRP A 1 192 ? -14.789 21.373 86.707 1.000 36.580 334 TRP AAA N 1
ATOM 2940 C CA . TRP A 1 192 ? -14.776 22.701 86.039 1.000 39.830 334 TRP AAA CA 1
ATOM 2941 C C . TRP A 1 192 ? -16.048 23.474 86.407 1.000 42.810 334 TRP AAA C 1
ATOM 2942 O O . TRP A 1 192 ? -17.068 22.828 86.715 1.000 44.430 334 TRP AAA O 1
ATOM 2963 N N . LYS A 1 193 ? -15.960 24.807 86.388 1.000 48.130 335 LYS AAA N 1
ATOM 2964 C CA . LYS A 1 193 ? -17.108 25.748 86.459 1.000 49.580 335 LYS AAA CA 1
ATOM 2965 C C . LYS A 1 193 ? -16.795 26.943 85.552 1.000 47.940 335 LYS AAA C 1
ATOM 2966 O O . LYS A 1 193 ? -15.712 27.540 85.719 1.000 43.230 335 LYS AAA O 1
ATOM 2985 N N . ASP A 1 194 ? -17.689 27.244 84.605 1.000 50.130 336 ASP AAA N 1
ATOM 2986 C CA . ASP A 1 194 ? -17.577 28.404 83.679 1.000 57.240 336 ASP AAA CA 1
ATOM 2987 C C . ASP A 1 194 ? -16.234 28.331 82.932 1.000 54.230 336 ASP AAA C 1
ATOM 2988 O O . ASP A 1 194 ? -15.609 29.392 82.743 1.000 60.800 336 ASP AAA O 1
ATOM 2997 N N . GLY A 1 195 ? -15.798 27.127 82.542 1.000 46.260 337 GLY AAA N 1
ATOM 2998 C CA . GLY A 1 195 ? -14.640 26.907 81.651 1.000 43.580 337 GLY AAA CA 1
ATOM 2999 C C . GLY A 1 195 ? -13.299 26.852 82.371 1.000 39.830 337 GLY AAA C 1
ATOM 3000 O O . GLY A 1 195 ? -12.281 26.700 81.667 1.000 37.700 337 GLY AAA O 1
ATOM 3004 N N . VAL A 1 196 ? -13.272 26.950 83.706 1.000 38.010 338 VAL AAA N 1
ATOM 3005 C CA . VAL A 1 196 ? -12.009 26.996 84.507 1.000 41.070 338 VAL AAA CA 1
ATOM 3006 C C . VAL A 1 196 ? -12.023 25.879 85.562 1.000 43.110 338 VAL AAA C 1
ATOM 3007 O O . VAL A 1 196 ? -13.108 25.592 86.111 1.000 48.050 338 VAL AAA O 1
ATOM 3020 N N . ILE A 1 197 ? -10.853 25.286 85.836 1.000 39.480 339 ILE AAA N 1
ATOM 3021 C CA . ILE A 1 197 ? -10.649 24.270 86.915 1.000 42.270 339 ILE AAA CA 1
ATOM 3022 C C . ILE A 1 197 ? -10.963 24.932 88.260 1.000 39.810 339 ILE AAA C 1
ATOM 3023 O O . ILE A 1 197 ? -10.498 26.067 88.475 1.000 41.620 339 ILE AAA O 1
ATOM 3039 N N . VAL A 1 198 ? -11.710 24.244 89.128 1.000 40.960 340 VAL AAA N 1
ATOM 3040 C CA . VAL A 1 198 ? -12.023 24.702 90.516 1.000 42.010 340 VAL AAA CA 1
ATOM 3041 C C . VAL A 1 198 ? -11.533 23.642 91.507 1.000 41.210 340 VAL AAA C 1
ATOM 3042 O O . VAL A 1 198 ? -11.651 22.438 91.198 1.000 40.810 340 VAL AAA O 1
ATOM 3055 N N . GLY A 1 199 ? -11.000 24.089 92.647 1.000 41.440 341 GLY AAA N 1
ATOM 3056 C CA . GLY A 1 199 ? -10.511 23.223 93.737 1.000 40.020 341 GLY AAA CA 1
ATOM 3057 C C . GLY A 1 199 ? -9.343 22.357 93.299 1.000 36.570 341 GLY AAA C 1
ATOM 3058 O O . GLY A 1 199 ? -8.451 22.870 92.598 1.000 38.770 341 GLY AAA O 1
ATOM 3062 N N . GLN A 1 200 ? -9.363 21.083 93.692 1.000 35.910 342 GLN AAA N 1
ATOM 3063 C CA . GLN A 1 200 ? -8.263 20.105 93.489 1.000 40.000 342 GLN AAA CA 1
ATOM 3064 C C . GLN A 1 200 ? -8.811 18.876 92.759 1.000 39.710 342 GLN AAA C 1
ATOM 3065 O O . GLN A 1 200 ? -10.037 18.799 92.559 1.000 42.290 342 GLN AAA O 1
ATOM 3079 N N . GLY A 1 201 ? -7.924 17.960 92.370 1.000 40.310 343 GLY AAA N 1
ATOM 3080 C CA . GLY A 1 201 ? -8.276 16.741 91.620 1.000 40.610 343 GLY AAA CA 1
ATOM 3081 C C . GLY A 1 201 ? -7.166 15.707 91.658 1.000 44.200 343 GLY AAA C 1
ATOM 3082 O O . GLY A 1 201 ? -6.130 15.953 92.322 1.000 51.200 343 GLY AAA O 1
ATOM 3086 N N . GLU A 1 202 ? -7.384 14.589 90.965 1.000 41.450 344 GLU AAA N 1
ATOM 3087 C CA . GLU A 1 202 ? -6.448 13.441 90.882 1.000 45.710 344 GLU AAA CA 1
ATOM 3088 C C . GLU A 1 202 ? -5.533 13.641 89.669 1.000 44.850 344 GLU AAA C 1
ATOM 3089 O O . GLU A 1 202 ? -6.061 13.878 88.562 1.000 39.540 344 GLU AAA O 1
ATOM 3101 N N . PHE A 1 203 ? -4.214 13.581 89.874 1.000 41.700 345 PHE AAA N 1
ATOM 3102 C CA . PHE A 1 203 ? -3.194 13.628 88.796 1.000 42.670 345 PHE AAA CA 1
ATOM 3103 C C . PHE A 1 203 ? -2.432 12.299 88.768 1.000 43.950 345 PHE AAA C 1
ATOM 3104 O O . PHE A 1 203 ? -1.962 11.838 89.823 1.000 47.970 345 PHE AAA O 1
ATOM 3121 N N . ARG A 1 204 ? -2.327 11.712 87.574 1.000 46.970 346 ARG AAA N 1
ATOM 3122 C CA . ARG A 1 204 ? -1.654 10.418 87.295 1.000 51.780 346 ARG AAA CA 1
ATOM 3123 C C . ARG A 1 204 ? -0.647 10.640 86.159 1.000 48.890 346 ARG AAA C 1
ATOM 3124 O O . ARG A 1 204 ? -1.088 10.887 85.022 1.000 45.430 346 ARG AAA O 1
ATOM 3145 N N . LEU A 1 205 ? 0.649 10.606 86.478 1.000 51.260 347 LEU AAA N 1
ATOM 3146 C CA . LEU A 1 205 ? 1.759 10.735 85.493 1.000 56.160 347 LEU AAA CA 1
ATOM 3147 C C . LEU A 1 205 ? 1.629 9.626 84.441 1.000 58.760 347 LEU AAA C 1
ATOM 3148 O O . LEU A 1 205 ? 1.191 8.523 84.804 1.000 49.040 347 LEU AAA O 1
ATOM 3164 N N . SER A 1 206 ? 1.966 9.924 83.184 1.000 62.310 348 SER AAA N 1
ATOM 3165 C CA . SER A 1 206 ? 2.117 8.927 82.092 1.000 65.800 348 SER AAA CA 1
ATOM 3166 C C . SER A 1 206 ? 3.501 8.290 82.216 1.000 69.610 348 SER AAA C 1
ATOM 3167 O O . SER A 1 206 ? 4.333 8.859 82.932 1.000 64.000 348 SER AAA O 1
ATOM 3175 N N . GLU A 1 207 ? 3.754 7.185 81.507 1.000 79.300 349 GLU AAA N 1
ATOM 3176 C CA . GLU A 1 207 ? 5.074 6.491 81.470 1.000 79.410 349 GLU AAA CA 1
ATOM 3177 C C . GLU A 1 207 ? 6.012 7.223 80.490 1.000 78.390 349 GLU AAA C 1
ATOM 3178 O O . GLU A 1 207 ? 6.492 6.611 79.510 1.000 82.090 349 GLU AAA O 1
ATOM 3190 N N . ASN A 1 208 ? 6.260 8.509 80.759 1.000 77.140 350 ASN AAA N 1
ATOM 3191 C CA . ASN A 1 208 ? 7.354 9.319 80.158 1.000 79.670 350 ASN AAA CA 1
ATOM 3192 C C . ASN A 1 208 ? 8.575 9.191 81.077 1.000 89.560 350 ASN AAA C 1
ATOM 3193 O O . ASN A 1 208 ? 8.425 8.570 82.159 1.000 85.270 350 ASN AAA O 1
ATOM 3204 N N . CYS A 1 209 ? 9.728 9.737 80.668 1.000 92.940 351 CYS AAA N 1
ATOM 3205 C CA . CYS A 1 209 ? 11.002 9.703 81.443 1.000 91.530 351 CYS AAA CA 1
ATOM 3206 C C . CYS A 1 209 ? 10.900 10.699 82.608 1.000 88.190 351 CYS AAA C 1
ATOM 3207 O O . CYS A 1 209 ? 11.671 11.680 82.633 1.000 81.770 351 CYS AAA O 1
ATOM 3215 N N . ASP A 1 210 ? 9.973 10.430 83.536 1.000 83.890 352 ASP AAA N 1
ATOM 3216 C CA . ASP A 1 210 ? 9.599 11.319 84.671 1.000 80.010 352 ASP AAA CA 1
ATOM 3217 C C . ASP A 1 210 ? 9.020 10.485 85.825 1.000 82.080 352 ASP AAA C 1
ATOM 3218 O O . ASP A 1 210 ? 9.141 10.937 86.978 1.000 76.220 352 ASP AAA O 1
ATOM 3227 N N . LEU A 1 211 ? 8.392 9.337 85.532 1.000 81.590 353 LEU AAA N 1
ATOM 3228 C CA . LEU A 1 211 ? 8.127 8.261 86.530 1.000 86.170 353 LEU AAA CA 1
ATOM 3229 C C . LEU A 1 211 ? 9.153 7.129 86.349 1.000 87.700 353 LEU AAA C 1
ATOM 3230 O O . LEU A 1 211 ? 8.887 6.006 86.827 1.000 78.800 353 LEU AAA O 1
ATOM 3246 N N . SER A 1 212 ? 10.291 7.427 85.706 1.000 89.540 354 SER AAA N 1
ATOM 3247 C CA . SER A 1 212 ? 11.434 6.499 85.485 1.000 88.020 354 SER AAA CA 1
ATOM 3248 C C . SER A 1 212 ? 12.743 7.295 85.390 1.000 87.860 354 SER AAA C 1
ATOM 3249 O O . SER A 1 212 ? 13.505 7.442 86.351 1.000 70.500 354 SER AAA O 1
ATOM 3257 N N . SER B 1 1 ? 71.546 0.275 114.371 1.000 58.900 143 SER CCC N 1
ATOM 3258 C CA . SER B 1 1 ? 72.376 -0.605 113.494 1.000 61.070 143 SER CCC CA 1
ATOM 3259 C C . SER B 1 1 ? 71.661 -1.944 113.266 1.000 59.290 143 SER CCC C 1
ATOM 3260 O O . SER B 1 1 ? 70.907 -2.374 114.166 1.000 54.410 143 SER CCC O 1
ATOM 3270 N N . GLU B 1 2 ? 71.905 -2.569 112.106 1.000 54.920 144 GLU CCC N 1
ATOM 3271 C CA . GLU B 1 2 ? 71.258 -3.819 111.609 1.000 58.250 144 GLU CCC CA 1
ATOM 3272 C C . GLU B 1 2 ? 69.845 -3.511 111.081 1.000 54.790 144 GLU CCC C 1
ATOM 3273 O O . GLU B 1 2 ? 69.649 -3.602 109.851 1.000 55.040 144 GLU CCC O 1
ATOM 3285 N N . LYS B 1 3 ? 68.907 -3.181 111.977 1.000 50.790 145 LYS CCC N 1
ATOM 3286 C CA . LYS B 1 3 ? 67.506 -2.805 111.645 1.000 43.680 145 LYS CCC CA 1
ATOM 3287 C C . LYS B 1 3 ? 67.483 -1.393 111.043 1.000 41.130 145 LYS CCC C 1
ATOM 3288 O O . LYS B 1 3 ? 66.498 -1.078 110.376 1.000 40.260 145 LYS CCC O 1
ATOM 3307 N N . TYR B 1 4 ? 68.520 -0.578 111.275 1.000 39.610 146 TYR CCC N 1
ATOM 3308 C CA . TYR B 1 4 ? 68.674 0.782 110.686 1.000 39.310 146 TYR CCC CA 1
ATOM 3309 C C . TYR B 1 4 ? 70.026 0.896 109.976 1.000 36.930 146 TYR CCC C 1
ATOM 3310 O O . TYR B 1 4 ? 71.065 0.761 110.639 1.000 34.650 146 TYR CCC O 1
ATOM 3328 N N . ASP B 1 5 ? 69.993 1.159 108.667 1.000 37.940 147 ASP CCC N 1
ATOM 3329 C CA . ASP B 1 5 ? 71.178 1.439 107.815 1.000 38.430 147 ASP CCC CA 1
ATOM 3330 C C . ASP B 1 5 ? 71.086 2.896 107.339 1.000 35.950 147 ASP CCC C 1
ATOM 3331 O O . ASP B 1 5 ? 70.437 3.139 106.305 1.000 37.650 147 ASP CCC O 1
ATOM 3340 N N . GLY B 1 6 ? 71.695 3.829 108.081 1.000 30.840 148 GLY CCC N 1
ATOM 3341 C CA . GLY B 1 6 ? 71.646 5.275 107.786 1.000 29.700 148 GLY CCC CA 1
ATOM 3342 C C . GLY B 1 6 ? 72.491 6.099 108.742 1.000 29.450 148 GLY CCC C 1
ATOM 3343 O O . GLY B 1 6 ? 73.312 5.513 109.477 1.000 30.620 148 GLY CCC O 1
ATOM 3347 N N . GLU B 1 7 ? 72.274 7.417 108.752 1.000 30.620 149 GLU CCC N 1
ATOM 3348 C CA . GLU B 1 7 ? 73.136 8.409 109.453 1.000 33.070 149 GLU CCC CA 1
ATOM 3349 C C . GLU B 1 7 ? 72.616 8.650 110.877 1.000 34.420 149 GLU CCC C 1
ATOM 3350 O O . GLU B 1 7 ? 71.429 8.351 111.150 1.000 30.670 149 GLU CCC O 1
ATOM 3362 N N . TRP B 1 8 ? 73.490 9.178 111.740 1.000 38.210 150 TRP CCC N 1
ATOM 3363 C CA . TRP B 1 8 ? 73.242 9.459 113.179 1.000 42.190 150 TRP CCC CA 1
ATOM 3364 C C . TRP B 1 8 ? 73.708 10.878 113.518 1.000 43.990 150 TRP CCC C 1
ATOM 3365 O O . TRP B 1 8 ? 74.576 11.413 112.797 1.000 38.400 150 TRP CCC O 1
ATOM 3386 N N . ASN B 1 9 ? 73.158 11.451 114.589 1.000 50.320 151 ASN CCC N 1
ATOM 3387 C CA . ASN B 1 9 ? 73.567 12.770 115.141 1.000 55.820 151 ASN CCC CA 1
ATOM 3388 C C . ASN B 1 9 ? 73.080 12.855 116.590 1.000 62.230 151 ASN CCC C 1
ATOM 3389 O O . ASN B 1 9 ? 71.851 12.837 116.797 1.000 60.700 151 ASN CCC O 1
ATOM 3400 N N . GLU B 1 10 ? 74.019 12.926 117.541 1.000 64.410 152 GLU CCC N 1
ATOM 3401 C CA . GLU B 1 10 ? 73.764 12.928 119.009 1.000 63.940 152 GLU CCC CA 1
ATOM 3402 C C . GLU B 1 10 ? 73.076 11.616 119.413 1.000 62.580 152 GLU CCC C 1
ATOM 3403 O O . GLU B 1 10 ? 72.200 11.650 120.302 1.000 67.870 152 GLU CCC O 1
ATOM 3415 N N . GLY B 1 11 ? 73.466 10.505 118.776 1.000 65.060 153 GLY CCC N 1
ATOM 3416 C CA . GLY B 1 11 ? 73.025 9.136 119.113 1.000 65.030 153 GLY CCC CA 1
ATOM 3417 C C . GLY B 1 11 ? 71.580 8.854 118.728 1.000 65.500 153 GLY CCC C 1
ATOM 3418 O O . GLY B 1 11 ? 71.030 7.855 119.235 1.000 72.240 153 GLY CCC O 1
ATOM 3422 N N . ARG B 1 12 ? 70.990 9.677 117.854 1.000 62.400 154 ARG CCC N 1
ATOM 3423 C CA . ARG B 1 12 ? 69.618 9.491 117.306 1.000 55.360 154 ARG CCC CA 1
ATOM 3424 C C . ARG B 1 12 ? 69.714 9.420 115.779 1.000 42.680 154 ARG CCC C 1
ATOM 3425 O O . ARG B 1 12 ? 70.597 10.094 115.216 1.000 44.530 154 ARG CCC O 1
ATOM 3446 N N . MET B 1 13 ? 68.843 8.638 115.140 1.000 35.640 155 MET CCC N 1
ATOM 3447 C CA . MET B 1 13 ? 68.735 8.573 113.659 1.000 34.360 155 MET CCC CA 1
ATOM 3448 C C . MET B 1 13 ? 68.434 9.985 113.148 1.000 31.980 155 MET CCC C 1
ATOM 3449 O O . MET B 1 13 ? 67.440 10.584 113.598 1.000 30.070 155 MET CCC O 1
ATOM 3463 N N . GLN B 1 14 ? 69.311 10.524 112.298 1.000 32.680 156 GLN CCC N 1
ATOM 3464 C CA . GLN B 1 14 ? 69.136 11.852 111.658 1.000 34.090 156 GLN CCC CA 1
ATOM 3465 C C . GLN B 1 14 ? 69.877 11.853 110.323 1.000 29.120 156 GLN CCC C 1
ATOM 3466 O O . GLN B 1 14 ? 70.974 11.275 110.263 1.000 35.340 156 GLN CCC O 1
ATOM 3480 N N . GLY B 1 15 ? 69.289 12.498 109.314 1.000 24.450 157 GLY CCC N 1
ATOM 3481 C CA . GLY B 1 15 ? 69.729 12.428 107.910 1.000 24.670 157 GLY CCC CA 1
ATOM 3482 C C . GLY B 1 15 ? 69.003 11.313 107.179 1.000 25.180 157 GLY CCC C 1
ATOM 3483 O O . GLY B 1 15 ? 67.930 10.892 107.656 1.000 30.380 157 GLY CCC O 1
ATOM 3487 N N . TRP B 1 16 ? 69.567 10.841 106.069 1.000 21.030 158 TRP CCC N 1
ATOM 3488 C CA . TRP B 1 16 ? 68.980 9.755 105.247 1.000 22.100 158 TRP CCC CA 1
ATOM 3489 C C . TRP B 1 16 ? 69.228 8.407 105.932 1.000 22.020 158 TRP CCC C 1
ATOM 3490 O O . TRP B 1 16 ? 70.288 8.245 106.567 1.000 24.690 158 TRP CCC O 1
ATOM 3511 N N . GLY B 1 17 ? 68.289 7.470 105.811 1.000 20.090 159 GLY CCC N 1
ATOM 3512 C CA . GLY B 1 17 ? 68.447 6.120 106.382 1.000 20.100 159 GLY CCC CA 1
ATOM 3513 C C . GLY B 1 17 ? 67.343 5.174 105.963 1.000 20.810 159 GLY CCC C 1
ATOM 3514 O O . GLY B 1 17 ? 66.241 5.654 105.644 1.000 19.410 159 GLY CCC O 1
ATOM 3518 N N . LYS B 1 18 ? 67.650 3.874 105.975 1.000 24.350 160 LYS CCC N 1
ATOM 3519 C CA . LYS B 1 18 ? 66.704 2.756 105.725 1.000 26.310 160 LYS CCC CA 1
ATOM 3520 C C . LYS B 1 18 ? 66.385 2.101 107.077 1.000 24.660 160 LYS CCC C 1
ATOM 3521 O O . LYS B 1 18 ? 67.307 1.971 107.897 1.000 25.230 160 LYS CCC O 1
ATOM 3540 N N . TYR B 1 19 ? 65.128 1.718 107.309 1.000 22.350 161 TYR CCC N 1
ATOM 3541 C CA . TYR B 1 19 ? 64.698 0.963 108.516 1.000 22.600 161 TYR CCC CA 1
ATOM 3542 C C . TYR B 1 19 ? 63.797 -0.197 108.093 1.000 21.460 161 TYR CCC C 1
ATOM 3543 O O . TYR B 1 19 ? 62.834 0.041 107.355 1.000 21.530 161 TYR CCC O 1
ATOM 3561 N N . PHE B 1 20 ? 64.120 -1.402 108.569 1.000 22.620 162 PHE CCC N 1
ATOM 3562 C CA . PHE B 1 20 ? 63.371 -2.664 108.343 1.000 22.350 162 PHE CCC CA 1
ATOM 3563 C C . PHE B 1 20 ? 62.588 -3.013 109.616 1.000 21.020 162 PHE CCC C 1
ATOM 3564 O O . PHE B 1 20 ? 63.196 -3.441 110.605 1.000 24.870 162 PHE CCC O 1
ATOM 3581 N N . TYR B 1 21 ? 61.272 -2.824 109.594 1.000 21.560 163 TYR CCC N 1
ATOM 3582 C CA . TYR B 1 21 ? 60.349 -3.120 110.722 1.000 21.480 163 TYR CCC CA 1
ATOM 3583 C C . TYR B 1 21 ? 60.105 -4.630 110.795 1.000 22.350 163 TYR CCC C 1
ATOM 3584 O O . TYR B 1 21 ? 60.186 -5.316 109.752 1.000 20.540 163 TYR CCC O 1
ATOM 3602 N N . ALA B 1 22 ? 59.791 -5.116 112.000 1.000 20.580 164 ALA CCC N 1
ATOM 3603 C CA . ALA B 1 22 ? 59.603 -6.545 112.335 1.000 19.310 164 ALA CCC CA 1
ATOM 3604 C C . ALA B 1 22 ? 58.522 -7.170 111.440 1.000 19.640 164 ALA CCC C 1
ATOM 3605 O O . ALA B 1 22 ? 58.658 -8.356 111.099 1.000 20.610 164 ALA CCC O 1
ATOM 3612 N N . ASP B 1 23 ? 57.506 -6.405 111.039 1.000 18.520 165 ASP CCC N 1
ATOM 3613 C CA . ASP B 1 23 ? 56.350 -6.927 110.258 1.000 18.870 165 ASP CCC CA 1
ATOM 3614 C C . ASP B 1 23 ? 56.639 -6.946 108.746 1.000 17.870 165 ASP CCC C 1
ATOM 3615 O O . ASP B 1 23 ? 55.729 -7.317 107.999 1.000 20.970 165 ASP CCC O 1
ATOM 3624 N N . GLY B 1 24 ? 57.842 -6.575 108.301 1.000 17.830 166 GLY CCC N 1
ATOM 3625 C CA . GLY B 1 24 ? 58.239 -6.639 106.879 1.000 18.450 166 GLY CCC CA 1
ATOM 3626 C C . GLY B 1 24 ? 58.144 -5.294 106.176 1.000 18.710 166 GLY CCC C 1
ATOM 3627 O O . GLY B 1 24 ? 58.621 -5.201 105.031 1.000 22.350 166 GLY CCC O 1
ATOM 3631 N N . GLY B 1 25 ? 57.548 -4.285 106.816 1.000 16.550 167 GLY CCC N 1
ATOM 3632 C CA . GLY B 1 25 ? 57.525 -2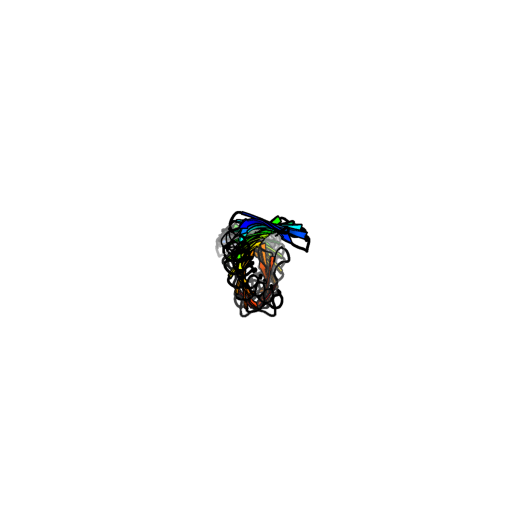.898 106.310 1.000 16.390 167 GLY CCC CA 1
ATOM 3633 C C . GLY B 1 25 ? 58.929 -2.328 106.192 1.000 14.630 167 GLY CCC C 1
ATOM 3634 O O . GLY B 1 25 ? 59.786 -2.705 106.998 1.000 14.260 167 GLY CCC O 1
ATOM 3638 N N . VAL B 1 26 ? 59.162 -1.462 105.209 1.000 13.990 168 VAL CCC N 1
ATOM 3639 C CA . VAL B 1 26 ? 60.484 -0.823 104.970 1.000 15.490 168 VAL CCC CA 1
ATOM 3640 C C . VAL B 1 26 ? 60.261 0.673 104.728 1.000 16.070 168 VAL CCC C 1
ATOM 3641 O O . VAL B 1 26 ? 59.473 1.017 103.837 1.000 14.680 168 VAL CCC O 1
ATOM 3654 N N . TYR B 1 27 ? 60.939 1.516 105.507 1.000 16.260 169 TYR CCC N 1
ATOM 3655 C CA . TYR B 1 27 ? 61.082 2.968 105.255 1.000 16.990 169 TYR CCC CA 1
ATOM 3656 C C . TYR B 1 27 ? 62.484 3.245 104.715 1.000 19.360 169 TYR CCC C 1
ATOM 3657 O O . TYR B 1 27 ? 63.462 2.676 105.249 1.000 18.550 169 TYR CCC O 1
ATOM 3675 N N . GLU B 1 28 ? 62.562 4.096 103.690 1.000 20.520 170 GLU CCC N 1
ATOM 3676 C CA . GLU B 1 28 ? 63.813 4.750 103.237 1.000 22.730 170 GLU CCC CA 1
ATOM 3677 C C . GLU B 1 28 ? 63.514 6.240 103.046 1.000 21.980 170 GLU CCC C 1
ATOM 3678 O O . GLU B 1 28 ? 62.607 6.570 102.257 1.000 21.770 170 GLU CCC O 1
ATOM 3690 N N . GLY B 1 29 ? 64.229 7.109 103.757 1.000 20.520 171 GLY CCC N 1
ATOM 3691 C CA . GLY B 1 29 ? 63.994 8.559 103.684 1.000 20.080 171 GLY CCC CA 1
ATOM 3692 C C . GLY B 1 29 ? 64.689 9.308 104.797 1.000 20.410 171 GLY CCC C 1
ATOM 3693 O O . GLY B 1 29 ? 65.587 8.726 105.436 1.000 21.220 171 GLY CCC O 1
ATOM 3697 N N . GLU B 1 30 ? 64.261 10.554 105.014 1.000 21.770 172 GLU CCC N 1
ATOM 3698 C CA . GLU B 1 30 ? 64.846 11.485 106.010 1.000 24.670 172 GLU CCC CA 1
ATOM 3699 C C . GLU B 1 30 ? 64.415 11.070 107.422 1.000 24.860 172 GLU CCC C 1
ATOM 3700 O O . GLU B 1 30 ? 63.278 10.574 107.587 1.000 21.480 172 GLU CCC O 1
ATOM 3712 N N . TRP B 1 31 ? 65.321 11.258 108.383 1.000 24.680 173 TRP CCC N 1
ATOM 3713 C CA . TRP B 1 31 ? 65.127 11.019 109.834 1.000 25.830 173 TRP CCC CA 1
ATOM 3714 C C . TRP B 1 31 ? 65.466 12.310 110.588 1.000 26.060 173 TRP CCC C 1
ATOM 3715 O O . TRP B 1 31 ? 66.447 12.975 110.210 1.000 24.490 173 TRP CCC O 1
ATOM 3736 N N . VAL B 1 32 ? 64.670 12.660 111.600 1.000 27.430 174 VAL CCC N 1
ATOM 3737 C CA . VAL B 1 32 ? 64.966 13.761 112.565 1.000 27.750 174 VAL CCC CA 1
ATOM 3738 C C . VAL B 1 32 ? 64.653 13.245 113.974 1.000 29.350 174 VAL CCC C 1
ATOM 3739 O O . VAL B 1 32 ? 63.537 12.720 114.174 1.000 27.660 174 VAL CCC O 1
ATOM 3752 N N . ASP B 1 33 ? 65.614 13.370 114.896 1.000 31.640 175 ASP CCC N 1
ATOM 3753 C CA . ASP B 1 33 ? 65.501 12.919 116.309 1.000 36.990 175 ASP CCC CA 1
ATOM 3754 C C . ASP B 1 33 ? 64.844 11.535 116.368 1.000 31.920 175 ASP CCC C 1
ATOM 3755 O O . ASP B 1 33 ? 63.854 11.379 117.104 1.000 31.860 175 ASP CCC O 1
ATOM 3764 N N . GLY B 1 34 ? 65.379 10.585 115.599 1.000 29.600 176 GLY CCC N 1
ATOM 3765 C CA . GLY B 1 34 ? 65.022 9.155 115.661 1.000 29.070 176 GLY CCC CA 1
ATOM 3766 C C . GLY B 1 34 ? 63.645 8.839 115.100 1.000 29.760 176 GLY CCC C 1
ATOM 3767 O O . GLY B 1 34 ? 63.158 7.723 115.378 1.000 28.740 176 GLY CCC O 1
ATOM 3771 N N . ARG B 1 35 ? 63.037 9.750 114.330 1.000 28.560 177 ARG CCC N 1
ATOM 3772 C CA . ARG B 1 35 ? 61.689 9.543 113.732 1.000 28.520 177 ARG CCC CA 1
ATOM 3773 C C . ARG B 1 35 ? 61.733 9.820 112.227 1.000 26.720 177 ARG CCC C 1
ATOM 3774 O O . ARG B 1 35 ? 62.634 10.553 111.778 1.000 26.840 177 ARG CCC O 1
ATOM 3795 N N . MET B 1 36 ? 60.811 9.202 111.484 1.000 23.990 178 MET CCC N 1
ATOM 3796 C CA . MET B 1 36 ? 60.562 9.481 110.047 1.000 22.870 178 MET CCC CA 1
ATOM 3797 C C . MET B 1 36 ? 60.049 10.924 109.950 1.000 19.470 178 MET CCC C 1
ATOM 3798 O O . MET B 1 36 ? 59.016 11.230 110.578 1.000 19.510 178 MET CCC O 1
ATOM 3812 N N . HIS B 1 37 ? 60.783 11.789 109.250 1.000 16.990 179 HIS CCC N 1
ATOM 3813 C CA . HIS B 1 37 ? 60.607 13.264 109.299 1.000 16.960 179 HIS CCC CA 1
ATOM 3814 C C . HIS B 1 37 ? 61.316 13.903 108.099 1.000 15.450 179 HIS CCC C 1
ATOM 3815 O O . HIS B 1 37 ? 62.554 13.842 108.046 1.000 14.930 179 HIS CCC O 1
ATOM 3830 N N . GLY B 1 38 ? 60.543 14.505 107.190 1.000 16.330 180 GLY CCC N 1
ATOM 3831 C CA . GLY B 1 38 ? 60.992 14.938 105.854 1.000 16.760 180 GLY CCC CA 1
ATOM 3832 C C . GLY B 1 38 ? 60.482 13.985 104.789 1.000 18.030 180 GLY CCC C 1
ATOM 3833 O O . GLY B 1 38 ? 59.461 13.311 105.040 1.000 18.380 180 GLY CCC O 1
ATOM 3837 N N . ARG B 1 39 ? 61.161 13.923 103.643 1.000 17.970 181 ARG CCC N 1
ATOM 3838 C CA . ARG B 1 39 ? 60.746 13.078 102.498 1.000 19.350 181 ARG CCC CA 1
ATOM 3839 C C . ARG B 1 39 ? 61.169 11.625 102.753 1.000 19.040 181 ARG CCC C 1
ATOM 3840 O O . ARG B 1 39 ? 62.293 11.402 103.262 1.000 19.450 181 ARG CCC O 1
ATOM 3861 N N . GLY B 1 40 ? 60.312 10.668 102.392 1.000 17.550 182 GLY CCC N 1
ATOM 3862 C CA . GLY B 1 40 ? 60.601 9.234 102.574 1.000 16.740 182 GLY CCC CA 1
ATOM 3863 C C . GLY B 1 40 ? 59.567 8.339 101.925 1.000 16.290 182 GLY CCC C 1
ATOM 3864 O O . GLY B 1 40 ? 58.444 8.803 101.675 1.000 17.850 182 GLY CCC O 1
ATOM 3868 N N . THR B 1 41 ? 59.961 7.094 101.658 1.000 16.430 183 THR CCC N 1
ATOM 3869 C CA . THR B 1 41 ? 59.136 6.033 101.031 1.000 15.860 183 THR CCC CA 1
ATOM 3870 C C . THR B 1 41 ? 58.911 4.933 102.066 1.000 16.170 183 THR CCC C 1
ATOM 3871 O O . THR B 1 41 ? 59.895 4.494 102.688 1.000 16.110 183 THR CCC O 1
ATOM 3882 N N . TYR B 1 42 ? 57.658 4.518 102.244 1.000 17.770 184 TYR CCC N 1
ATOM 3883 C CA . TYR B 1 42 ? 57.271 3.398 103.136 1.000 17.900 184 TYR CCC CA 1
ATOM 3884 C C . TYR B 1 42 ? 56.513 2.363 102.295 1.000 18.380 184 TYR CCC C 1
ATOM 3885 O O . TYR B 1 42 ? 55.392 2.653 101.823 1.000 17.500 184 TYR CCC O 1
ATOM 3903 N N . VAL B 1 43 ? 57.138 1.202 102.098 1.000 17.100 185 VAL CCC N 1
ATOM 3904 C CA . VAL B 1 43 ? 56.509 -0.011 101.505 1.000 18.110 185 VAL CCC CA 1
ATOM 3905 C C . VAL B 1 43 ? 55.986 -0.862 102.667 1.000 17.450 185 VAL CCC C 1
ATOM 3906 O O . VAL B 1 43 ? 56.805 -1.338 103.458 1.000 17.640 185 VAL CCC O 1
ATOM 3919 N N . PHE B 1 44 ? 54.667 -0.999 102.782 1.000 17.970 186 PHE CCC N 1
ATOM 3920 C CA . PHE B 1 44 ? 53.985 -1.737 103.875 1.000 18.580 186 PHE CCC CA 1
ATOM 3921 C C . PHE B 1 44 ? 53.854 -3.210 103.483 1.000 19.140 186 PHE CCC C 1
ATOM 3922 O O . PHE B 1 44 ? 53.716 -3.547 102.305 1.000 19.400 186 PHE CCC O 1
ATOM 3939 N N . PRO B 1 45 ? 53.887 -4.139 104.463 1.000 19.460 187 PRO CCC N 1
ATOM 3940 C CA . PRO B 1 45 ? 53.756 -5.568 104.171 1.000 19.830 187 PRO CCC CA 1
ATOM 3941 C C . PRO B 1 45 ? 52.386 -5.956 103.587 1.000 18.110 187 PRO CCC C 1
ATOM 3942 O O . PRO B 1 45 ? 52.287 -7.010 103.007 1.000 18.250 187 PRO CCC O 1
ATOM 3953 N N . ASN B 1 46 ? 51.374 -5.098 103.744 1.000 19.600 188 ASN CCC N 1
ATOM 3954 C CA . ASN B 1 46 ? 49.997 -5.324 103.225 1.000 19.760 188 ASN CCC CA 1
ATOM 3955 C C . ASN B 1 46 ? 49.912 -4.926 101.747 1.000 18.810 188 ASN CCC C 1
ATOM 3956 O O . ASN B 1 46 ? 48.812 -5.068 101.194 1.000 20.550 188 ASN CCC O 1
ATOM 3967 N N . GLY B 1 47 ? 51.006 -4.450 101.139 1.000 17.900 189 GLY CCC N 1
ATOM 3968 C CA . GLY B 1 47 ? 51.048 -4.065 99.712 1.000 18.640 189 GLY CCC CA 1
ATOM 3969 C C . GLY B 1 47 ? 50.964 -2.554 99.502 1.000 18.220 189 GLY CCC C 1
ATOM 3970 O O . GLY B 1 47 ? 51.372 -2.095 98.418 1.000 19.250 189 GLY CCC O 1
ATOM 3974 N N . ASN B 1 48 ? 50.454 -1.800 100.481 1.000 15.340 190 ASN CCC N 1
ATOM 3975 C CA . ASN B 1 48 ? 50.352 -0.316 100.411 1.000 16.750 190 ASN CCC CA 1
ATOM 3976 C C . ASN B 1 48 ? 51.758 0.278 100.233 1.000 16.630 190 ASN CCC C 1
ATOM 3977 O O . ASN B 1 48 ? 52.744 -0.346 100.677 1.000 17.790 190 ASN CCC O 1
ATOM 3988 N N . LYS B 1 49 ? 51.841 1.443 99.596 1.000 15.480 191 LYS CCC N 1
ATOM 3989 C CA . LYS B 1 49 ? 53.097 2.212 99.422 1.000 17.270 191 LYS CCC CA 1
ATOM 3990 C C . LYS B 1 49 ? 52.788 3.705 99.572 1.000 16.420 191 LYS CCC C 1
ATOM 3991 O O . LYS B 1 49 ? 51.853 4.178 98.916 1.000 16.670 191 LYS CCC O 1
ATOM 4010 N N . TYR B 1 50 ? 53.559 4.414 100.396 1.000 16.880 192 TYR CCC N 1
ATOM 4011 C CA . TYR B 1 50 ? 53.536 5.896 100.513 1.000 17.420 192 TYR CCC CA 1
ATOM 4012 C C . TYR B 1 50 ? 54.868 6.458 100.005 1.000 19.660 192 TYR CCC C 1
ATOM 4013 O O . TYR B 1 50 ? 55.926 5.911 100.360 1.000 20.420 192 TYR CCC O 1
ATOM 4031 N N . GLU B 1 51 ? 54.797 7.487 99.162 1.000 22.100 193 GLU CCC N 1
ATOM 4032 C CA . GLU B 1 51 ? 55.921 8.397 98.828 1.000 26.600 193 GLU CCC CA 1
ATOM 4033 C C . GLU B 1 51 ? 55.455 9.816 99.153 1.000 23.180 193 GLU CCC C 1
ATOM 4034 O O . GLU B 1 51 ? 54.437 10.229 98.581 1.000 17.660 193 GLU CCC O 1
ATOM 4046 N N . GLY B 1 52 ? 56.151 10.526 100.042 1.000 21.110 194 GLY CCC N 1
ATOM 4047 C CA . GLY B 1 52 ? 55.766 11.904 100.398 1.000 21.470 194 GLY CCC CA 1
ATOM 4048 C C . GLY B 1 52 ? 56.443 12.394 101.658 1.000 19.510 194 GLY CCC C 1
ATOM 4049 O O . GLY B 1 52 ? 57.481 11.836 102.031 1.000 19.250 194 GLY CCC O 1
ATOM 4053 N N . GLU B 1 53 ? 55.844 13.399 102.295 1.000 20.790 195 GLU CCC N 1
ATOM 4054 C CA . GLU B 1 53 ? 56.420 14.117 103.456 1.000 21.500 195 GLU CCC CA 1
ATOM 4055 C C . GLU B 1 53 ? 55.957 13.439 104.750 1.000 19.760 195 GLU CCC C 1
ATOM 4056 O O . GLU B 1 53 ? 54.804 12.945 104.798 1.000 16.770 195 GLU CCC O 1
ATOM 4068 N N . TRP B 1 54 ? 56.842 13.424 105.747 1.000 18.670 196 TRP CCC N 1
ATOM 4069 C CA . TRP B 1 54 ? 56.618 12.848 107.096 1.000 20.300 196 TRP CCC CA 1
ATOM 4070 C C . TRP B 1 54 ? 56.943 13.910 108.146 1.000 19.030 196 TRP CCC C 1
ATOM 4071 O O . TRP B 1 54 ? 57.896 14.670 107.921 1.000 18.880 196 TRP CCC O 1
ATOM 4092 N N . VAL B 1 55 ? 56.190 13.931 109.248 1.000 20.150 197 VAL CCC N 1
ATOM 4093 C CA . VAL B 1 55 ? 56.524 14.672 110.502 1.000 20.560 197 VAL CCC CA 1
ATOM 4094 C C . VAL B 1 55 ? 56.287 13.714 111.673 1.000 22.220 197 VAL CCC C 1
ATOM 4095 O O . VAL B 1 55 ? 55.137 13.271 111.839 1.000 21.820 197 VAL CCC O 1
ATOM 4108 N N . GLU B 1 56 ? 57.343 13.388 112.421 1.000 25.610 198 GLU CCC N 1
ATOM 4109 C CA . GLU B 1 56 ? 57.283 12.599 113.683 1.000 30.360 198 GLU CCC CA 1
ATOM 4110 C C . GLU B 1 56 ? 56.555 11.267 113.449 1.000 27.210 198 GLU CCC C 1
ATOM 4111 O O . GLU B 1 56 ? 55.630 10.962 114.223 1.000 26.550 198 GLU CCC O 1
ATOM 4123 N N . ASP B 1 57 ? 56.968 10.520 112.417 1.000 27.110 199 ASP CCC N 1
ATOM 4124 C CA . ASP B 1 57 ? 56.515 9.137 112.075 1.000 25.870 199 ASP CCC CA 1
ATOM 4125 C C . ASP B 1 57 ? 55.095 9.133 111.499 1.000 22.780 199 ASP CCC C 1
ATOM 4126 O O . ASP B 1 57 ? 54.538 8.042 111.340 1.000 22.730 199 ASP CCC O 1
ATOM 4135 N N . ARG B 1 58 ? 54.537 10.293 111.162 1.000 23.090 200 ARG CCC N 1
ATOM 4136 C CA . ARG B 1 58 ? 53.175 10.387 110.580 1.000 21.650 200 ARG CCC CA 1
ATOM 4137 C C . ARG B 1 58 ? 53.276 11.033 109.199 1.000 18.550 200 ARG CCC C 1
ATOM 4138 O O . ARG B 1 58 ? 54.154 11.882 109.010 1.000 19.670 200 ARG CCC O 1
ATOM 4159 N N . LYS B 1 59 ? 52.422 10.609 108.268 1.000 17.640 201 LYS CCC N 1
ATOM 4160 C CA . LYS B 1 59 ? 52.251 11.265 106.948 1.000 18.420 201 LYS CCC CA 1
ATOM 4161 C C . LYS B 1 59 ? 51.737 12.687 107.217 1.000 20.100 201 LYS CCC C 1
ATOM 4162 O O . LYS B 1 59 ? 50.682 12.827 107.876 1.000 20.150 201 LYS CCC O 1
ATOM 4181 N N . ASP B 1 60 ? 52.493 13.700 106.787 1.000 19.980 202 ASP CCC N 1
ATOM 4182 C CA . ASP B 1 60 ? 52.242 15.129 107.114 1.000 20.910 202 ASP CCC CA 1
ATOM 4183 C C . ASP B 1 60 ? 52.893 15.996 106.031 1.000 19.910 202 ASP CCC C 1
ATOM 4184 O O . ASP B 1 60 ? 54.145 16.027 105.967 1.000 17.260 202 ASP CCC O 1
ATOM 4193 N N . GLY B 1 61 ? 52.066 16.645 105.205 1.000 18.700 203 GLY CCC N 1
ATOM 4194 C CA . GLY B 1 61 ? 52.489 17.405 104.016 1.000 17.930 203 GLY CCC CA 1
ATOM 4195 C C . GLY B 1 61 ? 51.967 16.758 102.751 1.000 17.980 203 GLY CCC C 1
ATOM 4196 O O . GLY B 1 61 ? 50.874 16.167 102.812 1.000 21.370 203 GLY CCC O 1
ATOM 4200 N N . TYR B 1 62 ? 52.711 16.861 101.645 1.000 17.240 204 TYR CCC N 1
ATOM 4201 C CA . TYR B 1 62 ? 52.344 16.259 100.340 1.000 16.560 204 TYR CCC CA 1
ATOM 4202 C C . TYR B 1 62 ? 52.813 14.803 100.292 1.000 15.080 204 TYR CCC C 1
ATOM 4203 O O . TYR B 1 62 ? 53.949 14.509 100.713 1.000 13.310 204 TYR CCC O 1
ATOM 4221 N N . GLY B 1 63 ? 51.970 13.918 99.757 1.000 15.330 205 GLY CCC N 1
ATOM 4222 C CA . GLY B 1 63 ? 52.311 12.495 99.603 1.000 15.280 205 GLY CCC CA 1
ATOM 4223 C C . GLY B 1 63 ? 51.330 11.735 98.739 1.000 16.220 205 GLY CCC C 1
ATOM 4224 O O . GLY B 1 63 ? 50.154 12.147 98.653 1.000 16.590 205 GLY CCC O 1
ATOM 4228 N N . ILE B 1 64 ? 51.825 10.655 98.129 1.000 19.300 206 ILE CCC N 1
ATOM 4229 C CA . ILE B 1 64 ? 51.071 9.694 97.278 1.000 20.560 206 ILE CCC CA 1
ATOM 4230 C C . ILE B 1 64 ? 51.036 8.352 98.013 1.000 21.600 206 ILE CCC C 1
ATOM 4231 O O . ILE B 1 64 ? 52.116 7.813 98.334 1.000 22.720 206 ILE CCC O 1
ATOM 4247 N N . LEU B 1 65 ? 49.841 7.830 98.271 1.000 20.720 207 LEU CCC N 1
ATOM 4248 C CA . LEU B 1 65 ? 49.669 6.462 98.806 1.000 20.270 207 LEU CCC CA 1
ATOM 4249 C C . LEU B 1 65 ? 48.952 5.632 97.740 1.000 21.340 207 LEU CCC C 1
ATOM 4250 O O . LEU B 1 65 ? 47.798 5.962 97.425 1.000 20.530 207 LEU CCC O 1
ATOM 4266 N N . LEU B 1 66 ? 49.641 4.637 97.176 1.000 21.040 208 LEU CCC N 1
ATOM 4267 C CA . LEU B 1 66 ? 49.021 3.580 96.337 1.000 23.830 208 LEU CCC CA 1
ATOM 4268 C C . LEU B 1 66 ? 48.589 2.441 97.269 1.000 23.180 208 LEU CCC C 1
ATOM 4269 O O . LEU B 1 66 ? 49.440 1.893 97.974 1.000 20.780 208 LEU CCC O 1
ATOM 4285 N N . TYR B 1 67 ? 47.289 2.157 97.307 1.000 23.450 209 TYR CCC N 1
ATOM 4286 C CA . TYR B 1 67 ? 46.673 1.080 98.118 1.000 24.390 209 TYR CCC CA 1
ATOM 4287 C C . TYR B 1 67 ? 46.667 -0.220 97.305 1.000 25.500 209 TYR CCC C 1
ATOM 4288 O O . TYR B 1 67 ? 46.527 -0.168 96.066 1.000 28.100 209 TYR CCC O 1
ATOM 4306 N N . THR B 1 68 ? 46.830 -1.349 98.004 1.000 26.770 210 THR CCC N 1
ATOM 4307 C CA . THR B 1 68 ? 46.678 -2.736 97.486 1.000 26.210 210 THR CCC CA 1
ATOM 4308 C C . THR B 1 68 ? 45.393 -2.843 96.662 1.000 27.910 210 THR CCC C 1
ATOM 4309 O O . THR B 1 68 ? 45.486 -3.314 95.516 1.000 31.610 210 THR CCC O 1
ATOM 4320 N N . ASN B 1 69 ? 44.266 -2.372 97.219 1.000 33.210 211 ASN CCC N 1
ATOM 4321 C CA . ASN B 1 69 ? 42.897 -2.458 96.632 1.000 34.780 211 ASN CCC CA 1
ATOM 4322 C C . ASN B 1 69 ? 42.796 -1.669 95.317 1.000 35.150 211 ASN CCC C 1
ATOM 4323 O O . ASN B 1 69 ? 41.702 -1.675 94.736 1.000 38.160 211 ASN CCC O 1
ATOM 4334 N N . GLY B 1 70 ? 43.864 -0.980 94.889 1.000 36.200 212 GLY CCC N 1
ATOM 4335 C CA . GLY B 1 70 ? 43.920 -0.255 93.604 1.000 35.760 212 GLY CCC CA 1
ATOM 4336 C C . GLY B 1 70 ? 43.656 1.237 93.758 1.000 30.110 212 GLY CCC C 1
ATOM 4337 O O . GLY B 1 70 ? 44.019 1.987 92.837 1.000 27.880 212 GLY CCC O 1
ATOM 4341 N N . GLU B 1 71 ? 43.063 1.658 94.881 1.000 27.420 213 GLU CCC N 1
ATOM 4342 C CA . GLU B 1 71 ? 42.860 3.085 95.239 1.000 26.840 213 GLU CCC CA 1
ATOM 4343 C C . GLU B 1 71 ? 44.216 3.803 95.256 1.000 25.210 213 GLU CCC C 1
ATOM 4344 O O . GLU B 1 71 ? 45.232 3.172 95.605 1.000 20.950 213 GLU CCC O 1
ATOM 4356 N N . ARG B 1 72 ? 44.217 5.086 94.900 1.000 21.760 214 ARG CCC N 1
ATOM 4357 C CA . ARG B 1 72 ? 45.418 5.953 94.857 1.000 21.180 214 ARG CCC CA 1
ATOM 4358 C C . ARG B 1 72 ? 45.046 7.329 95.404 1.000 18.930 214 ARG CCC C 1
ATOM 4359 O O . ARG B 1 72 ? 44.205 7.997 94.793 1.000 17.940 214 ARG CCC O 1
ATOM 4380 N N . TYR B 1 73 ? 45.637 7.728 96.526 1.000 19.840 215 TYR CCC N 1
ATOM 4381 C CA . TYR B 1 73 ? 45.492 9.099 97.073 1.000 20.040 215 TYR CCC CA 1
ATOM 4382 C C . TYR B 1 73 ? 46.733 9.899 96.694 1.000 21.070 215 TYR CCC C 1
ATOM 4383 O O . TYR B 1 73 ? 47.855 9.395 96.876 1.000 22.790 215 TYR CCC O 1
ATOM 4401 N N . GLU B 1 74 ? 46.503 11.106 96.186 1.000 20.570 216 GLU CCC N 1
ATOM 4402 C CA . GLU B 1 74 ? 47.540 12.092 95.812 1.000 23.240 216 GLU CCC CA 1
ATOM 4403 C C . GLU B 1 74 ? 47.074 13.448 96.352 1.000 21.970 216 GLU CCC C 1
ATOM 4404 O O . GLU B 1 74 ? 46.004 13.928 95.919 1.000 22.670 216 GLU CCC O 1
ATOM 4416 N N . GLY B 1 75 ? 47.811 14.001 97.313 1.000 19.090 217 GLY CCC N 1
ATOM 4417 C CA . GLY B 1 75 ? 47.514 15.316 97.901 1.000 18.980 217 GLY CCC CA 1
ATOM 4418 C C . GLY B 1 75 ? 48.119 15.469 99.281 1.000 18.980 217 GLY CCC C 1
ATOM 4419 O O . GLY B 1 75 ? 49.215 14.912 99.524 1.000 17.400 217 GLY CCC O 1
ATOM 4423 N N . TYR B 1 76 ? 47.415 16.187 100.160 1.000 18.820 218 TYR CCC N 1
ATOM 4424 C CA . TYR B 1 76 ? 47.963 16.673 101.451 1.000 18.110 218 TYR CCC CA 1
ATOM 4425 C C . TYR B 1 76 ? 47.468 15.790 102.597 1.000 17.490 218 TYR CCC C 1
ATOM 4426 O O . TYR B 1 76 ? 46.357 15.218 102.534 1.000 14.550 218 TYR CCC O 1
ATOM 4444 N N . TRP B 1 77 ? 48.345 15.668 103.595 1.000 18.430 219 TRP CCC N 1
ATOM 4445 C CA . TRP B 1 77 ? 48.212 14.820 104.804 1.000 17.930 219 TRP CCC CA 1
ATOM 4446 C C . TRP B 1 77 ? 48.497 15.682 106.031 1.000 18.040 219 TRP CCC C 1
ATOM 4447 O O . TRP B 1 77 ? 49.325 16.604 105.918 1.000 16.170 219 TRP CCC O 1
ATOM 4468 N N . HIS B 1 78 ? 47.843 15.374 107.152 1.000 19.320 220 HIS CCC N 1
ATOM 4469 C CA . HIS B 1 78 ? 48.150 15.940 108.491 1.000 21.050 220 HIS CCC CA 1
ATOM 4470 C C . HIS B 1 78 ? 47.872 14.869 109.543 1.000 20.560 220 HIS CCC C 1
ATOM 4471 O O . HIS B 1 78 ? 46.795 14.250 109.476 1.000 19.260 220 HIS CCC O 1
ATOM 4486 N N . LEU B 1 79 ? 48.820 14.648 110.456 1.000 20.930 221 LEU CCC N 1
ATOM 4487 C CA . LEU B 1 79 ? 48.708 13.638 111.541 1.000 24.230 221 LEU CCC CA 1
ATOM 4488 C C . LEU B 1 79 ? 48.290 12.286 110.945 1.000 21.430 221 LEU CCC C 1
ATOM 4489 O O . LEU B 1 79 ? 47.373 11.656 111.495 1.000 22.700 221 LEU CCC O 1
ATOM 4505 N N . ASP B 1 80 ? 48.930 11.879 109.843 1.000 22.510 222 ASP CCC N 1
ATOM 4506 C CA . ASP B 1 80 ? 48.881 10.503 109.275 1.000 22.370 222 ASP CCC CA 1
ATOM 4507 C C . ASP B 1 80 ? 47.560 10.251 108.533 1.000 20.120 222 ASP CCC C 1
ATOM 4508 O O . ASP B 1 80 ? 47.284 9.079 108.243 1.000 17.410 222 ASP CCC O 1
ATOM 4517 N N . LYS B 1 81 ? 46.789 11.299 108.216 1.000 21.320 223 LYS CCC N 1
ATOM 4518 C CA . LYS B 1 81 ? 45.464 11.191 107.541 1.000 21.790 223 LYS CCC CA 1
ATOM 4519 C C . LYS B 1 81 ? 45.364 12.237 106.431 1.000 18.030 223 LYS CCC C 1
ATOM 4520 O O . LYS B 1 81 ? 46.025 13.272 106.544 1.000 17.670 223 LYS CCC O 1
ATOM 4539 N N . ALA B 1 82 ? 44.543 11.978 105.411 1.000 18.610 224 ALA CCC N 1
ATOM 4540 C CA . ALA B 1 82 ? 44.186 12.949 104.351 1.000 18.340 224 ALA CCC CA 1
ATOM 4541 C C . ALA B 1 82 ? 43.643 14.224 105.011 1.000 19.170 224 ALA CCC C 1
ATOM 4542 O O . ALA B 1 82 ? 42.768 14.110 105.897 1.000 18.040 224 ALA CCC O 1
ATOM 4549 N N . HIS B 1 83 ? 44.174 15.389 104.628 1.000 20.150 225 HIS CCC N 1
ATOM 4550 C CA . HIS B 1 83 ? 43.821 16.707 105.220 1.000 22.100 225 HIS CCC CA 1
ATOM 4551 C C . HIS B 1 83 ? 44.206 17.834 104.255 1.000 24.260 225 HIS CCC C 1
ATOM 4552 O O . HIS B 1 83 ? 45.397 17.909 103.871 1.000 25.820 225 HIS CCC O 1
ATOM 4567 N N . GLY B 1 84 ? 43.235 18.687 103.903 1.000 24.660 226 GLY CCC N 1
ATOM 4568 C CA . GLY B 1 84 ? 43.377 19.738 102.880 1.000 21.530 226 GLY CCC CA 1
ATOM 4569 C C . GLY B 1 84 ? 42.936 19.216 101.525 1.000 22.840 226 GLY CCC C 1
ATOM 4570 O O . GLY B 1 84 ? 41.951 18.432 101.490 1.000 21.910 226 GLY CCC O 1
ATOM 4574 N N . LYS B 1 85 ? 43.618 19.616 100.445 1.000 20.910 227 LYS CCC N 1
ATOM 4575 C CA . LYS B 1 85 ? 43.233 19.216 99.062 1.000 20.230 227 LYS CCC CA 1
ATOM 4576 C C . LYS B 1 85 ? 43.891 17.878 98.732 1.000 17.520 227 LYS CCC C 1
ATOM 4577 O O . LYS B 1 85 ? 45.059 17.683 99.110 1.000 16.350 227 LYS CCC O 1
ATOM 4596 N N . GLY B 1 86 ? 43.162 17.009 98.030 1.000 18.870 228 GLY CCC N 1
ATOM 4597 C CA . GLY B 1 86 ? 43.610 15.649 97.685 1.000 19.960 228 GLY CCC CA 1
ATOM 4598 C C . GLY B 1 86 ? 42.712 15.004 96.651 1.000 21.720 228 GLY CCC C 1
ATOM 4599 O O . GLY B 1 86 ? 41.491 15.291 96.648 1.000 21.930 228 GLY CCC O 1
ATOM 4603 N N . THR B 1 87 ? 43.305 14.168 95.797 1.000 23.320 229 THR CCC N 1
ATOM 4604 C CA . THR B 1 87 ? 42.614 13.386 94.742 1.000 22.860 229 THR CCC CA 1
ATOM 4605 C C . THR B 1 87 ? 42.648 11.910 95.144 1.000 23.820 229 THR CCC C 1
ATOM 4606 O O . THR B 1 87 ? 43.756 11.396 95.397 1.000 23.000 229 THR CCC O 1
ATOM 4617 N N . LEU B 1 88 ? 41.482 11.268 95.230 1.000 25.090 230 LEU CCC N 1
ATOM 4618 C CA . LEU B 1 88 ? 41.364 9.798 95.412 1.000 25.470 230 LEU CCC CA 1
ATOM 4619 C C . LEU B 1 88 ? 40.786 9.207 94.127 1.000 24.510 230 LEU CCC C 1
ATOM 4620 O O . LEU B 1 88 ? 39.671 9.587 93.763 1.000 23.160 230 LEU CCC O 1
ATOM 4636 N N . THR B 1 89 ? 41.554 8.347 93.461 1.000 25.450 231 THR CCC N 1
ATOM 4637 C CA . THR B 1 89 ? 41.142 7.543 92.283 1.000 27.630 231 THR CCC CA 1
ATOM 4638 C C . THR B 1 89 ? 40.943 6.099 92.754 1.000 26.770 231 THR CCC C 1
ATOM 4639 O O . THR B 1 89 ? 41.698 5.669 93.611 1.000 25.120 231 THR CCC O 1
ATOM 4650 N N . PHE B 1 90 ? 39.935 5.403 92.231 1.000 29.950 232 PHE CCC N 1
ATOM 4651 C CA . PHE B 1 90 ? 39.639 3.975 92.517 1.000 32.110 232 PHE CCC CA 1
ATOM 4652 C C . PHE B 1 90 ? 39.983 3.156 91.269 1.000 34.930 232 PHE CCC C 1
ATOM 4653 O O . PHE B 1 90 ? 40.111 3.749 90.180 1.000 33.310 232 PHE CCC O 1
ATOM 4670 N N . LEU B 1 91 ? 40.151 1.840 91.430 1.000 41.810 233 LEU CCC N 1
ATOM 4671 C CA . LEU B 1 91 ? 40.497 0.903 90.326 1.000 41.430 233 LEU CCC CA 1
ATOM 4672 C C . LEU B 1 91 ? 39.424 1.002 89.230 1.000 39.730 233 LEU CCC C 1
ATOM 4673 O O . LEU B 1 91 ? 39.802 1.092 88.048 1.000 37.180 233 LEU CCC O 1
ATOM 4689 N N . GLN B 1 92 ? 38.144 1.019 89.619 1.000 38.330 234 GLN CCC N 1
ATOM 4690 C CA . GLN B 1 92 ? 36.958 1.073 88.713 1.000 42.890 234 GLN CCC CA 1
ATOM 4691 C C . GLN B 1 92 ? 36.995 2.336 87.839 1.000 41.620 234 GLN CCC C 1
ATOM 4692 O O . GLN B 1 92 ? 36.416 2.290 86.745 1.000 44.650 234 GLN CCC O 1
ATOM 4706 N N . GLY B 1 93 ? 37.638 3.412 88.301 1.000 37.820 235 GLY CCC N 1
ATOM 4707 C CA . GLY B 1 93 ? 37.819 4.665 87.541 1.000 37.890 235 GLY CCC CA 1
ATOM 4708 C C . GLY B 1 93 ? 37.223 5.874 88.244 1.000 34.800 235 GLY CCC C 1
ATOM 4709 O O . GLY B 1 93 ? 37.505 6.997 87.792 1.000 33.240 235 GLY CCC O 1
ATOM 4713 N N . ASP B 1 94 ? 36.441 5.664 89.311 1.000 31.990 236 ASP CCC N 1
ATOM 4714 C CA . ASP B 1 94 ? 35.839 6.753 90.132 1.000 30.720 236 ASP CCC CA 1
ATOM 4715 C C . ASP B 1 94 ? 36.962 7.682 90.608 1.000 29.620 236 ASP CCC C 1
ATOM 4716 O O . ASP B 1 94 ? 38.066 7.178 90.861 1.000 32.010 236 ASP CCC O 1
ATOM 4725 N N . ARG B 1 95 ? 36.696 8.985 90.714 1.000 27.150 237 ARG CCC N 1
ATOM 4726 C CA . ARG B 1 95 ? 37.701 10.017 91.075 1.000 27.190 237 ARG CCC CA 1
ATOM 4727 C C . ARG B 1 95 ? 37.050 11.076 91.969 1.000 23.310 237 ARG CCC C 1
ATOM 4728 O O . ARG B 1 95 ? 36.023 11.631 91.563 1.000 21.430 237 ARG CCC O 1
ATOM 4749 N N . TYR B 1 96 ? 37.640 11.343 93.134 1.000 19.350 238 TYR CCC N 1
ATOM 4750 C CA . TYR B 1 96 ? 37.266 12.468 94.026 1.000 17.750 238 TYR CCC CA 1
ATOM 4751 C C . TYR B 1 96 ? 38.389 13.506 94.016 1.000 17.260 238 TYR CCC C 1
ATOM 4752 O O . TYR B 1 96 ? 39.544 13.130 94.291 1.000 14.960 238 TYR CCC O 1
ATOM 4770 N N . VAL B 1 97 ? 38.037 14.761 93.711 1.000 16.640 239 VAL CCC N 1
ATOM 4771 C CA . VAL B 1 97 ? 38.937 15.949 93.782 1.000 17.100 239 VAL CCC CA 1
ATOM 4772 C C . VAL B 1 97 ? 38.282 16.974 94.710 1.000 18.510 239 VAL CCC C 1
ATOM 4773 O O . VAL B 1 97 ? 37.179 17.444 94.372 1.000 19.070 239 VAL CCC O 1
ATOM 4786 N N . GLY B 1 98 ? 38.926 17.303 95.832 1.000 19.160 240 GLY CCC N 1
ATOM 4787 C CA . GLY B 1 98 ? 38.400 18.301 96.777 1.000 20.890 240 GLY CCC CA 1
ATOM 4788 C C . GLY B 1 98 ? 38.963 18.160 98.178 1.000 21.350 240 GLY CCC C 1
ATOM 4789 O O . GLY B 1 98 ? 40.105 17.659 98.336 1.000 21.860 240 GLY CCC O 1
ATOM 4793 N N . GLU B 1 99 ? 38.178 18.599 99.164 1.000 23.470 241 GLU CCC N 1
ATOM 4794 C CA . GLU B 1 99 ? 38.657 18.902 100.537 1.000 26.330 241 GLU CCC CA 1
ATOM 4795 C C . GLU B 1 99 ? 38.544 17.650 101.405 1.000 21.980 241 GLU CCC C 1
ATOM 4796 O O . GLU B 1 99 ? 37.630 16.837 101.178 1.000 20.610 241 GLU CCC O 1
ATOM 4808 N N . TRP B 1 100 ? 39.478 17.511 102.343 1.000 21.370 242 TRP CCC N 1
ATOM 4809 C CA . TRP B 1 100 ? 39.606 16.357 103.266 1.000 21.030 242 TRP CCC CA 1
ATOM 4810 C C . TRP B 1 100 ? 39.797 16.879 104.692 1.000 21.690 242 TRP CCC C 1
ATOM 4811 O O . TRP B 1 100 ? 40.520 17.875 104.862 1.000 22.930 242 TRP CCC O 1
ATOM 4832 N N . HIS B 1 101 ? 39.173 16.219 105.667 1.000 22.720 243 HIS CCC N 1
ATOM 4833 C CA . HIS B 1 101 ? 39.283 16.527 107.115 1.000 23.930 243 HIS CCC CA 1
ATOM 4834 C C . HIS B 1 101 ? 39.608 15.224 107.858 1.000 23.200 243 HIS CCC C 1
ATOM 4835 O O . HIS B 1 101 ? 38.726 14.349 107.940 1.000 20.500 243 HIS CCC O 1
ATOM 4850 N N . TYR B 1 102 ? 40.855 15.093 108.318 1.000 24.020 244 TYR CCC N 1
ATOM 4851 C CA . TYR B 1 102 ? 41.438 13.902 108.992 1.000 26.180 244 TYR CCC CA 1
ATOM 4852 C C . TYR B 1 102 ? 40.840 12.619 108.401 1.000 25.530 244 TYR CCC C 1
ATOM 4853 O O . TYR B 1 102 ? 40.198 11.852 109.138 1.000 24.150 244 TYR CCC O 1
ATOM 4871 N N . GLY B 1 103 ? 41.045 12.413 107.095 1.000 23.960 245 GLY CCC N 1
ATOM 4872 C CA . GLY B 1 103 ? 40.837 11.124 106.406 1.000 23.350 245 GLY CCC CA 1
ATOM 4873 C C . GLY B 1 103 ? 39.445 10.950 105.825 1.000 22.260 245 GLY CCC C 1
ATOM 4874 O O . GLY B 1 103 ? 39.177 9.853 105.312 1.000 22.280 245 GLY CCC O 1
ATOM 4878 N N . LYS B 1 104 ? 38.594 11.978 105.883 1.000 22.020 246 LYS CCC N 1
ATOM 4879 C CA . LYS B 1 104 ? 37.189 11.923 105.402 1.000 22.780 246 LYS CCC CA 1
ATOM 4880 C C . LYS B 1 104 ? 36.965 13.017 104.354 1.000 22.000 246 LYS CCC C 1
ATOM 4881 O O . LYS B 1 104 ? 37.491 14.135 104.540 1.000 20.610 246 LYS CCC O 1
ATOM 4900 N N . LYS B 1 105 ? 36.219 12.697 103.291 1.000 23.930 247 LYS CCC N 1
ATOM 4901 C CA . LYS B 1 105 ? 35.695 13.694 102.319 1.000 23.670 247 LYS CCC CA 1
ATOM 4902 C C . LYS B 1 105 ? 34.861 14.694 103.129 1.000 22.530 247 LYS CCC C 1
ATOM 4903 O O . LYS B 1 105 ? 33.896 14.261 103.793 1.000 22.120 247 LYS CCC O 1
ATOM 4922 N N . HIS B 1 106 ? 35.266 15.962 103.151 1.000 20.090 248 HIS CCC N 1
ATOM 4923 C CA . HIS B 1 106 ? 34.726 16.975 104.093 1.000 21.960 248 HIS CCC CA 1
ATOM 4924 C C . HIS B 1 106 ? 35.022 18.387 103.582 1.000 20.750 248 HIS CCC C 1
ATOM 4925 O O . HIS B 1 106 ? 36.214 18.725 103.457 1.000 20.660 248 HIS CCC O 1
ATOM 4940 N N . GLY B 1 107 ? 33.961 19.170 103.347 1.000 19.570 249 GLY CCC N 1
ATOM 4941 C CA . GLY B 1 107 ? 33.983 20.461 102.637 1.000 19.420 249 GLY CCC CA 1
ATOM 4942 C C . GLY B 1 107 ? 33.433 20.298 101.232 1.000 20.600 249 GLY CCC C 1
ATOM 4943 O O . GLY B 1 107 ? 32.530 19.458 101.047 1.000 24.220 249 GLY CCC O 1
ATOM 4947 N N . HIS B 1 108 ? 33.959 21.051 100.266 1.000 20.960 250 HIS CCC N 1
ATOM 4948 C CA . HIS B 1 108 ? 33.557 20.956 98.837 1.000 24.240 250 HIS CCC CA 1
ATOM 4949 C C . HIS B 1 108 ? 34.436 19.911 98.145 1.000 21.090 250 HIS CCC C 1
ATOM 4950 O O . HIS B 1 108 ? 35.650 19.858 98.451 1.000 19.750 250 HIS CCC O 1
ATOM 4965 N N . GLY B 1 109 ? 33.838 19.124 97.249 1.000 19.870 251 GLY CCC N 1
ATOM 4966 C CA . GLY B 1 109 ? 34.536 18.098 96.455 1.000 20.260 251 GLY CCC CA 1
ATOM 4967 C C . GLY B 1 109 ? 33.721 17.642 95.258 1.000 19.950 251 GLY CCC C 1
ATOM 4968 O O . GLY B 1 109 ? 32.474 17.641 95.347 1.000 17.910 251 GLY CCC O 1
ATOM 4972 N N . VAL B 1 110 ? 34.405 17.268 94.174 1.000 19.280 252 VAL CCC N 1
ATOM 4973 C CA . VAL B 1 110 ? 33.774 16.689 92.957 1.000 21.450 252 VAL CCC CA 1
ATOM 4974 C C . VAL B 1 110 ? 34.139 15.204 92.897 1.000 22.460 252 VAL CCC C 1
ATOM 4975 O O . VAL B 1 110 ? 35.339 14.900 92.822 1.000 21.520 252 VAL CCC O 1
ATOM 4988 N N . LEU B 1 111 ? 33.133 14.329 92.972 1.000 26.520 253 LEU CCC N 1
ATOM 4989 C CA . LEU B 1 111 ? 33.282 12.863 92.776 1.000 27.760 253 LEU CCC CA 1
ATOM 4990 C C . LEU B 1 111 ? 32.671 12.489 91.421 1.000 25.680 253 LEU CCC C 1
ATOM 4991 O O . LEU B 1 111 ? 31.432 12.425 91.332 1.000 24.500 253 LEU CCC O 1
ATOM 5007 N N . SER B 1 112 ? 33.522 12.298 90.410 1.000 26.060 254 SER CCC N 1
ATOM 5008 C CA . SER B 1 112 ? 33.179 11.726 89.079 1.000 28.050 254 SER CCC CA 1
ATOM 5009 C C . SER B 1 112 ? 33.185 10.198 89.176 1.000 28.950 254 SER CCC C 1
ATOM 5010 O O . SER B 1 112 ? 34.276 9.624 89.213 1.000 29.210 254 SER CCC O 1
ATOM 5018 N N . TYR B 1 113 ? 32.009 9.574 89.238 1.000 32.800 255 TYR CCC N 1
ATOM 5019 C CA . TYR B 1 113 ? 31.829 8.098 89.176 1.000 37.370 255 TYR CCC CA 1
ATOM 5020 C C . TYR B 1 113 ? 32.132 7.631 87.747 1.000 39.310 255 TYR CCC C 1
ATOM 5021 O O . TYR B 1 113 ? 31.880 8.396 86.807 1.000 38.990 255 TYR CCC O 1
ATOM 5039 N N . SER B 1 114 ? 32.675 6.421 87.594 1.000 48.690 256 SER CCC N 1
ATOM 5040 C CA . SER B 1 114 ? 32.925 5.760 86.284 1.000 51.080 256 SER CCC CA 1
ATOM 5041 C C . SER B 1 114 ? 31.585 5.465 85.604 1.000 53.490 256 SER CCC C 1
ATOM 5042 O O . SER B 1 114 ? 31.546 5.469 84.351 1.000 49.180 256 SER CCC O 1
ATOM 5050 N N . ASN B 1 115 ? 30.523 5.250 86.398 1.000 45.790 257 ASN CCC N 1
ATOM 5051 C CA . ASN B 1 115 ? 29.153 4.971 85.886 1.000 47.780 257 ASN CCC CA 1
ATOM 5052 C C . ASN B 1 115 ? 28.599 6.213 85.167 1.000 43.940 257 ASN CCC C 1
ATOM 5053 O O . ASN B 1 115 ? 27.530 6.081 84.562 1.000 43.840 257 ASN CCC O 1
ATOM 5064 N N . GLY B 1 116 ? 29.292 7.359 85.225 1.000 44.440 258 GLY CCC N 1
ATOM 5065 C CA . GLY B 1 116 ? 28.957 8.587 84.476 1.000 39.390 258 GLY CCC CA 1
ATOM 5066 C C . GLY B 1 116 ? 28.381 9.661 85.383 1.000 37.730 258 GLY CCC C 1
ATOM 5067 O O . GLY B 1 116 ? 28.468 10.853 85.014 1.000 37.450 258 GLY CCC O 1
ATOM 5071 N N . ASP B 1 117 ? 27.821 9.259 86.529 1.000 35.480 259 ASP CCC N 1
ATOM 5072 C CA . ASP B 1 117 ? 27.310 10.177 87.584 1.000 37.850 259 ASP CCC CA 1
ATOM 5073 C C . ASP B 1 117 ? 28.449 11.086 88.071 1.000 34.570 259 ASP CCC C 1
ATOM 5074 O O . ASP B 1 117 ? 29.576 10.593 88.201 1.000 37.850 259 ASP CCC O 1
ATOM 5083 N N . THR B 1 118 ? 28.162 12.372 88.293 1.000 28.440 260 THR CCC N 1
ATOM 5084 C CA . THR B 1 118 ? 29.080 13.368 88.907 1.000 27.850 260 THR CCC CA 1
ATOM 5085 C C . THR B 1 118 ? 28.332 14.120 90.011 1.000 26.830 260 THR CCC C 1
ATOM 5086 O O . THR B 1 118 ? 27.240 14.631 89.729 1.000 23.850 260 THR CCC O 1
ATOM 5097 N N . TYR B 1 119 ? 28.910 14.167 91.214 1.000 26.090 261 TYR CCC N 1
ATOM 5098 C CA . TYR B 1 119 ? 28.439 14.986 92.357 1.000 22.340 261 TYR CCC CA 1
ATOM 5099 C C . TYR B 1 119 ? 29.427 16.127 92.584 1.000 23.060 261 TYR CCC C 1
ATOM 5100 O O . TYR B 1 119 ? 30.614 15.860 92.830 1.000 22.670 261 TYR CCC O 1
ATOM 5118 N N . ASP B 1 120 ? 28.922 17.360 92.520 1.000 24.760 262 ASP CCC N 1
ATOM 5119 C CA . ASP B 1 120 ? 29.670 18.613 92.787 1.000 23.770 262 ASP CCC CA 1
ATOM 5120 C C . ASP B 1 120 ? 28.944 19.352 93.915 1.000 21.630 262 ASP CCC C 1
ATOM 5121 O O . ASP B 1 120 ? 27.818 19.809 93.677 1.000 21.110 262 ASP CCC O 1
ATOM 5130 N N . GLY B 1 121 ? 29.549 19.432 95.103 1.000 21.270 263 GLY CCC N 1
ATOM 5131 C CA . GLY B 1 121 ? 28.895 20.005 96.292 1.000 21.390 263 GLY CCC CA 1
ATOM 5132 C C . GLY B 1 121 ? 29.570 19.615 97.595 1.000 23.270 263 GLY CCC C 1
ATOM 5133 O O . GLY B 1 121 ? 30.781 19.281 97.579 1.000 23.720 263 GLY CCC O 1
ATOM 5137 N N . GLU B 1 122 ? 28.798 19.653 98.686 1.000 22.880 264 GLU CCC N 1
ATOM 5138 C CA . GLU B 1 122 ? 29.305 19.645 100.082 1.000 22.110 264 GLU CCC CA 1
ATOM 5139 C C . GLU B 1 122 ? 29.321 18.224 100.650 1.000 20.420 264 GLU CCC C 1
ATOM 5140 O O . GLU B 1 122 ? 28.455 17.399 100.281 1.000 17.840 264 GLU CCC O 1
ATOM 5152 N N . TRP B 1 123 ? 30.291 17.975 101.530 1.000 20.790 265 TRP CCC N 1
ATOM 5153 C CA . TRP B 1 123 ? 30.536 16.673 102.198 1.000 20.050 265 TRP CCC CA 1
ATOM 5154 C C . TRP B 1 123 ? 30.733 16.892 103.699 1.000 18.460 265 TRP CCC C 1
ATOM 5155 O O . TRP B 1 123 ? 31.375 17.880 104.059 1.000 17.510 265 TRP CCC O 1
ATOM 5176 N N . ARG B 1 124 ? 30.219 15.981 104.526 1.000 19.160 266 ARG CCC N 1
ATOM 5177 C CA . ARG B 1 124 ? 30.613 15.837 105.952 1.000 20.590 266 ARG CCC CA 1
ATOM 5178 C C . ARG B 1 124 ? 30.804 14.347 106.254 1.000 19.010 266 ARG CCC C 1
ATOM 5179 O O . ARG B 1 124 ? 29.895 13.561 105.932 1.000 17.640 266 ARG CCC O 1
ATOM 5200 N N . ASP B 1 125 ? 31.947 13.978 106.836 1.000 17.830 267 ASP CCC N 1
ATOM 5201 C CA . ASP B 1 125 ? 32.183 12.623 107.399 1.000 21.400 267 ASP CCC CA 1
ATOM 5202 C C . ASP B 1 125 ? 31.979 11.577 106.295 1.000 20.590 267 ASP CCC C 1
ATOM 5203 O O . ASP B 1 125 ? 31.300 10.577 106.565 1.000 19.120 267 ASP CCC O 1
ATOM 5212 N N . ASP B 1 126 ? 32.507 11.841 105.089 1.000 22.420 268 ASP CCC N 1
ATOM 5213 C CA . ASP B 1 126 ? 32.541 10.926 103.912 1.000 23.040 268 ASP CCC CA 1
ATOM 5214 C C . ASP B 1 126 ? 31.191 10.868 103.174 1.000 22.280 268 ASP CCC C 1
ATOM 5215 O O . ASP B 1 126 ? 31.124 10.140 102.161 1.000 23.970 268 ASP CCC O 1
ATOM 5224 N N . ASP B 1 127 ? 30.163 11.598 103.618 1.000 24.030 269 ASP CCC N 1
ATOM 5225 C CA . ASP B 1 127 ? 28.818 11.591 102.977 1.000 25.270 269 ASP CCC CA 1
ATOM 5226 C C . ASP B 1 127 ? 28.509 12.962 102.372 1.000 23.740 269 ASP CCC C 1
ATOM 5227 O O . ASP B 1 127 ? 29.000 13.976 102.906 1.000 21.950 269 ASP CCC O 1
ATOM 5236 N N . ALA B 1 128 ? 27.698 12.983 101.312 1.000 23.000 270 ALA CCC N 1
ATOM 5237 C CA . ALA B 1 128 ? 27.067 14.213 100.789 1.000 22.150 270 ALA CCC CA 1
ATOM 5238 C C . ALA B 1 128 ? 26.175 14.798 101.892 1.000 23.420 270 ALA CCC C 1
ATOM 5239 O O . ALA B 1 128 ? 25.280 14.081 102.382 1.000 21.490 270 ALA CCC O 1
ATOM 5246 N N . TRP B 1 129 ? 26.475 16.035 102.300 1.000 21.550 271 TRP CCC N 1
ATOM 5247 C CA . TRP B 1 129 ? 25.764 16.816 103.343 1.000 21.830 271 TRP CCC CA 1
ATOM 5248 C C . TRP B 1 129 ? 25.772 18.287 102.909 1.000 21.430 271 TRP CCC C 1
ATOM 5249 O O . TRP B 1 129 ? 26.868 18.808 102.657 1.000 23.810 271 TRP CCC O 1
ATOM 5270 N N . GLY B 1 130 ? 24.608 18.932 102.863 1.000 20.450 272 GLY CCC N 1
ATOM 5271 C CA . GLY B 1 130 ? 24.456 20.339 102.453 1.000 20.840 272 GLY CCC CA 1
ATOM 5272 C C . GLY B 1 130 ? 23.954 20.430 101.028 1.000 21.650 272 GLY CCC C 1
ATOM 5273 O O . GLY B 1 130 ? 23.224 19.516 100.595 1.000 23.200 272 GLY CCC O 1
ATOM 5277 N N . TYR B 1 131 ? 24.336 21.490 100.319 1.000 22.740 273 TYR CCC N 1
ATOM 5278 C CA . TYR B 1 131 ? 23.960 21.730 98.904 1.000 24.570 273 TYR CCC CA 1
ATOM 5279 C C . TYR B 1 131 ? 24.962 21.006 98.004 1.000 21.870 273 TYR CCC C 1
ATOM 5280 O O . TYR B 1 131 ? 26.167 21.018 98.308 1.000 23.230 273 TYR CCC O 1
ATOM 5298 N N . GLY B 1 132 ? 24.464 20.397 96.931 1.000 22.680 274 GLY CCC N 1
ATOM 5299 C CA . GLY B 1 132 ? 25.295 19.768 95.893 1.000 22.760 274 GLY CCC CA 1
ATOM 5300 C C . GLY B 1 132 ? 24.492 19.465 94.648 1.000 23.240 274 GLY CCC C 1
ATOM 5301 O O . GLY B 1 132 ? 23.252 19.414 94.743 1.000 22.530 274 GLY CCC O 1
ATOM 5305 N N . VAL B 1 133 ? 25.185 19.298 93.521 1.000 24.370 275 VAL CCC N 1
ATOM 5306 C CA . VAL B 1 133 ? 24.593 18.966 92.194 1.000 22.910 275 VAL CCC CA 1
ATOM 5307 C C . VAL B 1 133 ? 25.044 17.554 91.820 1.000 23.690 275 VAL CCC C 1
ATOM 5308 O O . VAL B 1 133 ? 26.259 17.323 91.805 1.000 25.820 275 VAL CCC O 1
ATOM 5321 N N . LEU B 1 134 ? 24.099 16.646 91.563 1.000 27.840 276 LEU CCC N 1
ATOM 5322 C CA . LEU B 1 134 ? 24.384 15.317 90.964 1.000 27.560 276 LEU CCC CA 1
ATOM 5323 C C . LEU B 1 134 ? 23.873 15.323 89.525 1.000 27.770 276 LEU CCC C 1
ATOM 5324 O O . LEU B 1 134 ? 22.643 15.348 89.333 1.000 25.780 276 LEU CCC O 1
ATOM 5340 N N . GLN B 1 135 ? 24.795 15.364 88.558 1.000 28.460 277 GLN CCC N 1
ATOM 5341 C CA . GLN B 1 135 ? 24.506 15.111 87.123 1.000 28.880 277 GLN CCC CA 1
ATOM 5342 C C . GLN B 1 135 ? 24.568 13.599 86.891 1.000 30.010 277 GLN CCC C 1
ATOM 5343 O O . GLN B 1 135 ? 25.673 13.072 86.782 1.000 28.230 277 GLN CCC O 1
ATOM 5357 N N . TYR B 1 136 ? 23.410 12.936 86.847 1.000 35.030 278 TYR CCC N 1
ATOM 5358 C CA . TYR B 1 136 ? 23.279 11.483 86.555 1.000 37.420 278 TYR CCC CA 1
ATOM 5359 C C . TYR B 1 136 ? 23.711 11.223 85.106 1.000 39.360 278 TYR CCC C 1
ATOM 5360 O O . TYR B 1 136 ? 23.690 12.158 84.287 1.000 40.750 278 TYR CCC O 1
ATOM 5378 N N . ALA B 1 137 ? 24.099 9.979 84.814 1.000 47.180 279 ALA CCC N 1
ATOM 5379 C CA . ALA B 1 137 ? 24.554 9.503 83.485 1.000 47.200 279 ALA CCC CA 1
ATOM 5380 C C . ALA B 1 137 ? 23.413 9.588 82.462 1.000 41.910 279 ALA CCC C 1
ATOM 5381 O O . ALA B 1 137 ? 23.701 9.842 81.277 1.000 40.940 279 ALA CCC O 1
ATOM 5388 N N . ASN B 1 138 ? 22.171 9.394 82.914 1.000 38.270 280 ASN CCC N 1
ATOM 5389 C CA . ASN B 1 138 ? 20.961 9.270 82.054 1.000 39.200 280 ASN CCC CA 1
ATOM 5390 C C . ASN B 1 138 ? 20.396 10.652 81.688 1.000 36.710 280 ASN CCC C 1
ATOM 5391 O O . ASN B 1 138 ? 19.386 10.686 80.964 1.000 39.500 280 ASN CCC O 1
ATOM 5402 N N . GLY B 1 139 ? 20.996 11.740 82.183 1.000 34.070 281 GLY CCC N 1
ATOM 5403 C CA . GLY B 1 139 ? 20.619 13.125 81.833 1.000 34.090 281 GLY CCC CA 1
ATOM 5404 C C . GLY B 1 139 ? 19.935 13.856 82.976 1.000 34.170 281 GLY CCC C 1
ATOM 5405 O O . GLY B 1 139 ? 19.954 15.098 82.969 1.000 31.250 281 GLY CCC O 1
ATOM 5409 N N . CYS B 1 140 ? 19.340 13.126 83.922 1.000 36.970 282 CYS CCC N 1
ATOM 5410 C CA . CYS B 1 140 ? 18.720 13.685 85.154 1.000 40.420 282 CYS CCC CA 1
ATOM 5411 C C . CYS B 1 140 ? 19.762 14.502 85.924 1.000 37.890 282 CYS CCC C 1
ATOM 5412 O O . CYS B 1 140 ? 20.937 14.108 85.922 1.000 38.630 282 CYS CCC O 1
ATOM 5420 N N . ARG B 1 141 ? 19.341 15.608 86.542 1.000 37.940 283 ARG CCC N 1
ATOM 5421 C CA . ARG B 1 141 ? 20.205 16.472 87.388 1.000 36.310 283 ARG CCC CA 1
ATOM 5422 C C . ARG B 1 141 ? 19.419 16.904 88.630 1.000 32.930 283 ARG CCC C 1
ATOM 5423 O O . ARG B 1 141 ? 18.330 17.485 88.470 1.000 32.420 283 ARG CCC O 1
ATOM 5444 N N . TYR B 1 142 ? 19.961 16.612 89.814 1.000 29.380 284 TYR CCC N 1
ATOM 5445 C CA . TYR B 1 142 ? 19.459 17.098 91.122 1.000 25.660 284 TYR CCC CA 1
ATOM 5446 C C . TYR B 1 142 ? 20.339 18.252 91.600 1.000 24.330 284 TYR CCC C 1
ATOM 5447 O O . TYR B 1 142 ? 21.562 18.063 91.689 1.000 24.380 284 TYR CCC O 1
ATOM 5465 N N . GLU B 1 143 ? 19.717 19.399 91.885 1.000 24.080 285 GLU CCC N 1
ATOM 5466 C CA . GLU B 1 143 ? 20.333 20.572 92.555 1.000 24.630 285 GLU CCC CA 1
ATOM 5467 C C . GLU B 1 143 ? 19.550 20.836 93.843 1.000 24.710 285 GLU CCC C 1
ATOM 5468 O O . GLU B 1 143 ? 18.406 21.318 93.743 1.000 24.980 285 GLU CCC O 1
ATOM 5480 N N . GLY B 1 144 ? 20.117 20.502 95.003 1.000 23.030 286 GLY CCC N 1
ATOM 5481 C CA . GLY B 1 144 ? 19.450 20.742 96.294 1.000 21.350 286 GLY CCC CA 1
ATOM 5482 C C . GLY B 1 144 ? 20.210 20.180 97.476 1.000 20.780 286 GLY CCC C 1
ATOM 5483 O O . GLY B 1 144 ? 21.439 19.985 97.371 1.000 19.140 286 GLY CCC O 1
ATOM 5487 N N . GLU B 1 145 ? 19.482 19.927 98.566 1.000 19.970 287 GLU CCC N 1
ATOM 5488 C CA . GLU B 1 145 ? 20.044 19.598 99.897 1.000 21.050 287 GLU CCC CA 1
ATOM 5489 C C . GLU B 1 145 ? 20.251 18.080 100.004 1.000 18.980 287 GLU CCC C 1
ATOM 5490 O O . GLU B 1 145 ? 19.456 17.314 99.428 1.000 16.560 287 GLU CCC O 1
ATOM 5502 N N . TRP B 1 146 ? 21.313 17.685 100.707 1.000 17.920 288 TRP CCC N 1
ATOM 5503 C CA . TRP B 1 146 ? 21.705 16.280 100.975 1.000 18.350 288 TRP CCC CA 1
ATOM 5504 C C . TRP B 1 146 ? 21.857 16.080 102.485 1.000 19.430 288 TRP CCC C 1
ATOM 5505 O O . TRP B 1 146 ? 22.286 17.024 103.166 1.000 19.030 288 TRP CCC O 1
ATOM 5526 N N . ALA B 1 147 ? 21.534 14.884 102.976 1.000 21.070 289 ALA CCC N 1
ATOM 5527 C CA . ALA B 1 147 ? 21.743 14.470 104.380 1.000 23.850 289 ALA CCC CA 1
ATOM 5528 C C . ALA B 1 147 ? 22.075 12.977 104.403 1.000 27.760 289 ALA CCC C 1
ATOM 5529 O O . ALA B 1 147 ? 21.268 12.186 103.873 1.000 29.120 289 ALA CCC O 1
ATOM 5536 N N . GLU B 1 148 ? 23.235 12.628 104.968 1.000 27.440 290 GLU CCC N 1
ATOM 5537 C CA . GLU B 1 148 ? 23.723 11.231 105.109 1.000 29.030 290 GLU CCC CA 1
ATOM 5538 C C . GLU B 1 148 ? 23.782 10.587 103.717 1.000 26.120 290 GLU CCC C 1
ATOM 5539 O O . GLU B 1 148 ? 23.311 9.448 103.557 1.000 22.970 290 GLU CCC O 1
ATOM 5551 N N . ASP B 1 149 ? 24.317 11.326 102.741 1.000 26.950 291 ASP CCC N 1
ATOM 5552 C CA . ASP B 1 149 ? 24.666 10.837 101.380 1.000 27.050 291 ASP CCC CA 1
ATOM 5553 C C . ASP B 1 149 ? 23.407 10.630 100.521 1.000 28.210 291 ASP CCC C 1
ATOM 5554 O O . ASP B 1 149 ? 23.555 10.135 99.380 1.000 27.100 291 ASP CCC O 1
ATOM 5563 N N . ARG B 1 150 ? 22.225 11.011 101.017 1.000 28.060 292 ARG CCC N 1
ATOM 5564 C CA . ARG B 1 150 ? 20.936 10.878 100.285 1.000 31.820 292 ARG CCC CA 1
ATOM 5565 C C . ARG B 1 150 ? 20.275 12.255 100.137 1.000 27.490 292 ARG CCC C 1
ATOM 5566 O O . ARG B 1 150 ? 20.480 13.121 101.009 1.000 21.930 292 ARG CCC O 1
ATOM 5587 N N . ARG B 1 151 ? 19.511 12.439 99.057 1.000 27.640 293 ARG CCC N 1
ATOM 5588 C CA . ARG B 1 151 ? 18.718 13.667 98.785 1.000 25.360 293 ARG CCC CA 1
ATOM 5589 C C . ARG B 1 151 ? 17.706 13.835 99.921 1.000 23.380 293 ARG CCC C 1
ATOM 5590 O O . ARG B 1 151 ? 16.960 12.879 100.214 1.000 21.550 293 ARG CCC O 1
ATOM 5611 N N . HIS B 1 152 ? 17.704 15.003 100.553 1.000 22.160 294 HIS CCC N 1
ATOM 5612 C CA . HIS B 1 152 ? 16.995 15.249 101.832 1.000 23.570 294 HIS CCC CA 1
ATOM 5613 C C . HIS B 1 152 ? 16.925 16.754 102.085 1.000 21.740 294 HIS CCC C 1
ATOM 5614 O O . HIS B 1 152 ? 18.004 17.371 102.194 1.000 22.380 294 HIS CCC O 1
ATOM 5629 N N . GLY B 1 153 ? 15.707 17.300 102.174 1.000 22.000 295 GLY CCC N 1
ATOM 5630 C CA . GLY B 1 153 ? 15.432 18.751 102.219 1.000 23.740 295 GLY CCC CA 1
ATOM 5631 C C . GLY B 1 153 ? 14.763 19.221 100.935 1.000 26.870 295 GLY CCC C 1
ATOM 5632 O O . GLY B 1 153 ? 14.082 18.399 100.298 1.000 27.700 295 GLY CCC O 1
ATOM 5636 N N . LYS B 1 154 ? 14.936 20.494 100.569 1.000 25.800 296 LYS CCC N 1
ATOM 5637 C CA . LYS B 1 154 ? 14.425 21.072 99.298 1.000 27.500 296 LYS CCC CA 1
ATOM 5638 C C . LYS B 1 154 ? 15.434 20.790 98.179 1.000 25.570 296 LYS CCC C 1
ATOM 5639 O O . LYS B 1 154 ? 16.651 20.862 98.441 1.000 25.920 296 LYS CCC O 1
ATOM 5658 N N . GLY B 1 155 ? 14.941 20.476 96.981 1.000 23.970 297 GLY CCC N 1
ATOM 5659 C CA . GLY B 1 155 ? 15.778 20.200 95.800 1.000 23.280 297 GLY CCC CA 1
ATOM 5660 C C . GLY B 1 155 ? 15.024 20.395 94.498 1.000 22.170 297 GLY CCC C 1
ATOM 5661 O O . GLY B 1 155 ? 13.782 20.426 94.523 1.000 20.800 297 GLY CCC O 1
ATOM 5665 N N . LEU B 1 156 ? 15.769 20.538 93.400 1.000 23.540 298 LEU CCC N 1
ATOM 5666 C CA . LEU B 1 156 ? 15.252 20.605 92.009 1.000 24.900 298 LEU CCC CA 1
ATOM 5667 C C . LEU B 1 156 ? 15.740 19.365 91.260 1.000 25.900 298 LEU CCC C 1
ATOM 5668 O O . LEU B 1 156 ? 16.963 19.160 91.230 1.000 31.250 298 LEU CCC O 1
ATOM 5684 N N . LEU B 1 157 ? 14.820 18.578 90.694 1.000 25.280 299 LEU CCC N 1
ATOM 5685 C CA . LEU B 1 157 ? 15.126 17.413 89.822 1.000 26.940 299 LEU CCC CA 1
ATOM 5686 C C . LEU B 1 157 ? 14.672 17.744 88.397 1.000 28.530 299 LEU CCC C 1
ATOM 5687 O O . LEU B 1 157 ? 13.459 17.716 88.142 1.000 29.350 299 LEU CCC O 1
ATOM 5703 N N . VAL B 1 158 ? 15.620 18.081 87.520 1.000 28.320 300 VAL CCC N 1
ATOM 5704 C CA . VAL B 1 158 ? 15.381 18.340 86.072 1.000 29.050 300 VAL CCC CA 1
ATOM 5705 C C . VAL B 1 158 ? 15.587 17.022 85.323 1.000 31.700 300 VAL CCC C 1
ATOM 5706 O O . VAL B 1 158 ? 16.671 16.436 85.468 1.000 40.390 300 VAL CCC O 1
ATOM 5719 N N . LEU B 1 159 ? 14.571 16.561 84.588 1.000 34.840 301 LEU CCC N 1
ATOM 5720 C CA . LEU B 1 159 ? 14.634 15.315 83.776 1.000 36.420 301 LEU CCC CA 1
ATOM 5721 C C . LEU B 1 159 ? 15.172 15.654 82.389 1.000 38.690 301 LEU CCC C 1
ATOM 5722 O O . LEU B 1 159 ? 15.159 16.817 81.987 1.000 38.150 301 LEU CCC O 1
ATOM 5738 N N . PRO B 1 160 ? 15.679 14.654 81.628 1.000 43.260 302 PRO CCC N 1
ATOM 5739 C CA . PRO B 1 160 ? 16.204 14.892 80.282 1.000 48.390 302 PRO CCC CA 1
ATOM 5740 C C . PRO B 1 160 ? 15.205 15.565 79.326 1.000 53.320 302 PRO CCC C 1
ATOM 5741 O O . PRO B 1 160 ? 15.628 16.407 78.553 1.000 64.570 302 PRO CCC O 1
ATOM 5752 N N . ASP B 1 161 ? 13.918 15.201 79.414 1.000 48.250 303 ASP CCC N 1
ATOM 5753 C CA . ASP B 1 161 ? 12.854 15.646 78.469 1.000 49.820 303 ASP CCC CA 1
ATOM 5754 C C . ASP B 1 161 ? 12.389 17.079 78.778 1.000 43.400 303 ASP CCC C 1
ATOM 5755 O O . ASP B 1 161 ? 11.578 17.595 77.992 1.000 40.140 303 ASP CCC O 1
ATOM 5764 N N . GLY B 1 162 ? 12.867 17.698 79.865 1.000 44.210 304 GLY CCC N 1
ATOM 5765 C CA . GLY B 1 162 ? 12.544 19.093 80.231 1.000 45.830 304 GLY CCC CA 1
ATOM 5766 C C . GLY B 1 162 ? 11.658 19.178 81.463 1.000 45.880 304 GLY CCC C 1
ATOM 5767 O O . GLY B 1 162 ? 11.636 20.253 82.101 1.000 51.680 304 GLY CCC O 1
ATOM 5771 N N . SER B 1 163 ? 10.935 18.099 81.778 1.000 43.500 305 SER CCC N 1
ATOM 5772 C CA . SER B 1 163 ? 10.170 17.920 83.039 1.000 41.920 305 SER CCC CA 1
ATOM 5773 C C . SER B 1 163 ? 11.063 18.286 84.230 1.000 38.220 305 SER CCC C 1
ATOM 5774 O O . SER B 1 163 ? 12.275 17.988 84.179 1.000 39.130 305 SER CCC O 1
ATOM 5782 N N . SER B 1 164 ? 10.489 18.889 85.270 1.000 34.360 306 SER CCC N 1
ATOM 5783 C CA . SER B 1 164 ? 11.181 19.136 86.559 1.000 35.530 306 SER CCC CA 1
ATOM 5784 C C . SER B 1 164 ? 10.261 18.815 87.746 1.000 34.820 306 SER CCC C 1
ATOM 5785 O O . SER B 1 164 ? 9.028 18.859 87.580 1.000 32.680 306 SER CCC O 1
ATOM 5793 N N . TYR B 1 165 ? 10.864 18.466 88.885 1.000 29.010 307 TYR CCC N 1
ATOM 5794 C CA . TYR B 1 165 ? 10.239 18.445 90.229 1.000 27.300 307 TYR CCC CA 1
ATOM 5795 C C . TYR B 1 165 ? 10.964 19.457 91.119 1.000 29.780 307 TYR CCC C 1
ATOM 5796 O O . TYR B 1 165 ? 12.189 19.353 91.261 1.000 31.980 307 TYR CCC O 1
ATOM 5814 N N . GLU B 1 166 ? 10.223 20.413 91.681 1.000 34.140 308 GLU CCC N 1
ATOM 5815 C CA . GLU B 1 166 ? 10.688 21.350 92.738 1.000 36.430 308 GLU CCC CA 1
ATOM 5816 C C . GLU B 1 166 ? 9.904 21.043 94.015 1.000 36.240 308 GLU CCC C 1
ATOM 5817 O O . GLU B 1 166 ? 8.665 21.169 93.985 1.000 37.570 308 GLU CCC O 1
ATOM 5829 N N . GLY B 1 167 ? 10.593 20.648 95.086 1.000 32.460 309 GLY CCC N 1
ATOM 5830 C CA . GLY B 1 167 ? 9.965 20.404 96.396 1.000 30.340 309 GLY CCC CA 1
ATOM 5831 C C . GLY B 1 167 ? 10.853 19.605 97.326 1.000 29.500 309 GLY CCC C 1
ATOM 5832 O O . GLY B 1 167 ? 12.089 19.695 97.204 1.000 27.530 309 GLY CCC O 1
ATOM 5836 N N . SER B 1 168 ? 10.228 18.838 98.217 1.000 27.680 310 SER CCC N 1
ATOM 5837 C CA . SER B 1 168 ? 10.872 18.196 99.388 1.000 27.430 310 SER CCC CA 1
ATOM 5838 C C . SER B 1 168 ? 11.287 16.765 99.052 1.000 23.370 310 SER CCC C 1
ATOM 5839 O O . SER B 1 168 ? 10.587 16.101 98.267 1.000 24.780 310 SER CCC O 1
ATOM 5847 N N . PHE B 1 169 ? 12.401 16.335 99.640 1.000 22.380 311 PHE CCC N 1
ATOM 5848 C CA . PHE B 1 169 ? 12.937 14.954 99.584 1.000 22.450 311 PHE CCC CA 1
ATOM 5849 C C . PHE B 1 169 ? 13.188 14.482 101.014 1.000 22.120 311 PHE CCC C 1
ATOM 5850 O O . PHE B 1 169 ? 13.481 15.322 101.881 1.000 21.820 311 PHE CCC O 1
ATOM 5867 N N . ALA B 1 170 ? 13.060 13.177 101.240 1.000 22.840 312 ALA CCC N 1
ATOM 5868 C CA . ALA B 1 170 ? 13.361 12.510 102.524 1.000 24.770 312 ALA CCC CA 1
ATOM 5869 C C . ALA B 1 170 ? 13.919 11.120 102.222 1.000 26.270 312 ALA CCC C 1
ATOM 5870 O O . ALA B 1 170 ? 13.226 10.344 101.525 1.000 30.330 312 ALA CCC O 1
ATOM 5877 N N . HIS B 1 171 ? 15.139 10.844 102.686 1.000 26.170 313 HIS CCC N 1
ATOM 5878 C CA . HIS B 1 171 ? 15.806 9.521 102.583 1.000 28.270 313 HIS CCC CA 1
ATOM 5879 C C . HIS B 1 171 ? 15.958 9.124 101.110 1.000 27.920 313 HIS CCC C 1
ATOM 5880 O O . HIS B 1 171 ? 15.881 7.916 100.821 1.000 31.000 313 HIS CCC O 1
ATOM 5895 N N . GLY B 1 172 ? 16.183 10.104 100.225 1.000 26.560 314 GLY CCC N 1
ATOM 5896 C CA . GLY B 1 172 ? 16.507 9.891 98.800 1.000 29.680 314 GLY CCC CA 1
ATOM 5897 C C . GLY B 1 172 ? 15.307 10.020 97.869 1.000 30.760 314 GLY CCC C 1
ATOM 5898 O O . GLY B 1 172 ? 15.543 10.113 96.643 1.000 30.820 314 GLY CCC O 1
ATOM 5902 N N . LYS B 1 173 ? 14.074 10.031 98.396 1.000 30.970 315 LYS CCC N 1
ATOM 5903 C CA . LYS B 1 173 ? 12.826 10.016 97.580 1.000 34.260 315 LYS CCC CA 1
ATOM 5904 C C . LYS B 1 173 ? 12.047 11.324 97.750 1.000 32.150 315 LYS CCC C 1
ATOM 5905 O O . LYS B 1 173 ? 12.145 11.943 98.827 1.000 30.390 315 LYS CCC O 1
ATOM 5924 N N . LYS B 1 174 ? 11.277 11.699 96.722 1.000 33.360 316 LYS CCC N 1
ATOM 5925 C CA . LYS B 1 174 ? 10.264 12.788 96.786 1.000 32.490 316 LYS CCC CA 1
ATOM 5926 C C . LYS B 1 174 ? 9.355 12.511 97.989 1.000 33.190 316 LYS CCC C 1
ATOM 5927 O O . LYS B 1 174 ? 8.855 11.364 98.106 1.000 31.990 316 LYS CCC O 1
ATOM 5946 N N . ASP B 1 175 ? 9.175 13.498 98.868 1.000 31.280 317 ASP CCC N 1
ATOM 5947 C CA . ASP B 1 175 ? 8.447 13.322 100.153 1.000 30.920 317 ASP CCC CA 1
ATOM 5948 C C . ASP B 1 175 ? 8.110 14.703 100.722 1.000 28.930 317 ASP CCC C 1
ATOM 5949 O O . ASP B 1 175 ? 9.054 15.480 100.972 1.000 33.020 317 ASP CCC O 1
ATOM 5958 N N . GLY B 1 176 ? 6.814 14.986 100.902 1.000 26.720 318 GLY CCC N 1
ATOM 5959 C CA . GLY B 1 176 ? 6.301 16.276 101.407 1.000 25.450 318 GLY CCC CA 1
ATOM 5960 C C . GLY B 1 176 ? 5.693 17.119 100.287 1.000 24.680 318 GLY CCC C 1
ATOM 5961 O O . GLY B 1 176 ? 5.345 16.598 99.230 1.000 22.950 318 GLY CCC O 1
ATOM 5965 N N . PRO B 1 177 ? 5.557 18.450 100.482 1.000 26.280 319 PRO CCC N 1
ATOM 5966 C CA . PRO B 1 177 ? 5.024 19.328 99.441 1.000 26.470 319 PRO CCC CA 1
ATOM 5967 C C . PRO B 1 177 ? 6.023 19.528 98.289 1.000 30.290 319 PRO CCC C 1
ATOM 5968 O O . PRO B 1 177 ? 7.208 19.675 98.553 1.000 33.220 319 PRO CCC O 1
ATOM 5979 N N . GLY B 1 178 ? 5.526 19.532 97.050 1.000 29.910 320 GLY CCC N 1
ATOM 5980 C CA . GLY B 1 178 ? 6.346 19.728 95.841 1.000 31.860 320 GLY CCC CA 1
ATOM 5981 C C . GLY B 1 178 ? 5.500 20.102 94.639 1.000 31.560 320 GLY CCC C 1
ATOM 5982 O O . GLY B 1 178 ? 4.274 20.173 94.780 1.000 30.570 320 GLY CCC O 1
ATOM 5986 N N . LYS B 1 179 ? 6.146 20.323 93.494 1.000 29.590 321 LYS CCC N 1
ATOM 5987 C CA . LYS B 1 179 ? 5.502 20.764 92.230 1.000 33.280 321 LYS CCC CA 1
ATOM 5988 C C . LYS B 1 179 ? 6.236 20.112 91.053 1.000 32.250 321 LYS CCC C 1
ATOM 5989 O O . LYS B 1 179 ? 7.479 20.180 91.046 1.000 31.560 321 LYS CCC O 1
ATOM 6008 N N . ILE B 1 180 ? 5.499 19.505 90.115 1.000 32.880 322 ILE CCC N 1
ATOM 6009 C CA . ILE B 1 180 ? 6.059 19.010 88.821 1.000 34.560 322 ILE CCC CA 1
ATOM 6010 C C . ILE B 1 180 ? 5.627 19.965 87.706 1.000 33.720 322 ILE CCC C 1
ATOM 6011 O O . ILE B 1 180 ? 4.453 20.347 87.679 1.000 28.880 322 ILE CCC O 1
ATOM 6027 N N . ILE B 1 181 ? 6.580 20.361 86.856 1.000 37.640 323 ILE CCC N 1
ATOM 6028 C CA . ILE B 1 181 ? 6.333 21.001 85.530 1.000 39.780 323 ILE CCC CA 1
ATOM 6029 C C . ILE B 1 181 ? 6.647 19.947 84.470 1.000 43.860 323 ILE CCC C 1
ATOM 6030 O O . ILE B 1 181 ? 7.696 19.293 84.598 1.000 53.900 323 ILE CCC O 1
ATOM 6046 N N . LEU B 1 182 ? 5.748 19.779 83.497 1.000 48.030 324 LEU CCC N 1
ATOM 6047 C CA . LEU B 1 182 ? 5.784 18.688 82.487 1.000 45.680 324 LEU CCC CA 1
ATOM 6048 C C . LEU B 1 182 ? 6.370 19.245 81.188 1.000 47.020 324 LEU CCC C 1
ATOM 6049 O O . LEU B 1 182 ? 6.613 20.470 81.140 1.000 43.740 324 LEU CCC O 1
ATOM 6065 N N . LYS B 1 183 ? 6.558 18.384 80.180 1.000 55.310 325 LYS CCC N 1
ATOM 6066 C CA . LYS B 1 183 ? 7.089 18.741 78.833 1.000 62.280 325 LYS CCC CA 1
ATOM 6067 C C . LYS B 1 183 ? 6.282 19.903 78.235 1.000 67.530 325 LYS CCC C 1
ATOM 6068 O O . LYS B 1 183 ? 6.906 20.826 77.685 1.000 76.860 325 LYS CCC O 1
ATOM 6087 N N . ASP B 1 184 ? 4.949 19.863 78.356 1.000 60.940 326 ASP CCC N 1
ATOM 6088 C CA . ASP B 1 184 ? 4.007 20.799 77.685 1.000 60.550 326 ASP CCC CA 1
ATOM 6089 C C . ASP B 1 184 ? 3.886 22.098 78.493 1.000 56.540 326 ASP CCC C 1
ATOM 6090 O O . ASP B 1 184 ? 3.212 23.025 77.996 1.000 59.700 326 ASP CCC O 1
ATOM 6099 N N . GLY B 1 185 ? 4.480 22.153 79.693 1.000 52.980 327 GLY CCC N 1
ATOM 6100 C CA . GLY B 1 185 ? 4.589 23.376 80.517 1.000 52.040 327 GLY CCC CA 1
ATOM 6101 C C . GLY B 1 185 ? 3.562 23.432 81.643 1.000 48.200 327 GLY CCC C 1
ATOM 6102 O O . GLY B 1 185 ? 3.690 24.320 82.513 1.000 44.170 327 GLY CCC O 1
ATOM 6106 N N . SER B 1 186 ? 2.572 22.531 81.639 1.000 47.580 328 SER CCC N 1
ATOM 6107 C CA . SER B 1 186 ? 1.527 22.432 82.695 1.000 47.480 328 SER CCC CA 1
ATOM 6108 C C . SER B 1 186 ? 2.170 21.952 84.003 1.000 44.010 328 SER CCC C 1
ATOM 6109 O O . SER B 1 186 ? 3.135 21.161 83.936 1.000 35.980 328 SER CCC O 1
ATOM 6117 N N . MET B 1 187 ? 1.650 22.413 85.145 1.000 44.210 329 MET CCC N 1
ATOM 6118 C CA . MET B 1 187 ? 2.226 22.124 86.482 1.000 49.560 329 MET CCC CA 1
ATOM 6119 C C . MET B 1 187 ? 1.172 21.567 87.450 1.000 46.800 329 MET CCC C 1
ATOM 6120 O O . MET B 1 187 ? 0.011 22.030 87.431 1.000 47.750 329 MET CCC O 1
ATOM 6134 N N . TYR B 1 188 ? 1.582 20.572 88.247 1.000 38.380 330 TYR CCC N 1
ATOM 6135 C CA . TYR B 1 188 ? 0.814 19.961 89.362 1.000 32.310 330 TYR CCC CA 1
ATOM 6136 C C . TYR B 1 188 ? 1.498 20.304 90.691 1.000 31.400 330 TYR CCC C 1
ATOM 6137 O O . TYR B 1 188 ? 2.695 19.994 90.857 1.000 34.800 330 TYR CCC O 1
ATOM 6155 N N . ILE B 1 189 ? 0.755 20.926 91.610 1.000 31.190 331 ILE CCC N 1
ATOM 6156 C CA . ILE B 1 189 ? 1.215 21.255 92.992 1.000 31.920 331 ILE CCC CA 1
ATOM 6157 C C . ILE B 1 189 ? 0.503 20.311 93.964 1.000 31.910 331 ILE CCC C 1
ATOM 6158 O O . ILE B 1 189 ? -0.736 20.389 94.052 1.000 34.180 331 ILE CCC O 1
ATOM 6174 N N . GLY B 1 190 ? 1.259 19.469 94.671 1.000 27.950 332 GLY CCC N 1
ATOM 6175 C CA . GLY B 1 190 ? 0.702 18.384 95.499 1.000 29.370 332 GLY CCC CA 1
ATOM 6176 C C . GLY B 1 190 ? 1.678 17.872 96.537 1.000 27.970 332 GLY CCC C 1
ATOM 6177 O O . GLY B 1 190 ? 2.565 18.642 96.953 1.000 29.240 332 GLY CCC O 1
ATOM 6181 N N . THR B 1 191 ? 1.498 16.613 96.945 1.000 25.970 333 THR CCC N 1
ATOM 6182 C CA . THR B 1 191 ? 2.182 15.977 98.100 1.000 27.290 333 THR CCC CA 1
ATOM 6183 C C . THR B 1 191 ? 2.715 14.612 97.671 1.000 26.860 333 THR CCC C 1
ATOM 6184 O O . THR B 1 191 ? 1.985 13.897 96.954 1.000 28.430 333 THR CCC O 1
ATOM 6195 N N . TRP B 1 192 ? 3.934 14.275 98.098 1.000 26.970 334 TRP CCC N 1
ATOM 6196 C CA . TRP B 1 192 ? 4.577 12.961 97.837 1.000 28.150 334 TRP CCC CA 1
ATOM 6197 C C . TRP B 1 192 ? 4.843 12.243 99.165 1.000 28.570 334 TRP CCC C 1
ATOM 6198 O O . TRP B 1 192 ? 5.002 12.932 100.191 1.000 27.610 334 TRP CCC O 1
ATOM 6219 N N . LYS B 1 193 ? 4.855 10.906 99.125 1.000 28.410 335 LYS CCC N 1
ATOM 6220 C CA . LYS B 1 193 ? 5.331 10.016 100.215 1.000 31.100 335 LYS CCC CA 1
ATOM 6221 C C . LYS B 1 193 ? 6.063 8.833 99.576 1.000 34.080 335 LYS CCC C 1
ATOM 6222 O O . LYS B 1 193 ? 5.462 8.178 98.708 1.000 33.960 335 LYS CCC O 1
ATOM 6241 N N . ASP B 1 194 ? 7.322 8.606 99.965 1.000 33.530 336 ASP CCC N 1
ATOM 6242 C CA . ASP B 1 194 ? 8.171 7.488 99.473 1.000 39.970 336 ASP CCC CA 1
ATOM 6243 C C . ASP B 1 194 ? 8.208 7.494 97.937 1.000 35.800 336 ASP CCC C 1
ATOM 6244 O O . ASP B 1 194 ? 8.147 6.404 97.338 1.000 33.910 336 ASP CCC O 1
ATOM 6253 N N . GLY B 1 195 ? 8.312 8.682 97.330 1.000 32.240 337 GLY CCC N 1
ATOM 6254 C CA . GLY B 1 195 ? 8.572 8.866 95.889 1.000 33.680 337 GLY CCC CA 1
ATOM 6255 C C . GLY B 1 195 ? 7.318 8.814 95.018 1.000 33.270 337 GLY CCC C 1
ATOM 6256 O O . GLY B 1 195 ? 7.472 8.892 93.780 1.000 32.100 337 GLY CCC O 1
ATOM 6260 N N . VAL B 1 196 ? 6.120 8.702 95.606 1.000 32.580 338 VAL CCC N 1
ATOM 6261 C CA . VAL B 1 196 ? 4.831 8.562 94.856 1.000 33.400 338 VAL CCC CA 1
ATOM 6262 C C . VAL B 1 196 ? 3.86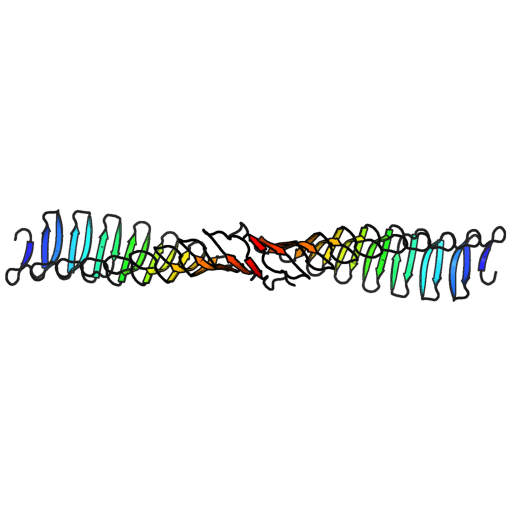3 9.673 95.287 1.000 29.880 338 VAL CCC C 1
ATOM 6263 O O . VAL B 1 196 ? 3.844 10.007 96.486 1.000 34.850 338 VAL CCC O 1
ATOM 6276 N N . ILE B 1 197 ? 3.082 10.208 94.340 1.000 30.330 339 ILE CCC N 1
ATOM 6277 C CA . ILE B 1 197 ? 1.982 11.190 94.595 1.000 30.920 339 ILE CCC CA 1
ATOM 6278 C C . ILE B 1 197 ? 0.935 10.518 95.491 1.000 29.590 339 ILE CCC C 1
ATOM 6279 O O . ILE B 1 197 ? 0.573 9.366 95.205 1.000 32.390 339 ILE CCC O 1
ATOM 6295 N N . VAL B 1 198 ? 0.467 11.224 96.522 1.000 30.700 340 VAL CCC N 1
ATOM 6296 C CA . VAL B 1 198 ? -0.616 10.766 97.443 1.000 32.580 340 VAL CCC CA 1
ATOM 6297 C C . VAL B 1 198 ? -1.740 11.808 97.432 1.000 34.470 340 VAL CCC C 1
ATOM 6298 O O . VAL B 1 198 ? -1.430 13.018 97.367 1.000 31.710 340 VAL CCC O 1
ATOM 6311 N N . GLY B 1 199 ? -2.992 11.344 97.494 1.000 34.040 341 GLY CCC N 1
ATOM 6312 C CA . GLY B 1 199 ? -4.197 12.193 97.556 1.000 35.720 341 GLY CCC CA 1
ATOM 6313 C C . GLY B 1 199 ? -4.365 13.048 96.310 1.000 35.410 341 GLY CCC C 1
ATOM 6314 O O . GLY B 1 199 ? -4.168 12.520 95.205 1.000 33.110 341 GLY CCC O 1
ATOM 6318 N N . GLN B 1 200 ? -4.717 14.323 96.493 1.000 37.730 342 GLN CCC N 1
ATOM 6319 C CA . GLN B 1 200 ? -5.107 15.264 95.411 1.000 42.320 342 GLN CCC CA 1
ATOM 6320 C C . GLN B 1 200 ? -4.236 16.520 95.490 1.000 39.780 342 GLN CCC C 1
ATOM 6321 O O . GLN B 1 200 ? -3.488 16.668 96.472 1.000 36.860 342 GLN CCC O 1
ATOM 6335 N N . GLY B 1 201 ? -4.329 17.378 94.473 1.000 41.840 343 GLY CCC N 1
ATOM 6336 C CA . GLY B 1 201 ? -3.530 18.610 94.371 1.000 38.940 343 GLY CCC CA 1
ATOM 6337 C C . GLY B 1 201 ? -4.090 19.584 93.354 1.000 36.220 343 GLY CCC C 1
ATOM 6338 O O . GLY B 1 201 ? -5.137 19.283 92.740 1.000 39.530 343 GLY CCC O 1
ATOM 6342 N N . GLU B 1 202 ? -3.397 20.711 93.187 1.000 35.300 344 GLU CCC N 1
ATOM 6343 C CA . GLU B 1 202 ? -3.753 21.823 92.273 1.000 38.200 344 GLU CCC CA 1
ATOM 6344 C C . GLU B 1 202 ? -3.089 21.567 90.912 1.000 36.980 344 GLU CCC C 1
ATOM 6345 O O . GLU B 1 202 ? -1.868 21.325 90.883 1.000 35.740 344 GLU CCC O 1
ATOM 6357 N N . PHE B 1 203 ? -3.870 21.593 89.832 1.000 35.000 345 PHE CCC N 1
ATOM 6358 C CA . PHE B 1 203 ? -3.376 21.503 88.435 1.000 41.170 345 PHE CCC CA 1
ATOM 6359 C C . PHE B 1 203 ? -3.718 22.800 87.695 1.000 46.570 345 PHE CCC C 1
ATOM 6360 O O . PHE B 1 203 ? -4.882 23.239 87.743 1.000 48.400 345 PHE CCC O 1
ATOM 6377 N N . ARG B 1 204 ? -2.715 23.381 87.033 1.000 57.810 346 ARG CCC N 1
ATOM 6378 C CA . ARG B 1 204 ? -2.799 24.672 86.296 1.000 64.820 346 ARG CCC CA 1
ATOM 6379 C C . ARG B 1 204 ? -2.186 24.461 84.908 1.000 68.600 346 ARG CCC C 1
ATOM 6380 O O . ARG B 1 204 ? -0.955 24.255 84.836 1.000 74.260 346 ARG CCC O 1
ATOM 6401 N N . LEU B 1 205 ? -3.021 24.479 83.860 1.000 66.880 347 LEU CCC N 1
ATOM 6402 C CA . LEU B 1 205 ? -2.597 24.384 82.434 1.000 72.930 347 LEU CCC CA 1
ATOM 6403 C C . LEU B 1 205 ? -1.601 25.512 82.141 1.000 71.080 347 LEU CCC C 1
ATOM 6404 O O . LEU B 1 205 ? -1.767 26.610 82.720 1.000 67.780 347 LEU CCC O 1
ATOM 6420 N N . SER B 1 206 ? -0.621 25.261 81.267 1.000 69.450 348 SER CCC N 1
ATOM 6421 C CA . SER B 1 206 ? 0.297 26.298 80.724 1.000 72.740 348 SER CCC CA 1
ATOM 6422 C C . SER B 1 206 ? -0.482 27.270 79.831 1.000 75.960 348 SER CCC C 1
ATOM 6423 O O . SER B 1 206 ? -1.549 26.878 79.298 1.000 69.530 348 SER CCC O 1
ATOM 6431 N N . GLU B 1 207 ? 0.050 28.484 79.681 1.000 82.020 349 GLU CCC N 1
ATOM 6432 C CA . GLU B 1 207 ? -0.554 29.569 78.866 1.000 80.170 349 GLU CCC CA 1
ATOM 6433 C C . GLU B 1 207 ? -0.175 29.371 77.396 1.000 83.100 349 GLU CCC C 1
ATOM 6434 O O . GLU B 1 207 ? -0.613 30.202 76.589 1.000 83.710 349 GLU CCC O 1
ATOM 6446 N N . ASN B 1 208 ? 0.636 28.352 77.082 1.000 90.470 350 ASN CCC N 1
ATOM 6447 C CA . ASN B 1 208 ? 1.034 27.971 75.700 1.000 94.570 350 ASN CCC CA 1
ATOM 6448 C C . ASN B 1 208 ? 0.052 26.899 75.211 1.000 101.720 350 ASN CCC C 1
ATOM 6449 O O . ASN B 1 208 ? 0.349 25.700 75.367 1.000 96.580 350 ASN CCC O 1
ATOM 6460 N N . CYS B 1 209 ? -1.088 27.335 74.663 1.000 112.320 351 CYS CCC N 1
ATOM 6461 C CA . CYS B 1 209 ? -2.291 26.512 74.351 1.000 107.620 351 CYS CCC CA 1
ATOM 6462 C C . CYS B 1 209 ? -2.941 26.028 75.654 1.000 108.590 351 CYS CCC C 1
ATOM 6463 O O . CYS B 1 209 ? -2.233 25.939 76.681 1.000 95.980 351 CYS CCC O 1
ATOM 6471 N N . ASP B 1 210 ? -4.245 25.734 75.606 1.000 106.430 352 ASP CCC N 1
ATOM 6472 C CA . ASP B 1 210 ? -5.085 25.397 76.788 1.000 101.420 352 ASP CCC CA 1
ATOM 6473 C C . ASP B 1 210 ? -6.188 24.420 76.365 1.000 92.820 352 ASP CCC C 1
ATOM 6474 O O . ASP B 1 210 ? -5.917 23.452 75.654 1.000 100.940 352 ASP CCC O 1
#

Foldseek 3Di:
DVQKAADDDPRAQAQWI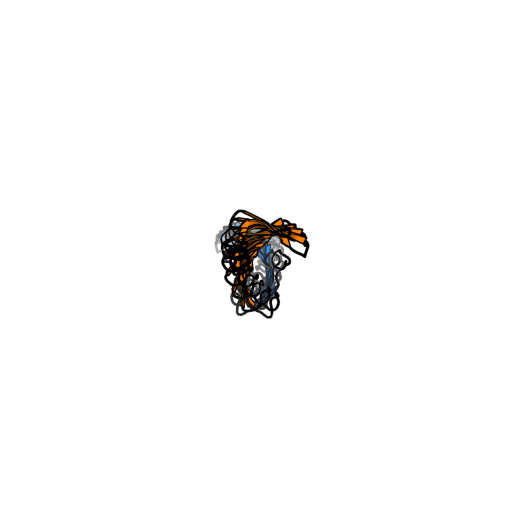WGQDPQRKIKTGGDDRNEQAAFIWIQHPQRKIKTAGDDRNAQAAFIWIQHPQGKIKGGGDDRNAAAQWIWIAHPQGWIKTGGDDRHEQAQWIWICDPQRWIKTDGDDRNAQAQWIWICGNQRWIKTGGDDRNAQAAWIWIQHNQRKIKTDGDDRRAFAAWIKIQPNQRKMWTAGDDRRHGDDGTDTDHDPDPPVD/DVQKAADDDPRAGAQWIWGQDPQRKIKTGGDDRNEQAAFIWIQGPQRKIKTAGDDRNAQAAFIWIQHPQRKIKGGGDDRNAAAQWIWIAGNQGWIKTGGDDRHAQAQWIWIQDNQRWIKTAGDDRNAQAQWIWIQHNQRWIKTGGDDRNAQAAWIWIQHNLRKIKTGGDDRRAFAAWIKIQDNQGKMWTAGDDRRHGDDGTDTDHDPNPD

Nearest PDB structures (foldseek):
  6t4r-assembly1_CCC  TM=9.972E-01  e=2.923E-42  Trypanosoma brucei
  6t68-assembly1_B  TM=9.684E-01  e=7.282E-35  Trypanosoma brucei
  6t4d-assembly1_A-2  TM=9.606E-01  e=9.653E-27  Plasmodium falciparum
  8j07-assembly1_d  TM=7.703E-01  e=6.110E-17  Homo sapiens
  7jrj-assembly1_F  TM=7.923E-01  e=2.894E-13  Chlamydomonas reinhardtii

Radius of gyration: 45.53 Å; Cα contacts (8 Å, |Δi|>4): 1177; chains: 2; bounding box: 139×51×89 Å

Sequence (422 aa):
SEKYDGEWNEGRMQGWGKYFYADGGVYEGEWVDGRMHGRGTYVFPNGNKYEGEWVEDRKDGYGILLYTNGERYEGYWHLDKAHGKGTLTFLQGDRYVGEWHYGKKHGHGVLSYSNGDTYDGEWRDDDAWGYGVLQYANGCRYEGEWAEDRRHGKGLLVLPDGSSYEGSFAHGKKDGPGKIILKDGSMYIGTWKDGVIVGQGEFRLSENCDLSSEKYDGEWNEGRMQGWGKYFYADGGVYEGEWVDGRMHGRGTYVFPNGNKYEGEWVEDRKDGYGILLYTNGERYEGYWHLDKAHGKGTLTFLQGDRYVGEWHYGKKHGHGVLSYSNGDTYDGEWRDDDAWGYGVLQYANGCRYEGEWAEDRRHGKGLLVLPDGSSYEGSFAHGKKDGPGKIILKDGSMYIGTWKDGVIVGQGEFRLSENCD

Secondary structure (P-SEA, 3-state):
ccccccccccccccccccccccccccccccccccccccc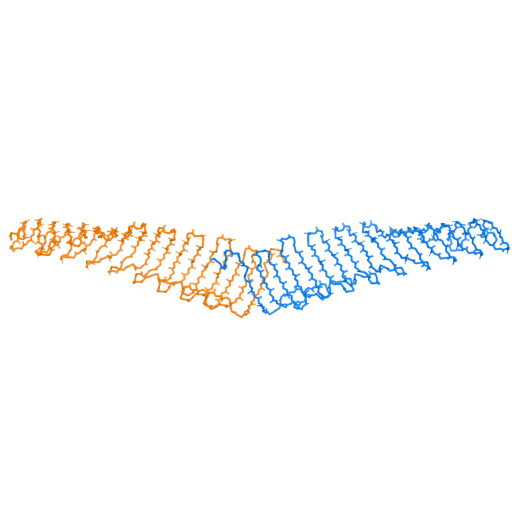cccccccccccccccccccccccbbbbbccccccbbbbccccccccbbbbcccbbbbbccccccccccbbbbbccccbbbbccccccccccbbbbbcccccccccccccccccccbbbbccccccccccccccccccccccccccbbbbbbccccccccccbbbbbccccccc/cccccccccccccccccccccccccccccccccccccccccccccccccccccccccccccccccccccccccbbbbccccccccccccccccccccccccccccccbbbbbccccccccccccccccccccccccccccccccccccccccccbbbbccccccccccccccccccccccccccbbbbbbccccccccccbbbbbccccc

B-factor: mean 38.29, std 17.49, range [9.46, 112.32]